Protein AF-A0A9X4KQT1-F1 (afdb_monomer)

pLDDT: mean 82.24, std 17.98, range [25.97, 98.5]

Structure (mmCIF, N/CA/C/O backbone):
data_AF-A0A9X4KQT1-F1
#
_entry.id   AF-A0A9X4KQT1-F1
#
loop_
_atom_site.group_PDB
_atom_site.id
_atom_site.type_symbol
_atom_site.label_atom_id
_atom_site.label_alt_id
_atom_site.label_comp_id
_atom_site.label_asym_id
_atom_site.label_entity_id
_atom_site.label_seq_id
_atom_site.pdbx_PDB_ins_code
_atom_site.Cartn_x
_atom_site.Cartn_y
_atom_site.Cartn_z
_atom_site.occupancy
_atom_site.B_iso_or_equiv
_atom_site.auth_seq_id
_atom_site.auth_comp_id
_atom_site.auth_asym_id
_atom_site.auth_atom_id
_atom_site.pdbx_PDB_model_num
ATOM 1 N N . MET A 1 1 ? -59.817 -55.726 12.620 1.00 28.03 1 MET A N 1
ATOM 2 C CA . MET A 1 1 ? -59.047 -56.899 13.079 1.00 28.03 1 MET A CA 1
ATOM 3 C C . MET A 1 1 ? -57.737 -56.928 12.320 1.00 28.03 1 MET A C 1
ATOM 5 O O . MET A 1 1 ? -57.792 -56.759 11.111 1.00 28.03 1 MET A O 1
ATOM 9 N N . PRO A 1 2 ? -56.623 -57.246 12.979 1.00 47.44 2 PRO A N 1
ATOM 10 C CA . PRO A 1 2 ? -56.296 -56.925 14.375 1.00 47.44 2 PRO A CA 1
ATOM 11 C C . PRO A 1 2 ? -54.823 -56.414 14.432 1.00 47.44 2 PRO A C 1
ATOM 13 O O . PRO A 1 2 ? -54.209 -56.233 13.394 1.00 47.44 2 PRO A O 1
ATOM 16 N N . ALA A 1 3 ? -54.159 -56.102 15.539 1.00 35.00 3 ALA A N 1
ATOM 17 C CA . ALA A 1 3 ? -54.386 -56.290 16.965 1.00 35.00 3 ALA A CA 1
ATOM 18 C C . ALA A 1 3 ? -53.467 -55.256 17.674 1.00 35.00 3 ALA A C 1
ATOM 20 O O . ALA A 1 3 ? -52.372 -55.009 17.187 1.00 35.00 3 ALA A O 1
ATOM 21 N N . VAL A 1 4 ? -53.911 -54.485 18.678 1.00 33.31 4 VAL A N 1
ATOM 22 C CA . VAL A 1 4 ? -54.005 -54.866 20.112 1.00 33.31 4 VAL A CA 1
ATOM 23 C C . VAL A 1 4 ? -52.601 -55.094 20.701 1.00 33.31 4 VAL A C 1
ATOM 25 O O . VAL A 1 4 ? -51.884 -55.958 20.228 1.00 33.31 4 VAL A O 1
ATOM 28 N N . SER A 1 5 ? -52.143 -54.324 21.692 1.00 33.31 5 SER A N 1
ATOM 29 C CA . SER A 1 5 ? -52.493 -54.508 23.116 1.00 33.31 5 SER A CA 1
ATOM 30 C C . SER A 1 5 ? -52.235 -53.229 23.941 1.00 33.31 5 SER A C 1
ATOM 32 O O . SER A 1 5 ? -51.182 -52.622 23.787 1.00 33.31 5 SER A O 1
ATOM 34 N N . ARG A 1 6 ? -53.186 -52.682 24.727 1.00 35.53 6 ARG A N 1
ATOM 35 C CA . ARG A 1 6 ? -53.689 -53.141 26.058 1.00 35.53 6 ARG A CA 1
ATOM 36 C C . ARG A 1 6 ? -52.549 -53.234 27.101 1.00 35.53 6 ARG A C 1
ATOM 38 O O . ARG A 1 6 ? -51.496 -53.728 26.747 1.00 35.53 6 ARG A O 1
ATOM 45 N N . VAL A 1 7 ? -52.632 -52.888 28.393 1.00 30.77 7 VAL A N 1
ATOM 46 C CA . VAL A 1 7 ? -53.678 -52.569 29.401 1.00 30.77 7 VAL A CA 1
ATOM 47 C C . VAL A 1 7 ? -52.870 -52.330 30.710 1.00 30.77 7 VAL A C 1
ATOM 49 O O . VAL A 1 7 ? -51.835 -52.958 30.888 1.00 30.77 7 VAL A O 1
ATOM 52 N N . SER A 1 8 ? -53.179 -51.435 31.651 1.00 29.19 8 SER A N 1
ATOM 53 C CA . SER A 1 8 ? -54.132 -51.676 32.747 1.00 29.19 8 SER A CA 1
ATOM 54 C C . SER A 1 8 ? -54.117 -50.511 33.739 1.00 29.19 8 SER A C 1
ATOM 56 O O . SER A 1 8 ? -53.072 -49.975 34.095 1.00 29.19 8 SER A O 1
ATOM 58 N N . ARG A 1 9 ? -55.313 -50.183 34.231 1.00 31.66 9 ARG A N 1
ATOM 59 C CA . ARG A 1 9 ? -55.542 -49.545 35.528 1.00 31.66 9 ARG A CA 1
ATOM 60 C C . ARG A 1 9 ? -55.488 -50.629 36.607 1.00 31.66 9 ARG A C 1
ATOM 62 O O . ARG A 1 9 ? -56.054 -51.696 36.391 1.00 31.66 9 ARG A O 1
ATOM 69 N N . PHE A 1 10 ? -54.946 -50.307 37.777 1.00 29.62 10 PHE A N 1
ATOM 70 C CA . PHE A 1 10 ? -55.363 -50.927 39.033 1.00 29.62 10 PHE A CA 1
ATOM 71 C C . PHE A 1 10 ? -55.769 -49.825 40.010 1.00 29.62 10 PHE A C 1
ATOM 73 O O . PHE A 1 10 ? -54.976 -48.959 40.366 1.00 29.62 10 PHE A O 1
ATOM 80 N N . ALA A 1 11 ? -57.041 -49.865 40.390 1.00 29.70 11 ALA A N 1
ATOM 81 C CA . ALA A 1 11 ? -57.561 -49.265 41.601 1.00 29.70 11 ALA A CA 1
ATOM 82 C C . ALA A 1 11 ? -57.492 -50.331 42.699 1.00 29.70 11 ALA A C 1
ATOM 84 O O . ALA A 1 11 ? -57.890 -51.467 42.444 1.00 29.70 11 ALA A O 1
ATOM 85 N N . ILE A 1 12 ? -57.046 -49.968 43.902 1.00 31.86 12 ILE A N 1
ATOM 86 C CA . ILE A 1 12 ? -57.413 -50.675 45.132 1.00 31.86 12 ILE A CA 1
ATOM 87 C C . ILE A 1 12 ? -57.765 -49.627 46.186 1.00 31.86 12 ILE A C 1
ATOM 89 O O . ILE A 1 12 ? -57.037 -48.665 46.421 1.00 31.86 12 ILE A O 1
ATOM 93 N N . SER A 1 13 ? -58.949 -49.840 46.744 1.00 25.97 13 SER A N 1
ATOM 94 C CA . SER A 1 13 ? -59.645 -49.054 47.746 1.00 25.97 13 SER A CA 1
ATOM 95 C C . SER A 1 13 ? -59.150 -49.317 49.172 1.00 25.97 13 SER A C 1
ATOM 97 O O . SER A 1 13 ? -58.676 -50.403 49.479 1.00 25.97 13 SER A O 1
ATOM 99 N N . ALA A 1 14 ? -59.467 -48.343 50.032 1.00 26.05 14 ALA A N 1
ATOM 100 C CA . ALA A 1 14 ? -59.938 -48.480 51.415 1.00 26.05 14 ALA A CA 1
ATOM 101 C C . ALA A 1 14 ? -58.983 -49.014 52.501 1.00 26.05 14 ALA A C 1
ATOM 103 O O . ALA A 1 14 ? -58.668 -50.194 52.551 1.00 26.05 14 ALA A O 1
ATOM 104 N N . ALA A 1 15 ? -58.716 -48.170 53.504 1.00 27.95 15 ALA A N 1
ATOM 105 C CA . ALA A 1 15 ? -59.281 -48.351 54.847 1.00 27.95 15 ALA A CA 1
ATOM 106 C C . ALA A 1 15 ? -59.043 -47.098 55.706 1.00 27.95 15 ALA A C 1
ATOM 108 O O . ALA A 1 15 ? -57.973 -46.497 55.688 1.00 27.95 15 ALA A O 1
ATOM 109 N N . ALA A 1 16 ? -60.084 -46.703 56.433 1.00 28.14 16 ALA A N 1
ATOM 110 C CA . ALA A 1 16 ? -60.122 -45.567 57.336 1.00 28.14 16 ALA A CA 1
ATOM 111 C C . ALA A 1 16 ? -59.535 -45.913 58.714 1.00 28.14 16 ALA A C 1
ATOM 113 O O . ALA A 1 16 ? -59.753 -47.014 59.213 1.00 28.14 16 ALA A O 1
ATOM 114 N N . ALA A 1 17 ? -58.906 -44.934 59.369 1.00 30.34 17 ALA A N 1
ATOM 115 C CA . ALA A 1 17 ? -58.840 -44.858 60.826 1.00 30.34 17 ALA A CA 1
ATOM 116 C C . ALA A 1 17 ? -58.741 -43.388 61.267 1.00 30.34 17 ALA A C 1
ATOM 118 O O . ALA A 1 17 ? -57.821 -42.660 60.901 1.00 30.34 17 ALA A O 1
ATOM 119 N N . LEU A 1 18 ? -59.756 -42.966 62.019 1.00 27.75 18 LEU A N 1
ATOM 120 C CA . LEU A 1 18 ? -59.865 -41.704 62.745 1.00 27.75 18 LEU A CA 1
ATOM 121 C C . LEU A 1 18 ? -58.803 -41.617 63.861 1.00 27.75 18 LEU A C 1
ATOM 123 O O . LEU A 1 18 ? -58.589 -42.621 64.533 1.00 27.75 18 LEU A O 1
ATOM 127 N N . LEU A 1 19 ? -58.275 -40.405 64.108 1.00 27.25 19 LEU A N 1
ATOM 128 C CA . LEU A 1 19 ? -58.245 -39.666 65.394 1.00 27.25 19 LEU A CA 1
ATOM 129 C C . LEU A 1 19 ? -56.935 -38.913 65.720 1.00 27.25 19 LEU A C 1
ATOM 131 O O . LEU A 1 19 ? -55.847 -39.473 65.755 1.00 27.25 19 LEU A O 1
ATOM 135 N N . ILE A 1 20 ? -57.167 -37.657 66.128 1.00 29.92 20 ILE A N 1
ATOM 136 C CA . ILE A 1 20 ? -56.385 -36.743 66.981 1.00 29.92 20 ILE A CA 1
ATOM 137 C C . ILE A 1 20 ? -55.636 -35.602 66.273 1.00 29.92 20 ILE A C 1
ATOM 139 O O . ILE A 1 20 ? -54.775 -35.763 65.416 1.00 29.92 20 ILE A O 1
ATOM 143 N N . ALA A 1 21 ? -56.044 -34.410 66.705 1.00 31.69 21 ALA A N 1
ATOM 144 C CA . ALA A 1 21 ? -55.639 -33.079 66.311 1.00 31.69 21 ALA A CA 1
ATOM 145 C C . ALA A 1 21 ? -54.163 -32.764 66.580 1.00 31.69 21 ALA A C 1
ATOM 147 O O . ALA A 1 21 ? -53.665 -32.995 67.679 1.00 31.69 21 ALA A O 1
ATOM 148 N N . SER A 1 22 ? -53.523 -32.072 65.636 1.00 30.94 22 SER A N 1
ATOM 149 C CA . SER A 1 22 ? -52.648 -30.922 65.917 1.00 30.94 22 SER A CA 1
ATOM 150 C C . SER A 1 22 ? -52.461 -30.131 64.619 1.00 30.94 22 SER A C 1
ATOM 152 O O . SER A 1 22 ? -51.977 -30.671 63.630 1.00 30.94 22 SER A O 1
ATOM 154 N N . PHE A 1 23 ? -52.857 -28.858 64.593 1.00 32.97 23 PHE A N 1
ATOM 155 C CA . PHE A 1 23 ? -52.495 -27.948 63.505 1.00 32.97 23 PHE A CA 1
ATOM 156 C C . PHE A 1 23 ? -51.005 -27.598 63.633 1.00 32.97 23 PHE A C 1
ATOM 158 O O . PHE A 1 23 ? -50.635 -26.986 64.638 1.00 32.97 23 PHE A O 1
ATOM 165 N N . PRO A 1 24 ? -50.132 -27.895 62.654 1.00 33.75 24 PRO A N 1
ATOM 166 C CA . PRO A 1 24 ? -48.875 -27.180 62.566 1.00 33.75 24 PRO A CA 1
ATOM 167 C C . PRO A 1 24 ? -49.171 -25.777 62.030 1.00 33.75 24 PRO A C 1
ATOM 169 O O . PRO A 1 24 ? -49.623 -25.588 60.900 1.00 33.75 24 PRO A O 1
ATOM 172 N N . ILE A 1 25 ? -48.919 -24.785 62.879 1.00 34.44 25 ILE A N 1
ATOM 173 C CA . ILE A 1 25 ? -48.776 -23.379 62.510 1.00 34.44 25 ILE A CA 1
ATOM 174 C C . ILE A 1 25 ? -47.706 -23.317 61.412 1.00 34.44 25 ILE A C 1
ATOM 176 O O . ILE A 1 25 ? -46.513 -23.445 61.685 1.00 34.44 25 ILE A O 1
ATOM 180 N N . SER A 1 26 ? -48.123 -23.164 60.154 1.00 33.72 26 SER A N 1
ATOM 181 C CA . SER A 1 26 ? -47.196 -22.872 59.065 1.00 33.72 26 SER A CA 1
ATOM 182 C C . SER A 1 26 ? -46.704 -21.442 59.259 1.00 33.72 26 SER A C 1
ATOM 184 O O . SER A 1 26 ? -47.448 -20.485 59.048 1.00 33.72 26 SER A O 1
ATOM 186 N N . ALA A 1 27 ? -45.454 -21.308 59.696 1.00 37.62 27 ALA A N 1
ATOM 187 C CA . ALA A 1 27 ? -44.761 -20.035 59.812 1.00 37.62 27 ALA A CA 1
ATOM 188 C C . ALA A 1 27 ? -44.846 -19.232 58.495 1.00 37.62 27 ALA A C 1
ATOM 190 O O . ALA A 1 27 ? -44.820 -19.824 57.407 1.00 37.62 27 ALA A O 1
ATOM 191 N N . PRO A 1 28 ? -44.931 -17.890 58.557 1.00 34.28 28 PRO A N 1
ATOM 192 C CA . PRO A 1 28 ? -44.912 -17.060 57.366 1.00 34.28 28 PRO A CA 1
ATOM 193 C C . PRO A 1 28 ? -43.595 -17.252 56.607 1.00 34.28 28 PRO A C 1
ATOM 195 O O . PRO A 1 28 ? -42.496 -17.117 57.146 1.00 34.28 28 PRO A O 1
ATOM 198 N N . ARG A 1 29 ? -43.746 -17.577 55.324 1.00 31.42 29 ARG A N 1
ATOM 199 C CA . ARG A 1 29 ? -42.695 -17.682 54.311 1.00 31.42 29 ARG A CA 1
ATOM 200 C C . ARG A 1 29 ? -41.847 -16.394 54.328 1.00 31.42 29 ARG A C 1
ATOM 202 O O . ARG A 1 29 ? -42.427 -15.316 54.191 1.00 31.42 29 ARG A O 1
ATOM 209 N N . PRO A 1 30 ? -40.511 -16.453 54.475 1.00 31.05 30 PRO A N 1
ATOM 210 C CA . PRO A 1 30 ? -39.686 -15.260 54.319 1.00 31.05 30 PRO A CA 1
ATOM 211 C C . PRO A 1 30 ? -39.820 -14.731 52.878 1.00 31.05 30 PRO A C 1
ATOM 213 O O . PRO A 1 30 ? -39.903 -15.538 51.944 1.00 31.05 30 PRO A O 1
ATOM 216 N N . PRO A 1 31 ? -39.867 -13.403 52.666 1.00 29.45 31 PRO A N 1
ATOM 217 C CA . PRO A 1 31 ? -39.944 -12.838 51.326 1.00 29.45 31 PRO A CA 1
ATOM 218 C C . PRO A 1 31 ? -38.723 -13.266 50.507 1.00 29.45 31 PRO A C 1
ATOM 220 O O . PRO A 1 31 ? -37.578 -13.182 50.955 1.00 29.45 31 PRO A O 1
ATOM 223 N N . ALA A 1 32 ? -39.001 -13.766 49.306 1.00 31.34 32 ALA A N 1
ATOM 224 C CA . ALA A 1 32 ? -38.008 -14.258 48.373 1.00 31.34 32 ALA A CA 1
ATOM 225 C C . ALA A 1 32 ? -37.039 -13.143 47.937 1.00 31.34 32 ALA A C 1
ATOM 227 O O . ALA A 1 32 ? -37.450 -12.079 47.486 1.00 31.34 32 ALA A O 1
ATOM 228 N N . ALA A 1 33 ? -35.756 -13.455 48.121 1.00 30.92 33 ALA A N 1
ATOM 229 C CA . ALA A 1 33 ? -34.561 -13.090 47.366 1.00 30.92 33 ALA A CA 1
ATOM 230 C C . ALA A 1 33 ? -34.575 -11.853 46.437 1.00 30.92 33 ALA A C 1
ATOM 232 O O . ALA A 1 33 ? -35.315 -11.754 45.463 1.00 30.92 33 ALA A O 1
ATOM 233 N N . PHE A 1 34 ? -33.599 -10.986 46.726 1.00 35.53 34 PHE A N 1
ATOM 234 C CA . PHE A 1 34 ? -32.973 -9.952 45.902 1.00 35.53 34 PHE A CA 1
ATOM 235 C C . PHE A 1 34 ? -33.106 -10.144 44.382 1.00 35.53 34 PHE A C 1
ATOM 237 O O . PHE A 1 34 ? -32.666 -11.145 43.819 1.00 35.53 34 PHE A O 1
ATOM 244 N N . ALA A 1 35 ? -33.650 -9.119 43.724 1.00 31.91 35 ALA A N 1
ATOM 245 C CA . ALA A 1 35 ? -33.687 -9.008 42.275 1.00 31.91 35 ALA A CA 1
ATOM 246 C C . ALA A 1 35 ? -32.270 -9.079 41.677 1.00 31.91 35 ALA A C 1
ATOM 248 O O . ALA A 1 35 ? -31.357 -8.373 42.109 1.00 31.91 35 ALA A O 1
ATOM 249 N N . SER A 1 36 ? -32.125 -9.944 40.674 1.00 36.75 36 SER A N 1
ATOM 250 C CA . SER A 1 36 ? -30.968 -10.060 39.788 1.00 36.75 36 SER A CA 1
ATOM 251 C C . SER A 1 36 ? -30.604 -8.690 39.201 1.00 36.75 36 SER A C 1
ATOM 253 O O . SER A 1 36 ? -31.442 -8.028 38.588 1.00 36.75 36 SER A O 1
ATOM 255 N N . ALA A 1 37 ? -29.354 -8.258 39.390 1.00 40.03 37 ALA A N 1
ATOM 256 C CA . ALA A 1 37 ? -28.798 -7.126 38.663 1.00 40.03 37 ALA A CA 1
ATOM 257 C C . ALA A 1 37 ? -28.639 -7.541 37.192 1.00 40.03 37 ALA A C 1
ATOM 259 O O . ALA A 1 37 ? -27.660 -8.186 36.823 1.00 40.03 37 ALA A O 1
ATOM 260 N N . ALA A 1 38 ? -29.616 -7.205 36.351 1.00 37.53 38 ALA A N 1
ATOM 261 C CA . ALA A 1 38 ? -29.479 -7.357 34.911 1.00 37.53 38 ALA A CA 1
ATOM 262 C C . ALA A 1 38 ? -28.456 -6.324 34.410 1.00 37.53 38 ALA A C 1
ATOM 264 O O . ALA A 1 38 ? -28.757 -5.135 34.292 1.00 37.53 38 ALA A O 1
ATOM 265 N N . VAL A 1 39 ? -27.225 -6.774 34.159 1.00 42.59 39 VAL A N 1
ATOM 266 C CA . VAL A 1 39 ? -26.214 -5.999 33.434 1.00 42.59 39 VAL A CA 1
ATOM 267 C C . VAL A 1 39 ? -26.691 -5.916 31.990 1.00 42.59 39 VAL A C 1
ATOM 269 O O . VAL A 1 39 ? -26.659 -6.912 31.273 1.00 42.59 39 VAL A O 1
ATOM 272 N N . VAL A 1 40 ? -27.180 -4.753 31.563 1.00 37.81 40 VAL A N 1
ATOM 273 C CA . VAL A 1 40 ? -27.480 -4.508 30.148 1.00 37.81 40 VAL A CA 1
ATOM 274 C C . VAL A 1 40 ? -26.243 -3.836 29.548 1.00 37.81 40 VAL A C 1
ATOM 276 O O . VAL A 1 40 ? -25.971 -2.682 29.892 1.00 37.81 40 VAL A O 1
ATOM 279 N N . PRO A 1 41 ? -25.460 -4.513 28.689 1.00 37.03 41 PRO A N 1
ATOM 280 C CA . PRO A 1 41 ? -24.359 -3.867 28.000 1.00 37.03 41 PRO A CA 1
ATOM 281 C C . PRO A 1 41 ? -24.949 -2.994 26.891 1.00 37.03 41 PRO A C 1
ATOM 283 O O . PRO A 1 41 ? -25.321 -3.489 25.831 1.00 37.03 41 PRO A O 1
ATOM 286 N N . ILE A 1 42 ? -25.063 -1.691 27.142 1.00 42.12 42 ILE A N 1
ATOM 287 C CA . ILE A 1 42 ? -25.376 -0.695 26.112 1.00 42.12 42 ILE A CA 1
ATOM 288 C C . ILE A 1 42 ? -24.098 0.109 25.892 1.00 42.12 42 ILE A C 1
ATOM 290 O O . ILE A 1 42 ? -23.745 0.910 26.746 1.00 42.12 42 ILE A O 1
ATOM 294 N N . ALA A 1 43 ? -23.435 -0.163 24.760 1.00 44.97 43 ALA A N 1
ATOM 295 C CA . ALA A 1 43 ? -22.166 0.398 24.276 1.00 44.97 43 ALA A CA 1
ATOM 296 C C . ALA A 1 43 ? -20.990 0.294 25.268 1.00 44.97 43 ALA A C 1
ATOM 298 O O . ALA A 1 43 ? -21.013 0.870 26.339 1.00 44.97 43 ALA A O 1
ATOM 299 N N . LYS A 1 44 ? -19.894 -0.378 24.896 1.00 61.06 44 LYS A N 1
ATOM 300 C CA . LYS A 1 44 ? -18.711 -0.623 25.758 1.00 61.06 44 LYS A CA 1
ATOM 301 C C . LYS A 1 44 ? -17.992 0.640 26.303 1.00 61.06 44 LYS A C 1
ATOM 303 O O . LYS A 1 44 ? -17.031 0.498 27.045 1.00 61.06 44 LYS A O 1
ATOM 308 N N . GLN A 1 45 ? -18.450 1.848 25.964 1.00 65.44 45 GLN A N 1
ATOM 309 C CA . GLN A 1 45 ? -18.046 3.121 26.585 1.00 65.44 45 GLN A CA 1
ATOM 310 C C . GLN A 1 45 ? -18.845 3.470 27.843 1.00 65.44 45 GLN A C 1
ATOM 312 O O . GLN A 1 45 ? -18.511 4.434 28.533 1.00 65.44 45 GLN A O 1
ATOM 317 N N . GLN A 1 46 ? -19.918 2.727 28.107 1.00 74.88 46 GLN A N 1
ATOM 318 C CA . GLN A 1 46 ? -20.849 2.971 29.184 1.00 74.88 46 GLN A CA 1
ATOM 319 C C . GLN A 1 46 ? -21.244 1.654 29.864 1.00 74.88 46 GLN A C 1
ATOM 321 O O . GLN A 1 46 ? -21.532 0.644 29.226 1.00 74.88 46 GLN A O 1
ATOM 326 N N . LEU A 1 47 ? -21.296 1.662 31.193 1.00 81.00 47 LEU A N 1
ATOM 327 C CA . LEU A 1 47 ? -21.825 0.553 31.985 1.00 81.00 47 LEU A CA 1
ATOM 328 C C . LEU A 1 47 ? -23.064 1.033 32.730 1.00 81.00 47 LEU A C 1
ATOM 330 O O . LEU A 1 47 ? -23.001 2.037 33.436 1.00 81.00 47 LEU A O 1
ATOM 334 N N . THR A 1 48 ? -24.176 0.308 32.604 1.00 81.44 48 THR A N 1
ATOM 335 C CA . THR A 1 48 ? -25.397 0.594 33.368 1.00 81.44 48 THR A CA 1
ATOM 336 C C . THR A 1 48 ? -25.713 -0.545 34.328 1.00 81.44 48 THR A C 1
ATOM 338 O O . THR A 1 48 ? -25.815 -1.698 33.914 1.00 81.44 48 THR A O 1
ATOM 341 N N . LEU A 1 49 ? -25.907 -0.216 35.604 1.00 81.81 49 LEU A N 1
ATOM 342 C CA . LEU A 1 49 ? -26.300 -1.152 36.656 1.00 81.81 49 LEU A CA 1
ATOM 343 C C . LEU A 1 49 ? -27.622 -0.708 37.288 1.00 81.81 49 LEU A C 1
ATOM 345 O O . LEU A 1 49 ? -27.832 0.479 37.547 1.00 81.81 49 LEU A O 1
ATOM 349 N N . GLN A 1 50 ? -28.495 -1.668 37.585 1.00 81.19 50 GLN A N 1
ATOM 350 C CA . GLN A 1 50 ? -29.694 -1.448 38.396 1.00 81.19 50 GLN A CA 1
ATOM 351 C C . GLN A 1 50 ? -29.457 -1.999 39.800 1.00 81.19 50 GLN A C 1
ATOM 353 O O . GLN A 1 50 ? -29.485 -3.209 40.012 1.00 81.19 50 GLN A O 1
ATOM 358 N N . ILE A 1 51 ? -29.172 -1.115 40.757 1.00 77.75 51 ILE A N 1
ATOM 359 C CA . ILE A 1 51 ? -28.843 -1.489 42.138 1.00 77.75 51 ILE A CA 1
ATOM 360 C C . ILE A 1 51 ? -29.569 -0.534 43.085 1.00 77.75 51 ILE A C 1
ATOM 362 O O . ILE A 1 51 ? -29.632 0.668 42.838 1.00 77.75 51 ILE A O 1
ATOM 366 N N . GLN A 1 52 ? -30.106 -1.056 44.190 1.00 77.25 52 GLN A N 1
ATOM 367 C CA . GLN A 1 52 ? -30.703 -0.222 45.233 1.00 77.25 52 GLN A CA 1
ATOM 368 C C . GLN A 1 52 ? -29.609 0.534 45.996 1.00 77.25 52 GLN A C 1
ATOM 370 O O . GLN A 1 52 ? -28.879 -0.060 46.786 1.00 77.25 52 GLN A O 1
ATOM 375 N N . THR A 1 53 ? -29.483 1.839 45.759 1.00 78.62 53 THR A N 1
ATOM 376 C CA . THR A 1 53 ? -28.539 2.710 46.476 1.00 78.62 53 THR A CA 1
ATOM 377 C C . THR A 1 53 ? -29.224 3.436 47.634 1.00 78.62 53 THR A C 1
ATOM 379 O O . THR A 1 53 ? -30.431 3.666 47.594 1.00 78.62 53 THR A O 1
ATOM 382 N N . VAL A 1 54 ? -28.452 3.895 48.618 1.00 80.81 54 VAL A N 1
ATOM 383 C CA . VAL A 1 54 ? -28.930 4.778 49.698 1.00 80.81 54 VAL A CA 1
ATOM 384 C C . VAL A 1 54 ? -28.192 6.113 49.613 1.00 80.81 54 VAL A C 1
ATOM 386 O O . VAL A 1 54 ? -27.000 6.131 49.316 1.00 80.81 54 VAL A O 1
ATOM 389 N N . ARG A 1 55 ? -28.867 7.237 49.887 1.00 81.69 55 ARG A N 1
ATOM 390 C CA . ARG A 1 55 ? -28.187 8.521 50.119 1.00 81.69 55 ARG A CA 1
ATOM 391 C C . ARG A 1 55 ? -27.939 8.724 51.604 1.00 81.69 55 ARG A C 1
ATOM 393 O O . ARG A 1 55 ? -28.883 8.743 52.387 1.00 81.69 55 ARG A O 1
ATOM 400 N N . LEU A 1 56 ? -26.680 8.938 51.969 1.00 78.50 56 LEU A N 1
ATOM 401 C CA . LEU A 1 56 ? -26.289 9.372 53.309 1.00 78.50 56 LEU A CA 1
ATOM 402 C C . LEU A 1 56 ? -25.582 10.717 53.185 1.00 78.50 56 LEU A C 1
ATOM 404 O O . LEU A 1 56 ? -24.548 10.802 52.529 1.00 78.50 56 LEU A O 1
ATOM 408 N N . SER A 1 57 ? -26.154 11.770 53.775 1.00 77.81 57 SER A N 1
ATOM 409 C CA . SER A 1 57 ? -25.583 13.128 53.751 1.00 77.81 57 SER A CA 1
ATOM 410 C C . SER A 1 57 ? -25.180 13.596 52.343 1.00 77.81 57 SER A C 1
ATOM 412 O O . SER A 1 57 ? -24.070 14.069 52.136 1.00 77.81 57 SER A O 1
ATOM 414 N N . GLN A 1 58 ? -26.076 13.423 51.363 1.00 83.62 58 GLN A N 1
ATOM 415 C CA . GLN A 1 58 ? -25.859 13.711 49.931 1.00 83.62 58 GLN A CA 1
ATOM 416 C C . GLN A 1 58 ? -24.871 12.796 49.185 1.00 83.62 58 GLN A C 1
ATOM 418 O O . GLN A 1 58 ? -24.732 12.921 47.970 1.00 83.62 58 GLN A O 1
ATOM 423 N N . VAL A 1 59 ? -24.246 11.825 49.853 1.00 90.88 59 VAL A N 1
ATOM 424 C CA . VAL A 1 59 ? -23.350 10.849 49.221 1.00 90.88 59 VAL A CA 1
ATOM 425 C C . VAL A 1 59 ? -24.144 9.630 48.761 1.00 90.88 59 VAL A C 1
ATOM 427 O O . VAL A 1 59 ? -24.882 9.026 49.542 1.00 90.88 59 VAL A O 1
ATOM 430 N N . VAL A 1 60 ? -23.975 9.250 47.491 1.00 92.06 60 VAL A N 1
ATOM 431 C CA . VAL A 1 60 ? -24.520 7.998 46.948 1.00 92.06 60 VAL A CA 1
ATOM 432 C C . VAL A 1 60 ? -23.724 6.829 47.520 1.00 92.06 60 VAL A C 1
ATOM 434 O O . VAL A 1 60 ? -22.513 6.717 47.310 1.00 92.06 60 VAL A O 1
ATOM 437 N N . MET A 1 61 ? -24.417 5.956 48.241 1.00 93.88 61 MET A N 1
ATOM 438 C CA . MET A 1 61 ? -23.865 4.761 48.861 1.00 93.88 61 MET A CA 1
ATOM 439 C C . MET A 1 61 ? -24.426 3.521 48.174 1.00 93.88 61 MET A C 1
ATOM 441 O O . MET A 1 61 ? -25.640 3.393 47.993 1.00 93.88 61 MET A O 1
ATOM 445 N N . VAL A 1 62 ? -23.549 2.584 47.824 1.00 93.75 62 VAL A N 1
ATOM 446 C CA . VAL A 1 62 ? -23.927 1.346 47.136 1.00 93.75 62 VAL A CA 1
ATOM 447 C C . VAL A 1 62 ? -23.755 0.128 48.042 1.00 93.75 62 VAL A C 1
ATOM 449 O O . VAL A 1 62 ? -22.780 0.065 48.796 1.00 93.75 62 VAL A O 1
ATOM 452 N N . PRO A 1 63 ? -24.669 -0.856 47.982 1.00 94.12 63 PRO A N 1
ATOM 453 C CA . PRO A 1 63 ? -24.510 -2.121 48.685 1.00 94.12 63 PRO A CA 1
ATOM 454 C C . PRO A 1 63 ? -23.326 -2.884 48.080 1.00 94.12 63 PRO A C 1
ATOM 456 O O . PRO A 1 63 ? -23.399 -3.370 46.951 1.00 94.12 63 PRO A O 1
ATOM 459 N N . ALA A 1 64 ? -22.233 -2.990 48.839 1.00 94.19 64 ALA A N 1
ATOM 460 C CA . ALA A 1 64 ? -20.929 -3.434 48.345 1.00 94.19 64 ALA A CA 1
ATOM 461 C C . ALA A 1 64 ? -21.004 -4.795 47.639 1.00 94.19 64 ALA A C 1
ATOM 463 O O . ALA A 1 64 ? -20.580 -4.933 46.495 1.00 94.19 64 ALA A O 1
ATOM 464 N N . ARG A 1 65 ? -21.620 -5.791 48.290 1.00 91.94 65 ARG A N 1
ATOM 465 C CA . ARG A 1 65 ? -21.743 -7.150 47.742 1.00 91.94 65 ARG A CA 1
ATOM 466 C C . ARG A 1 65 ? -22.488 -7.167 46.406 1.00 91.94 65 ARG A C 1
ATOM 468 O O . ARG A 1 65 ? -22.002 -7.784 45.467 1.00 91.94 65 ARG A O 1
ATOM 475 N N . ALA A 1 66 ? -23.634 -6.491 46.321 1.00 89.12 66 ALA A N 1
ATOM 476 C CA . ALA A 1 66 ? -24.445 -6.470 45.106 1.00 89.12 66 ALA A CA 1
ATOM 477 C C . ALA A 1 66 ? -23.744 -5.712 43.970 1.00 89.12 66 ALA A C 1
ATOM 479 O O . ALA A 1 66 ? -23.780 -6.161 42.829 1.00 89.12 66 ALA A O 1
ATOM 480 N N . PHE A 1 67 ? -23.059 -4.606 44.283 1.00 91.38 67 PHE A N 1
ATOM 481 C CA . PHE A 1 67 ? -22.261 -3.872 43.304 1.00 91.38 67 PHE A CA 1
ATOM 482 C C . PHE A 1 67 ? -21.123 -4.727 42.741 1.00 91.38 67 PHE A C 1
ATOM 484 O O . PHE A 1 67 ? -21.045 -4.909 41.529 1.00 91.38 67 PHE A O 1
ATOM 491 N N . PHE A 1 68 ? -20.282 -5.304 43.606 1.00 91.19 68 PHE A N 1
ATOM 492 C CA . PHE A 1 68 ? -19.127 -6.085 43.158 1.00 91.19 68 PHE A CA 1
ATOM 493 C C . PHE A 1 68 ? -19.526 -7.368 42.433 1.00 91.19 68 PHE A C 1
ATOM 495 O O . PHE A 1 68 ? -18.915 -7.695 41.421 1.00 91.19 68 PHE A O 1
ATOM 502 N N . GLN A 1 69 ? -20.595 -8.041 42.866 1.00 87.75 69 GLN A N 1
ATOM 503 C CA . GLN A 1 69 ? -21.165 -9.153 42.102 1.00 87.75 69 GLN A CA 1
ATOM 504 C C . GLN A 1 69 ? -21.692 -8.694 40.737 1.00 87.75 69 GLN A C 1
ATOM 506 O O . GLN A 1 69 ? -21.437 -9.362 39.740 1.00 87.75 69 GLN A O 1
ATOM 511 N N . GLY A 1 70 ? -22.369 -7.543 40.678 1.00 84.12 70 GLY A N 1
ATOM 512 C CA . GLY A 1 70 ? -22.903 -6.980 39.437 1.00 84.12 70 GLY A CA 1
ATOM 513 C C . GLY A 1 70 ? -21.831 -6.626 38.403 1.00 84.12 70 GLY A C 1
ATOM 514 O O . GLY A 1 70 ? -22.098 -6.707 37.211 1.00 84.12 70 GLY A O 1
ATOM 515 N N . VAL A 1 71 ? -20.614 -6.283 38.836 1.00 86.50 71 VAL A N 1
ATOM 516 C CA . VAL A 1 71 ? -19.477 -6.001 37.936 1.00 86.50 71 VAL A CA 1
ATOM 517 C C . VAL A 1 71 ? -18.503 -7.177 37.791 1.00 86.50 71 VAL A C 1
ATOM 519 O O . VAL A 1 71 ? -17.471 -7.036 37.142 1.00 86.50 71 VAL A O 1
ATOM 522 N N . GLY A 1 72 ? -18.804 -8.335 38.392 1.00 88.25 72 GLY A N 1
ATOM 523 C CA . GLY A 1 72 ? -17.957 -9.532 38.324 1.00 88.25 72 GLY A CA 1
ATOM 524 C C . GLY A 1 72 ? -16.646 -9.444 39.118 1.00 88.25 72 GLY A C 1
ATOM 525 O O . GLY A 1 72 ? -15.707 -10.189 38.841 1.00 88.25 72 GLY A O 1
ATOM 526 N N . ALA A 1 73 ? -16.559 -8.545 40.097 1.00 93.06 73 ALA A N 1
ATOM 527 C CA . ALA A 1 73 ? -15.383 -8.367 40.939 1.00 93.06 73 ALA A CA 1
ATOM 528 C C . ALA A 1 73 ? -15.329 -9.382 42.091 1.00 93.06 73 ALA A C 1
ATOM 530 O O . ALA A 1 73 ? -16.350 -9.759 42.676 1.00 93.06 73 ALA A O 1
ATOM 531 N N . ARG A 1 74 ? -14.112 -9.769 42.489 1.00 94.31 74 ARG A N 1
ATOM 532 C CA . ARG A 1 74 ? -13.893 -10.493 43.750 1.00 94.31 74 ARG A CA 1
ATOM 533 C C . ARG A 1 74 ? -13.984 -9.495 44.894 1.00 94.31 74 ARG A C 1
ATOM 535 O O . ARG A 1 74 ? -13.321 -8.470 44.850 1.00 94.31 74 ARG A O 1
ATOM 542 N N . PHE A 1 75 ? -14.784 -9.797 45.911 1.00 95.94 75 PHE A N 1
ATOM 543 C CA . PHE A 1 75 ? -15.012 -8.915 47.056 1.00 95.94 75 PHE A CA 1
ATOM 544 C C . PHE A 1 75 ? -14.897 -9.686 48.368 1.00 95.94 75 PHE A C 1
ATOM 546 O O . PHE A 1 75 ? -15.451 -10.781 48.499 1.00 95.94 75 PHE A O 1
ATOM 553 N N . GLN A 1 76 ? -14.213 -9.092 49.344 1.00 96.00 76 GLN A N 1
ATOM 554 C CA . GLN A 1 76 ? -14.041 -9.632 50.686 1.00 96.00 76 GLN A CA 1
ATOM 555 C C . GLN A 1 76 ? -14.224 -8.536 51.746 1.00 96.00 76 GLN A C 1
ATOM 557 O O . GLN A 1 76 ? -13.921 -7.360 51.539 1.00 96.00 76 GLN A O 1
ATOM 562 N N . LEU A 1 77 ? -14.741 -8.950 52.903 1.00 95.56 77 LEU A N 1
ATOM 563 C CA . LEU A 1 77 ? -14.823 -8.149 54.121 1.00 95.56 77 LEU A CA 1
ATOM 564 C C . LEU A 1 77 ? -14.236 -8.988 55.258 1.00 95.56 77 LEU A C 1
ATOM 566 O O . LEU A 1 77 ? -14.832 -9.996 55.636 1.00 95.56 77 LEU A O 1
ATOM 570 N N . GLN A 1 78 ? -13.086 -8.583 55.793 1.00 94.81 78 GLN A N 1
ATOM 571 C CA . GLN A 1 78 ? -12.389 -9.290 56.869 1.00 94.81 78 GLN A CA 1
ATOM 572 C C . GLN A 1 78 ? -11.948 -8.290 57.936 1.00 94.81 78 GLN A C 1
ATOM 574 O O . GLN A 1 78 ? -11.283 -7.314 57.616 1.00 94.81 78 GLN A O 1
ATOM 579 N N . SER A 1 79 ? -12.326 -8.507 59.199 1.00 92.00 79 SER A N 1
ATOM 580 C CA . SER A 1 79 ? -11.918 -7.647 60.326 1.00 92.00 79 SER A CA 1
ATOM 581 C C . SER A 1 79 ? -12.142 -6.142 60.077 1.00 92.00 79 SER A C 1
ATOM 583 O O . SER A 1 79 ? -11.268 -5.324 60.344 1.00 92.00 79 SER A O 1
ATOM 585 N N . ASN A 1 80 ? -13.313 -5.774 59.536 1.00 94.06 80 ASN A N 1
ATOM 586 C CA . ASN A 1 80 ? -13.688 -4.419 59.082 1.00 94.06 80 ASN A CA 1
ATOM 587 C C . ASN A 1 80 ? -12.914 -3.868 57.874 1.00 94.06 80 ASN A C 1
ATOM 589 O O . ASN A 1 80 ? -13.228 -2.769 57.413 1.00 94.06 80 ASN A O 1
ATOM 593 N N . THR A 1 81 ? -11.963 -4.613 57.321 1.00 95.75 81 THR A N 1
ATOM 594 C CA . THR A 1 81 ? -11.268 -4.271 56.082 1.00 95.75 81 THR A CA 1
ATOM 595 C C . THR A 1 81 ? -12.064 -4.750 54.878 1.00 95.75 81 THR A C 1
ATOM 597 O O . THR A 1 81 ? -12.428 -5.918 54.763 1.00 95.75 81 THR A O 1
ATOM 600 N N . ILE A 1 82 ? -12.325 -3.816 53.976 1.00 97.06 82 ILE A N 1
ATOM 601 C CA . ILE A 1 82 ? -12.962 -4.007 52.682 1.00 97.06 82 ILE A CA 1
ATOM 602 C C . ILE A 1 82 ? -11.856 -4.182 51.651 1.00 97.06 82 ILE A C 1
ATOM 604 O O . ILE A 1 82 ? -10.956 -3.345 51.581 1.00 97.06 82 ILE A O 1
ATOM 608 N N . SER A 1 83 ? -11.952 -5.216 50.823 1.00 96.62 83 SER A N 1
ATOM 609 C CA . SER A 1 83 ? -11.103 -5.389 49.646 1.00 96.62 83 SER A CA 1
ATOM 610 C C . SER A 1 83 ? -11.936 -5.853 48.457 1.00 96.62 83 SER A C 1
ATOM 612 O O . SER A 1 83 ? -12.843 -6.680 48.591 1.00 96.62 83 SER A O 1
ATOM 614 N N . ALA A 1 84 ? -11.655 -5.293 47.282 1.00 96.62 84 ALA A N 1
ATOM 615 C CA . ALA A 1 84 ? -12.228 -5.784 46.038 1.00 96.62 84 ALA A CA 1
ATOM 616 C C . ALA A 1 84 ? -11.239 -5.674 44.878 1.00 96.62 84 ALA A C 1
ATOM 618 O O . ALA A 1 84 ? -10.425 -4.751 44.836 1.00 96.62 84 ALA A O 1
ATOM 619 N N . GLU A 1 85 ? -11.326 -6.621 43.946 1.00 95.31 85 GLU A N 1
ATOM 620 C CA . GLU A 1 85 ? -10.411 -6.758 42.813 1.00 95.31 85 GLU A CA 1
ATOM 621 C C . GLU A 1 85 ? -11.173 -7.075 41.520 1.00 95.31 85 GLU A C 1
ATOM 623 O O . GLU A 1 85 ? -12.052 -7.946 41.495 1.00 95.31 85 GLU A O 1
ATOM 628 N N . LEU A 1 86 ? -10.806 -6.386 40.437 1.00 90.38 86 LEU A N 1
ATOM 629 C CA . LEU A 1 86 ? -11.329 -6.585 39.087 1.00 90.38 86 LEU A CA 1
ATOM 630 C C . LEU A 1 86 ? -10.188 -6.424 38.074 1.00 90.38 86 LEU A C 1
ATOM 632 O O . LEU A 1 86 ? -9.735 -5.316 37.788 1.00 90.38 86 LEU A O 1
ATOM 636 N N . GLY A 1 87 ? -9.700 -7.540 37.528 1.00 86.88 87 GLY A N 1
ATOM 637 C CA . GLY A 1 87 ? -8.523 -7.528 36.656 1.00 86.88 87 GLY A CA 1
ATOM 638 C C . GLY A 1 87 ? -7.287 -6.997 37.390 1.00 86.88 87 GLY A C 1
ATOM 639 O O . GLY A 1 87 ? -6.882 -7.558 38.405 1.00 86.88 87 GLY A O 1
ATOM 640 N N . SER A 1 88 ? -6.686 -5.921 36.875 1.00 85.25 88 SER A N 1
ATOM 641 C CA . SER A 1 88 ? -5.563 -5.226 37.520 1.00 85.25 88 SER A CA 1
ATOM 642 C C . SER A 1 88 ? -5.988 -4.194 38.564 1.00 85.25 88 SER A C 1
ATOM 644 O O . SER A 1 88 ? -5.129 -3.728 39.309 1.00 85.25 88 SER A O 1
ATOM 646 N N . HIS A 1 89 ? -7.272 -3.830 38.617 1.00 91.56 89 HIS A N 1
ATOM 647 C CA . HIS A 1 89 ? -7.760 -2.799 39.522 1.00 91.56 89 HIS A CA 1
ATOM 648 C C . HIS A 1 89 ? -8.066 -3.370 40.900 1.00 91.56 89 HIS A C 1
ATOM 650 O O . HIS A 1 89 ? -8.640 -4.459 41.026 1.00 91.56 89 HIS A O 1
ATOM 656 N N . ARG A 1 90 ? -7.694 -2.626 41.942 1.00 95.31 90 ARG A N 1
ATOM 657 C CA . ARG A 1 90 ? -7.914 -3.008 43.338 1.00 95.31 90 ARG A CA 1
ATOM 658 C C . ARG A 1 90 ? -8.369 -1.818 44.151 1.00 95.31 90 ARG A C 1
ATOM 660 O O . ARG A 1 90 ? -7.808 -0.732 44.057 1.00 95.31 90 ARG A O 1
ATOM 667 N N . ILE A 1 91 ? -9.323 -2.057 45.035 1.00 96.69 91 ILE A N 1
ATOM 668 C CA . ILE A 1 91 ? -9.716 -1.078 46.040 1.00 96.69 91 ILE A CA 1
ATOM 669 C C . ILE A 1 91 ? -9.596 -1.672 47.437 1.00 96.69 91 ILE A C 1
ATOM 671 O O . ILE A 1 91 ? -9.770 -2.878 47.642 1.00 96.69 91 ILE A O 1
ATOM 675 N N . SER A 1 92 ? -9.348 -0.812 48.416 1.00 96.75 92 SER A N 1
ATOM 676 C CA . SER A 1 92 ? -9.459 -1.187 49.819 1.00 96.75 92 SER A CA 1
ATOM 677 C C . SER A 1 92 ? -9.966 -0.041 50.686 1.00 96.75 92 SER A C 1
ATOM 679 O O . SER A 1 92 ? -9.957 1.128 50.301 1.00 96.75 92 SER A O 1
ATOM 681 N N . GLY A 1 93 ? -10.459 -0.375 51.870 1.00 96.31 93 GLY A N 1
ATOM 682 C CA . GLY A 1 93 ? -10.923 0.602 52.846 1.00 96.31 93 GLY A CA 1
ATOM 683 C C . GLY A 1 93 ? -11.291 -0.063 54.158 1.00 96.31 93 GLY A C 1
ATOM 684 O O . GLY A 1 93 ? -11.245 -1.285 54.278 1.00 96.31 93 GLY A O 1
ATOM 685 N N . THR A 1 94 ? -11.688 0.736 55.139 1.00 97.00 94 THR A N 1
ATOM 686 C CA . THR A 1 94 ? -12.091 0.223 56.453 1.00 97.00 94 THR A CA 1
ATOM 687 C C . THR A 1 94 ? -13.466 0.761 56.817 1.00 97.00 94 THR A C 1
ATOM 689 O O . THR A 1 94 ? -13.743 1.947 56.625 1.00 97.00 94 THR A O 1
ATOM 692 N N . VAL A 1 95 ? -14.333 -0.098 57.353 1.00 96.81 95 VAL A N 1
ATOM 693 C CA . VAL A 1 95 ? -15.642 0.308 57.885 1.00 96.81 95 VAL A CA 1
ATOM 694 C C . VAL A 1 95 ? -15.447 1.371 58.970 1.00 96.81 95 VAL A C 1
ATOM 696 O O . VAL A 1 95 ? -14.609 1.213 59.854 1.00 96.81 95 VAL A O 1
ATOM 699 N N . GLY A 1 96 ? -16.190 2.476 58.879 1.00 95.94 96 GLY A N 1
ATOM 700 C CA . GLY A 1 96 ? -16.077 3.619 59.791 1.00 95.94 96 GLY A CA 1
ATOM 701 C C . GLY A 1 96 ? -14.917 4.585 59.506 1.00 95.94 96 GLY A C 1
ATOM 702 O O . GLY A 1 96 ? -14.804 5.599 60.186 1.00 95.94 96 GLY A O 1
ATOM 703 N N . SER A 1 97 ? -14.080 4.330 58.494 1.00 96.50 97 SER A N 1
ATOM 704 C CA . SER A 1 97 ? -12.958 5.203 58.123 1.00 96.50 97 SER A CA 1
ATOM 705 C C . SER A 1 97 ? -13.253 6.035 56.874 1.00 96.50 97 SER A C 1
ATOM 707 O O . SER A 1 97 ? -13.810 5.541 55.897 1.00 96.50 97 SER A O 1
ATOM 709 N N . LEU A 1 98 ? -12.797 7.293 56.865 1.00 96.38 98 LEU A N 1
ATOM 710 C CA . LEU A 1 98 ? -12.782 8.153 55.671 1.00 96.38 98 LEU A CA 1
ATOM 711 C C . LEU A 1 98 ? -11.554 7.917 54.774 1.00 96.38 98 LEU A C 1
ATOM 713 O O . LEU A 1 98 ? -11.367 8.628 53.789 1.00 96.38 98 LEU A O 1
ATOM 717 N N . LYS A 1 99 ? -10.688 6.958 55.115 1.00 96.19 99 LYS A N 1
ATOM 718 C CA . LYS A 1 99 ? -9.522 6.580 54.308 1.00 96.19 99 LYS A CA 1
ATOM 719 C C . LYS A 1 99 ? -9.828 5.312 53.514 1.00 96.19 99 LYS A C 1
ATOM 721 O O . LYS A 1 99 ? -10.232 4.305 54.096 1.00 96.19 99 LYS A O 1
ATOM 726 N N . GLY A 1 100 ? -9.591 5.364 52.209 1.00 95.81 100 GLY A N 1
ATOM 727 C CA . GLY A 1 100 ? -9.588 4.208 51.315 1.00 95.81 100 GLY A CA 1
ATOM 728 C C . GLY A 1 100 ? -8.386 4.241 50.378 1.00 95.81 100 GLY A C 1
ATOM 729 O O . GLY A 1 100 ? -7.607 5.194 50.396 1.00 95.81 100 GLY A O 1
ATOM 730 N N . PHE A 1 101 ? -8.244 3.208 49.556 1.00 95.88 101 PHE A N 1
ATOM 731 C CA . PHE A 1 101 ? -7.213 3.112 48.531 1.00 95.88 101 PHE A CA 1
ATOM 732 C C . PHE A 1 101 ? -7.823 2.648 47.212 1.00 95.88 101 PHE A C 1
ATOM 734 O O . PHE A 1 101 ? -8.690 1.774 47.205 1.00 95.88 101 PHE A O 1
ATOM 741 N N . ILE A 1 102 ? -7.354 3.231 46.111 1.00 94.19 102 ILE A N 1
ATOM 742 C CA . ILE A 1 102 ? -7.695 2.853 44.736 1.00 94.19 102 ILE A CA 1
ATOM 743 C C . ILE A 1 102 ? -6.371 2.641 44.002 1.00 94.19 102 ILE A C 1
ATOM 745 O O . ILE A 1 102 ? -5.550 3.554 43.934 1.00 94.19 102 ILE A O 1
ATOM 749 N N . ASP A 1 103 ? -6.133 1.423 43.523 1.00 91.62 103 ASP A N 1
ATOM 750 C CA . ASP A 1 103 ? -4.893 0.992 42.867 1.00 91.62 103 ASP A CA 1
ATOM 751 C C . ASP A 1 103 ? -3.626 1.343 43.668 1.00 91.62 103 ASP A C 1
ATOM 753 O O . ASP A 1 103 ? -2.613 1.785 43.134 1.00 91.62 103 ASP A O 1
ATOM 757 N N . GLY A 1 104 ? -3.701 1.177 44.994 1.00 90.62 104 GLY A N 1
ATOM 758 C CA . GLY A 1 104 ? -2.613 1.482 45.930 1.00 90.62 104 GLY A CA 1
ATOM 759 C C . GLY A 1 104 ? -2.490 2.959 46.325 1.00 90.62 104 GLY A C 1
ATOM 760 O O . GLY A 1 104 ? -1.805 3.265 47.298 1.00 90.62 104 GLY A O 1
ATOM 761 N N . ASN A 1 105 ? -3.197 3.871 45.653 1.00 94.06 105 ASN A N 1
ATOM 762 C CA . ASN A 1 105 ? -3.185 5.296 45.979 1.00 94.06 105 ASN A CA 1
ATOM 763 C C . ASN A 1 105 ? -4.214 5.624 47.061 1.00 94.06 105 ASN A C 1
ATOM 765 O O . ASN A 1 105 ? -5.373 5.219 46.968 1.00 94.06 105 ASN A O 1
ATOM 769 N N . ALA A 1 106 ? -3.808 6.389 48.076 1.00 95.06 106 ALA A N 1
ATOM 770 C CA . ALA A 1 106 ? -4.707 6.826 49.139 1.00 95.06 106 ALA A CA 1
ATOM 771 C C . ALA A 1 106 ? -5.787 7.779 48.596 1.00 95.06 106 ALA A C 1
ATOM 773 O O . ALA A 1 106 ? -5.488 8.776 47.941 1.00 95.06 106 ALA A O 1
ATOM 774 N N . ALA A 1 107 ? -7.046 7.498 48.924 1.00 92.50 107 ALA A N 1
ATOM 775 C CA . ALA A 1 107 ? -8.212 8.284 48.547 1.00 92.50 107 ALA A CA 1
ATOM 776 C C . ALA A 1 107 ? -8.979 8.726 49.802 1.00 92.50 107 ALA A C 1
ATOM 778 O O . ALA A 1 107 ? -9.352 7.909 50.651 1.00 92.50 107 ALA A O 1
ATOM 779 N N . LYS A 1 108 ? -9.239 10.033 49.918 1.00 95.56 108 LYS A N 1
ATOM 780 C CA . LYS A 1 108 ? -10.123 10.581 50.953 1.00 95.56 108 LYS A CA 1
ATOM 781 C C . LYS A 1 108 ? -11.572 10.364 50.528 1.00 95.56 108 LYS A C 1
ATOM 783 O O . LYS A 1 108 ? -11.996 10.869 49.492 1.00 95.56 108 LYS A O 1
ATOM 788 N N . LEU A 1 109 ? -12.317 9.617 51.332 1.00 94.00 109 LEU A N 1
ATOM 789 C CA . LEU A 1 109 ? -13.705 9.282 51.056 1.00 94.00 109 LEU A CA 1
ATOM 790 C C . LEU A 1 109 ? -14.644 10.409 51.516 1.00 94.00 109 LEU A C 1
ATOM 792 O O . LEU A 1 109 ? -14.411 11.007 52.569 1.00 94.00 109 LEU A O 1
ATOM 796 N N . PRO A 1 110 ? -15.729 10.678 50.770 1.00 93.25 110 PRO A N 1
ATOM 797 C CA . PRO A 1 110 ? -16.713 11.701 51.123 1.00 93.25 110 PRO A CA 1
ATOM 798 C C . PRO A 1 110 ? -17.621 11.256 52.279 1.00 93.25 110 PRO A C 1
ATOM 800 O O . PRO A 1 110 ? -18.234 12.083 52.944 1.00 93.25 110 PRO A O 1
ATOM 803 N N . SER A 1 111 ? -17.704 9.948 52.523 1.00 95.00 111 SER A N 1
ATOM 804 C CA . SER A 1 111 ? -18.374 9.334 53.667 1.00 95.00 111 SER A CA 1
ATOM 805 C C . SER A 1 111 ? -17.669 8.022 54.015 1.00 95.00 111 SER A C 1
ATOM 807 O O . SER A 1 111 ? -16.987 7.444 53.169 1.00 95.00 111 SER A O 1
ATOM 809 N N . ALA A 1 112 ? -17.793 7.554 55.254 1.00 95.88 112 ALA A N 1
ATOM 810 C CA . ALA A 1 112 ? -17.188 6.293 55.666 1.00 95.88 112 ALA A CA 1
ATOM 811 C C . ALA A 1 112 ? -18.061 5.110 55.212 1.00 95.88 112 ALA A C 1
ATOM 813 O O . ALA A 1 112 ? -19.292 5.207 55.262 1.00 95.88 112 ALA A O 1
ATOM 814 N N . PRO A 1 113 ? -17.472 3.968 54.812 1.00 96.62 113 PRO A N 1
ATOM 815 C CA . PRO A 1 113 ? -18.232 2.737 54.653 1.00 96.62 113 PRO A CA 1
ATOM 816 C C . PRO A 1 113 ? -18.964 2.375 55.948 1.00 96.62 113 PRO A C 1
ATOM 818 O O . PRO A 1 113 ? -18.382 2.450 57.032 1.00 96.62 113 PRO A O 1
ATOM 821 N N . ILE A 1 114 ? -20.227 1.968 55.843 1.00 95.62 114 ILE A N 1
ATOM 822 C CA . ILE A 1 114 ? -21.112 1.752 56.993 1.00 95.62 114 ILE A CA 1
ATOM 823 C C . ILE A 1 114 ? -21.973 0.509 56.802 1.00 95.62 114 ILE A C 1
ATOM 825 O O . ILE A 1 114 ? -22.394 0.185 55.694 1.00 95.62 114 ILE A O 1
ATOM 829 N N . ILE A 1 115 ? -22.260 -0.187 57.897 1.00 94.12 115 ILE A N 1
ATOM 830 C CA . ILE A 1 115 ? -23.184 -1.318 57.905 1.00 94.12 115 ILE A CA 1
ATOM 831 C C . ILE A 1 115 ? -24.554 -0.819 58.364 1.00 94.12 115 ILE A C 1
ATOM 833 O O . ILE A 1 115 ? -24.707 -0.354 59.490 1.00 94.12 115 ILE A O 1
ATOM 837 N N . VAL A 1 116 ? -25.561 -0.940 57.500 1.00 90.75 116 VAL A N 1
ATOM 838 C CA . VAL A 1 116 ? -26.955 -0.593 57.805 1.00 90.75 116 VAL A CA 1
ATOM 839 C C . VAL A 1 116 ? -27.791 -1.859 57.698 1.00 90.75 116 VAL A C 1
ATOM 841 O O . VAL A 1 116 ? -27.875 -2.458 56.626 1.00 90.75 116 VAL A O 1
ATOM 844 N N . LYS A 1 117 ? -28.400 -2.282 58.815 1.00 89.50 117 LYS A N 1
ATOM 845 C CA . LYS A 1 117 ? -29.239 -3.495 58.896 1.00 89.50 117 LYS A CA 1
ATOM 846 C C . LYS A 1 117 ? -28.558 -4.731 58.272 1.00 89.50 117 LYS A C 1
ATOM 848 O O . LYS A 1 117 ? -29.145 -5.432 57.454 1.00 89.50 117 LYS A O 1
ATOM 853 N N . GLY A 1 118 ? -27.283 -4.953 58.604 1.00 90.19 118 GLY A N 1
ATOM 854 C CA . GLY A 1 118 ? -26.488 -6.087 58.108 1.00 90.19 118 GLY A CA 1
ATOM 855 C C . GLY A 1 118 ? -25.955 -5.952 56.674 1.00 90.19 118 GLY A C 1
ATOM 856 O O . GLY A 1 118 ? -25.186 -6.802 56.234 1.00 90.19 118 GLY A O 1
ATOM 857 N N . THR A 1 119 ? -26.301 -4.886 55.946 1.00 92.88 119 THR A N 1
ATOM 858 C CA . THR A 1 119 ? -25.774 -4.623 54.599 1.00 92.88 119 THR A CA 1
ATOM 859 C C . THR A 1 119 ? -24.641 -3.607 54.667 1.00 92.88 119 THR A C 1
ATOM 861 O O . THR A 1 119 ? -24.825 -2.509 55.189 1.00 92.88 119 THR A O 1
ATOM 864 N N . LEU A 1 120 ? -23.472 -3.960 54.125 1.00 95.50 120 LEU A N 1
ATOM 865 C CA . LEU A 1 120 ? -22.367 -3.020 53.961 1.00 95.50 120 LEU A CA 1
ATOM 866 C C . LEU A 1 120 ? -22.654 -2.073 52.792 1.00 95.50 120 LEU A C 1
ATOM 868 O O . LEU A 1 120 ? -22.758 -2.509 51.643 1.00 95.50 120 LEU A O 1
ATOM 872 N N . TYR A 1 121 ? -22.692 -0.783 53.093 1.00 95.38 121 TYR A N 1
ATOM 873 C CA . TYR A 1 121 ? -22.770 0.304 52.136 1.00 95.38 121 TYR A CA 1
ATOM 874 C C . TYR A 1 121 ? -21.422 1.010 52.035 1.00 95.38 121 TYR A C 1
ATOM 876 O O . TYR A 1 121 ? -20.832 1.394 53.046 1.00 95.38 121 TYR A O 1
ATOM 884 N N . ILE A 1 122 ? -20.944 1.200 50.809 1.00 95.88 122 ILE A N 1
ATOM 885 C CA . ILE A 1 122 ? -19.694 1.908 50.518 1.00 95.88 122 ILE A CA 1
ATOM 886 C C . ILE A 1 122 ? -19.976 3.141 49.652 1.00 95.88 122 ILE A C 1
ATOM 888 O O . ILE A 1 122 ? -20.919 3.115 48.854 1.00 95.88 122 ILE A O 1
ATOM 892 N N . PRO A 1 123 ? -19.182 4.218 49.775 1.00 95.50 123 PRO A N 1
ATOM 893 C CA . PRO A 1 123 ? -19.317 5.382 48.906 1.00 95.50 123 PRO A CA 1
ATOM 894 C C . PRO A 1 123 ? -19.119 5.000 47.443 1.00 95.50 123 PRO A C 1
ATOM 896 O O . PRO A 1 123 ? -18.180 4.269 47.116 1.00 95.50 123 PRO A O 1
ATOM 899 N N . MET A 1 124 ? -19.949 5.551 46.554 1.00 93.06 124 MET A N 1
ATOM 900 C CA . MET A 1 124 ? -19.841 5.284 45.119 1.00 93.06 124 MET A CA 1
ATOM 901 C C . MET A 1 124 ? -18.452 5.635 44.573 1.00 93.06 124 MET A C 1
ATOM 903 O O . MET A 1 124 ? -17.938 4.908 43.741 1.00 93.06 124 MET A O 1
ATOM 907 N N . GLN A 1 125 ? -17.784 6.671 45.091 1.00 92.00 125 GLN A N 1
ATOM 908 C CA . GLN A 1 125 ? -16.410 7.006 44.695 1.00 92.00 125 GLN A CA 1
ATOM 909 C C . GLN A 1 125 ? -15.418 5.851 44.926 1.00 92.00 125 GLN A C 1
ATOM 911 O O . GLN A 1 125 ? -14.561 5.608 44.083 1.00 92.00 125 GLN A O 1
ATOM 916 N N . LEU A 1 126 ? -15.543 5.122 46.042 1.00 94.69 126 LEU A N 1
ATOM 917 C CA . LEU A 1 126 ? -14.679 3.976 46.331 1.00 94.69 126 LEU A CA 1
ATOM 918 C C . LEU A 1 126 ? -15.025 2.786 45.428 1.00 94.69 126 LEU A C 1
ATOM 920 O O . LEU A 1 126 ? -14.131 2.164 44.870 1.00 94.69 126 LEU A O 1
ATOM 924 N N . ALA A 1 127 ? -16.316 2.490 45.255 1.00 93.25 127 ALA A N 1
ATOM 925 C CA . ALA A 1 127 ? -16.776 1.409 44.381 1.00 93.25 127 ALA A CA 1
ATOM 926 C C . ALA A 1 127 ? -16.431 1.653 42.900 1.00 93.25 127 ALA A C 1
ATOM 928 O O . ALA A 1 127 ? -15.956 0.743 42.224 1.00 93.25 127 ALA A O 1
ATOM 929 N N . ALA A 1 128 ? -16.635 2.877 42.408 1.00 91.56 128 ALA A N 1
ATOM 930 C CA . ALA A 1 128 ? -16.318 3.289 41.043 1.00 91.56 128 ALA A CA 1
ATOM 931 C C . ALA A 1 128 ? -14.815 3.233 40.762 1.00 91.56 128 ALA A C 1
ATOM 933 O O . ALA A 1 128 ? -14.441 2.954 39.634 1.00 91.56 128 ALA A O 1
ATOM 934 N N . GLY A 1 129 ? -13.968 3.432 41.781 1.00 90.50 129 GLY A N 1
ATOM 935 C CA . GLY A 1 129 ? -12.514 3.314 41.652 1.00 90.50 129 GLY A CA 1
ATOM 936 C C . GLY A 1 129 ? -12.031 1.923 41.234 1.00 90.50 129 GLY A C 1
ATOM 937 O O . GLY A 1 129 ? -10.912 1.789 40.761 1.00 90.50 129 GLY A O 1
ATOM 938 N N . LEU A 1 130 ? -12.868 0.891 41.371 1.00 90.69 130 LEU A N 1
ATOM 939 C CA . LEU A 1 130 ? -12.564 -0.442 40.853 1.00 90.69 130 LEU A CA 1
ATOM 940 C C . LEU A 1 130 ? -12.787 -0.559 39.335 1.00 90.69 130 LEU A C 1
ATOM 942 O O . LEU A 1 130 ? -12.345 -1.520 38.708 1.00 90.69 130 LEU A O 1
ATOM 946 N N . LEU A 1 131 ? -13.517 0.389 38.749 1.00 89.25 131 LEU A N 1
ATOM 947 C CA . LEU A 1 131 ? -13.819 0.436 37.329 1.00 89.25 131 LEU A CA 1
ATOM 948 C C . LEU A 1 131 ? -12.849 1.383 36.625 1.00 89.25 131 LEU A C 1
ATOM 950 O O . LEU A 1 131 ? -12.451 2.412 37.158 1.00 89.25 131 LEU A O 1
ATOM 954 N N . ASP A 1 132 ? -12.551 1.092 35.364 1.00 84.00 132 ASP A N 1
ATOM 955 C CA . ASP A 1 132 ? -11.742 1.967 34.514 1.00 84.00 132 ASP A CA 1
ATOM 956 C C . ASP A 1 132 ? -12.518 3.222 34.039 1.00 84.00 132 ASP A C 1
ATOM 958 O O . ASP A 1 132 ? -12.017 3.997 33.238 1.00 84.00 132 ASP A O 1
ATOM 962 N N . TYR A 1 133 ? -13.731 3.499 34.517 1.00 86.88 133 TYR A N 1
ATOM 963 C CA . TYR A 1 133 ? -14.467 4.720 34.158 1.00 86.88 133 TYR A CA 1
ATOM 964 C C . TYR A 1 133 ? -14.091 5.894 35.070 1.00 86.88 133 TYR A C 1
ATOM 966 O O . TYR A 1 133 ? -13.907 5.721 36.270 1.00 86.88 133 TYR A O 1
ATOM 974 N N . ASP A 1 134 ? -14.007 7.101 34.514 1.00 87.19 134 ASP A N 1
ATOM 975 C CA . ASP A 1 134 ? -13.692 8.335 35.249 1.00 87.19 134 ASP A CA 1
ATOM 976 C C . ASP A 1 134 ? -14.909 9.256 35.450 1.00 87.19 134 ASP A C 1
ATOM 978 O O . ASP A 1 134 ? -14.807 10.267 36.143 1.00 87.19 134 ASP A O 1
ATOM 982 N N . ALA A 1 135 ? -16.074 8.889 34.909 1.00 88.44 135 ALA A N 1
ATOM 983 C CA . ALA A 1 135 ? -17.346 9.553 35.166 1.00 88.44 135 ALA A CA 1
ATOM 984 C C . ALA A 1 135 ? -18.437 8.544 35.553 1.00 88.44 135 ALA A C 1
ATOM 986 O O . ALA A 1 135 ? -18.479 7.413 35.061 1.00 88.44 135 ALA A O 1
ATOM 987 N N . TRP A 1 136 ? -19.349 8.963 36.433 1.00 90.44 136 TRP A N 1
ATOM 988 C CA . TRP A 1 136 ? -20.536 8.189 36.788 1.00 90.44 136 TRP A CA 1
ATOM 989 C C . TRP A 1 136 ? -21.719 9.088 37.162 1.00 90.44 136 TRP A C 1
ATOM 991 O O . TRP A 1 136 ? -21.545 10.216 37.620 1.00 90.44 136 TRP A O 1
ATOM 1001 N N . ARG A 1 137 ? -22.940 8.577 36.975 1.00 89.25 137 ARG A N 1
ATOM 1002 C CA . ARG A 1 137 ? -24.204 9.249 37.300 1.00 89.25 137 ARG A CA 1
ATOM 1003 C C . ARG A 1 137 ? -25.186 8.257 37.907 1.00 89.25 137 ARG A C 1
ATOM 1005 O O . ARG A 1 137 ? -25.328 7.145 37.406 1.00 89.25 137 ARG A O 1
ATOM 1012 N N . TYR A 1 138 ? -25.892 8.677 38.953 1.00 87.81 138 TYR A N 1
ATOM 1013 C CA . TYR A 1 138 ? -27.038 7.947 39.488 1.00 87.81 138 TYR A CA 1
ATOM 1014 C C . TYR A 1 138 ? -28.331 8.686 39.151 1.00 87.81 138 TYR A C 1
ATOM 1016 O O . TYR A 1 138 ? -28.459 9.875 39.436 1.00 87.81 138 TYR A O 1
ATOM 1024 N N . ASP A 1 139 ? -29.274 7.980 38.541 1.00 85.94 139 ASP A N 1
ATOM 1025 C CA . ASP A 1 139 ? -30.612 8.478 38.248 1.00 85.94 139 ASP A CA 1
ATOM 1026 C C . ASP A 1 139 ? -31.595 7.932 39.290 1.00 85.94 139 ASP A C 1
ATOM 1028 O O . ASP A 1 139 ? -31.819 6.723 39.369 1.00 85.94 139 ASP A O 1
ATOM 1032 N N . GLU A 1 140 ? -32.161 8.812 40.117 1.00 81.06 140 GLU A N 1
ATOM 1033 C CA . GLU A 1 140 ? -33.029 8.411 41.233 1.00 81.06 140 GLU A CA 1
ATOM 1034 C C . GLU A 1 140 ? -34.386 7.878 40.787 1.00 81.06 140 GLU A C 1
ATOM 1036 O O . GLU A 1 140 ? -34.891 6.924 41.383 1.00 81.06 140 GLU A O 1
ATOM 1041 N N . GLY A 1 141 ? -34.961 8.467 39.735 1.00 83.12 141 GLY A N 1
ATOM 1042 C CA . GLY A 1 141 ? -36.269 8.072 39.219 1.00 83.12 141 GLY A CA 1
ATOM 1043 C C . GLY A 1 141 ? -36.241 6.661 38.639 1.00 83.12 141 GLY A C 1
ATOM 1044 O O . GLY A 1 141 ? -37.167 5.879 38.842 1.00 83.12 141 GLY A O 1
ATOM 1045 N N . THR A 1 142 ? -35.143 6.307 37.970 1.00 83.38 142 THR A N 1
ATOM 1046 C CA . THR A 1 142 ? -34.972 4.997 37.324 1.00 83.38 142 THR A CA 1
ATOM 1047 C C . THR A 1 142 ? -34.113 4.016 38.121 1.00 83.38 142 THR A C 1
ATOM 1049 O O . THR A 1 142 ? -34.028 2.845 37.748 1.00 83.38 142 THR A O 1
ATOM 1052 N N . ARG A 1 143 ? -33.481 4.467 39.213 1.00 82.75 143 ARG A N 1
ATOM 1053 C CA . ARG A 1 143 ? -32.520 3.706 40.035 1.00 82.75 143 ARG A CA 1
ATOM 1054 C C . ARG A 1 143 ? -31.370 3.110 39.216 1.00 82.75 143 ARG A C 1
ATOM 1056 O O . ARG A 1 143 ? -30.913 1.995 39.476 1.00 82.75 143 ARG A O 1
ATOM 1063 N N . LYS A 1 144 ? -30.911 3.849 38.202 1.00 85.75 144 LYS A N 1
ATOM 1064 C CA . LYS A 1 144 ? -29.838 3.425 37.294 1.00 85.75 144 LYS A CA 1
ATOM 1065 C C . LYS A 1 144 ? -28.529 4.116 37.646 1.00 85.75 144 LYS A C 1
ATOM 1067 O O . LYS A 1 144 ? -28.450 5.342 37.660 1.00 85.75 144 LYS A O 1
ATOM 1072 N N . LEU A 1 145 ? -27.489 3.320 37.874 1.00 87.19 145 LEU A N 1
ATOM 1073 C CA . LEU A 1 145 ? -26.103 3.776 37.899 1.00 87.19 145 LEU A CA 1
ATOM 1074 C C . LEU A 1 145 ? -25.527 3.661 36.497 1.00 87.19 145 LEU A C 1
ATOM 1076 O O . LEU A 1 145 ? -25.589 2.596 35.897 1.00 87.19 145 LEU A O 1
ATOM 1080 N N . THR A 1 146 ? -24.971 4.751 35.994 1.00 88.19 146 THR A N 1
ATOM 1081 C CA . THR A 1 146 ? -24.290 4.831 34.706 1.00 88.19 146 THR A CA 1
ATOM 1082 C C . THR A 1 146 ? -22.834 5.191 34.940 1.00 88.19 146 THR A C 1
ATOM 1084 O O . THR A 1 146 ? -22.569 6.153 35.649 1.00 88.19 146 THR A O 1
ATOM 1087 N N . PHE A 1 147 ? -21.909 4.472 34.319 1.00 88.62 147 PHE A N 1
ATOM 1088 C CA . PHE A 1 147 ? -20.484 4.799 34.264 1.00 88.62 147 PHE A CA 1
ATOM 1089 C C . PHE A 1 147 ? -20.108 5.095 32.825 1.00 88.62 147 PHE A C 1
ATOM 1091 O O . PHE A 1 147 ? -20.607 4.401 31.948 1.00 88.62 147 PHE A O 1
ATOM 1098 N N . SER A 1 148 ? -19.256 6.083 32.579 1.00 88.38 148 SER A N 1
ATOM 1099 C CA . SER A 1 148 ? -18.817 6.453 31.233 1.00 88.38 148 SER A CA 1
ATOM 1100 C C . SER A 1 148 ? -17.404 7.026 31.242 1.00 88.38 148 SER A C 1
ATOM 1102 O O . SER A 1 148 ? -16.890 7.430 32.286 1.00 88.38 148 SER A O 1
ATOM 1104 N N . TYR A 1 149 ? -16.770 7.083 30.072 1.00 88.06 149 TYR A N 1
ATOM 1105 C CA . TYR A 1 149 ? -15.543 7.859 29.900 1.00 88.06 149 TYR A CA 1
ATOM 1106 C C . TYR A 1 149 ? -15.863 9.352 29.767 1.00 88.06 149 TYR A C 1
ATOM 1108 O O . TYR A 1 149 ? -16.765 9.716 29.013 1.00 88.06 149 TYR A O 1
ATOM 1116 N N . SER A 1 150 ? -15.127 10.213 30.472 1.00 88.62 150 SER A N 1
ATOM 1117 C CA . SER A 1 150 ? -15.165 11.664 30.259 1.00 88.62 150 SER A CA 1
ATOM 1118 C C . SER A 1 150 ? -14.668 12.022 28.855 1.00 88.62 150 SER A C 1
ATOM 1120 O O . SER A 1 150 ? -13.883 11.277 28.267 1.00 88.62 150 SER A O 1
ATOM 1122 N N . GLU A 1 151 ? -15.055 13.186 28.328 1.00 86.81 151 GLU A N 1
ATOM 1123 C CA . GLU A 1 151 ? -14.549 13.674 27.033 1.00 86.81 151 GLU A CA 1
ATOM 1124 C C . GLU A 1 151 ? -13.007 13.708 27.006 1.00 86.81 151 GLU A C 1
ATOM 1126 O O . GLU A 1 151 ? -12.380 13.293 26.033 1.00 86.81 151 GLU A O 1
ATOM 1131 N N . GLN A 1 152 ? -12.370 14.110 28.111 1.00 88.25 152 GLN A N 1
ATOM 1132 C CA . GLN A 1 152 ? -10.912 14.136 28.229 1.00 88.25 152 GLN A CA 1
ATOM 1133 C C . GLN A 1 152 ? -10.297 12.735 28.095 1.00 88.25 152 GLN A C 1
ATOM 1135 O O . GLN A 1 152 ? -9.307 12.554 27.377 1.00 88.25 152 GLN A O 1
ATOM 1140 N N . LYS A 1 153 ? -10.872 11.729 28.765 1.00 88.69 153 LYS A N 1
ATOM 1141 C CA . LYS A 1 153 ? -10.397 10.344 28.672 1.00 88.69 153 LYS A CA 1
ATOM 1142 C C . LYS A 1 153 ? -10.693 9.732 27.307 1.00 88.69 153 LYS A C 1
ATOM 1144 O O . LYS A 1 153 ? -9.821 9.048 26.776 1.00 88.69 153 LYS A O 1
ATOM 1149 N N . GLN A 1 154 ? -11.850 10.022 26.712 1.00 87.62 154 GLN A N 1
ATOM 1150 C CA . GLN A 1 154 ? -12.181 9.615 25.343 1.00 87.62 154 GLN A CA 1
ATOM 1151 C C . GLN A 1 154 ? -11.162 10.168 24.342 1.00 87.62 154 GLN A C 1
ATOM 1153 O O . GLN A 1 154 ? -10.565 9.390 23.603 1.00 87.62 154 GLN A O 1
ATOM 1158 N N . ASN A 1 155 ? -10.869 11.471 24.390 1.00 87.88 155 ASN A N 1
ATOM 1159 C CA . ASN A 1 155 ? -9.881 12.110 23.516 1.00 87.88 155 ASN A CA 1
ATOM 1160 C C . ASN A 1 155 ? -8.480 11.507 23.693 1.00 87.88 155 ASN A C 1
ATOM 1162 O O . ASN A 1 155 ? -7.782 11.242 22.713 1.00 87.88 155 ASN A O 1
ATOM 1166 N N . LYS A 1 156 ? -8.072 11.226 24.938 1.00 90.62 156 LYS A N 1
ATOM 1167 C CA . LYS A 1 156 ? -6.790 10.566 25.220 1.00 90.62 156 LYS A CA 1
ATOM 1168 C C . LYS A 1 156 ? -6.742 9.145 24.653 1.00 90.62 156 LYS A C 1
ATOM 1170 O O . LYS A 1 156 ? -5.751 8.773 24.034 1.00 90.62 156 LYS A O 1
ATOM 1175 N N . LEU A 1 157 ? -7.790 8.347 24.858 1.00 91.75 157 LEU A N 1
ATOM 1176 C CA . LEU A 1 157 ? -7.870 6.981 24.332 1.00 91.75 157 LEU A CA 1
ATOM 1177 C C . LEU A 1 157 ? -7.914 6.967 22.800 1.00 91.75 157 LEU A C 1
ATOM 1179 O O . LEU A 1 157 ? -7.238 6.137 22.194 1.00 91.75 157 LEU A O 1
ATOM 1183 N N . ALA A 1 158 ? -8.628 7.912 22.185 1.00 91.38 158 ALA A N 1
ATOM 1184 C CA . ALA A 1 158 ? -8.633 8.108 20.743 1.00 91.38 158 ALA A CA 1
ATOM 1185 C C . ALA A 1 158 ? -7.218 8.409 20.231 1.00 91.38 158 ALA A C 1
ATOM 1187 O O . ALA A 1 158 ? -6.740 7.705 19.350 1.00 91.38 158 ALA A O 1
ATOM 1188 N N . ALA A 1 159 ? -6.486 9.355 20.826 1.00 92.38 159 ALA A N 1
ATOM 1189 C CA . ALA A 1 159 ? -5.108 9.652 20.419 1.00 92.38 159 ALA A CA 1
ATOM 1190 C C . ALA A 1 159 ? -4.183 8.419 20.474 1.00 92.38 159 ALA A C 1
ATOM 1192 O O . ALA A 1 159 ? -3.381 8.198 19.564 1.00 92.38 159 ALA A O 1
ATOM 1193 N N . ILE A 1 160 ? -4.337 7.571 21.496 1.00 95.00 160 ILE A N 1
ATOM 1194 C CA . ILE A 1 160 ? -3.586 6.312 21.602 1.00 95.00 160 ILE A CA 1
ATOM 1195 C C . ILE A 1 160 ? -4.009 5.327 20.498 1.00 95.00 160 ILE A C 1
ATOM 1197 O O . ILE A 1 160 ? -3.146 4.677 19.912 1.00 95.00 160 ILE A O 1
ATOM 1201 N N . LEU A 1 161 ? -5.305 5.239 20.172 1.00 95.75 161 LEU A N 1
ATOM 1202 C CA . LEU A 1 161 ? -5.811 4.407 19.073 1.00 95.75 161 LEU A CA 1
ATOM 1203 C C . LEU A 1 161 ? -5.195 4.814 17.723 1.00 95.75 161 LEU A C 1
ATOM 1205 O O . LEU A 1 161 ? -4.745 3.949 16.976 1.00 95.75 161 LEU A O 1
ATOM 1209 N N . HIS A 1 162 ? -5.106 6.117 17.436 1.00 94.81 162 HIS A N 1
ATOM 1210 C CA . HIS A 1 162 ? -4.520 6.630 16.188 1.00 94.81 162 HIS A CA 1
ATOM 1211 C C . HIS A 1 162 ? -3.020 6.334 16.116 1.00 94.81 162 HIS A C 1
ATOM 1213 O O . HIS A 1 162 ? -2.525 5.851 15.100 1.00 94.81 162 HIS A O 1
ATOM 1219 N N . SER A 1 163 ? -2.295 6.566 17.215 1.00 95.38 163 SER A N 1
ATOM 1220 C CA . SER A 1 163 ? -0.866 6.254 17.302 1.00 95.38 163 SER A CA 1
ATOM 1221 C C . SER A 1 163 ? -0.595 4.759 17.094 1.00 95.38 163 SER A C 1
ATOM 1223 O O . SER A 1 163 ? 0.305 4.396 16.336 1.00 95.38 163 SER A O 1
ATOM 1225 N N . ALA A 1 164 ? -1.417 3.891 17.693 1.00 97.69 164 ALA A N 1
ATOM 1226 C CA . ALA A 1 164 ? -1.323 2.447 17.508 1.00 97.69 164 ALA A CA 1
ATOM 1227 C C . ALA A 1 164 ? -1.591 2.031 16.052 1.00 97.69 164 ALA A C 1
ATOM 1229 O O . ALA A 1 164 ? -0.878 1.174 15.535 1.00 97.69 164 ALA A O 1
ATOM 1230 N N . ALA A 1 165 ? -2.561 2.655 15.376 1.00 97.62 165 ALA A N 1
ATOM 1231 C CA . ALA A 1 165 ? -2.835 2.400 13.964 1.00 97.62 165 ALA A CA 1
ATOM 1232 C C . ALA A 1 165 ? -1.666 2.800 13.063 1.00 97.62 165 ALA A C 1
ATOM 1234 O O . ALA A 1 165 ? -1.182 1.969 12.302 1.00 97.62 165 ALA A O 1
ATOM 1235 N N . ARG A 1 166 ? -1.141 4.017 13.237 1.00 95.62 166 ARG A N 1
ATOM 1236 C CA . ARG A 1 166 ? 0.033 4.537 12.520 1.00 95.62 166 ARG A CA 1
ATOM 1237 C C . ARG A 1 166 ? 1.272 3.646 12.657 1.00 95.62 166 ARG A C 1
ATOM 1239 O O . ARG A 1 166 ? 2.035 3.464 11.711 1.00 95.62 166 ARG A O 1
ATOM 1246 N N . GLN A 1 167 ? 1.479 3.076 13.841 1.00 96.62 167 GLN A N 1
ATOM 1247 C CA . GLN A 1 167 ? 2.606 2.181 14.127 1.00 96.62 167 GLN A CA 1
ATOM 1248 C C . GLN A 1 167 ? 2.356 0.726 13.705 1.00 96.62 167 GLN A C 1
ATOM 1250 O O . GLN A 1 167 ? 3.270 -0.089 13.786 1.00 96.62 167 GLN A O 1
ATOM 1255 N N . GLY A 1 168 ? 1.132 0.364 13.307 1.00 97.38 168 GLY A N 1
ATOM 1256 C CA . GLY A 1 168 ? 0.763 -1.031 13.070 1.00 97.38 168 GLY A CA 1
ATOM 1257 C C . GLY A 1 168 ? 0.700 -1.882 14.348 1.00 97.38 168 GLY A C 1
ATOM 1258 O O . GLY A 1 168 ? 0.806 -3.105 14.282 1.00 97.38 168 GLY A O 1
ATOM 1259 N N . ASN A 1 169 ? 0.531 -1.273 15.528 1.00 98.19 169 ASN A N 1
ATOM 1260 C CA . ASN A 1 169 ? 0.467 -1.977 16.811 1.00 98.19 169 ASN A CA 1
ATOM 1261 C C . ASN A 1 169 ? -0.913 -2.623 17.031 1.00 98.19 169 ASN A C 1
ATOM 1263 O O . ASN A 1 169 ? -1.758 -2.132 17.789 1.00 98.19 169 ASN A O 1
ATOM 1267 N N . VAL A 1 170 ? -1.129 -3.762 16.371 1.00 98.19 170 VAL A N 1
ATOM 1268 C CA . VAL A 1 170 ? -2.389 -4.524 16.398 1.00 98.19 170 VAL A CA 1
ATOM 1269 C C . VAL A 1 170 ? -2.788 -4.928 17.822 1.00 98.19 170 VAL A C 1
ATOM 1271 O O . VAL A 1 170 ? -3.963 -4.857 18.175 1.00 98.19 170 VAL A O 1
ATOM 1274 N N . ALA A 1 171 ? -1.830 -5.291 18.681 1.00 97.75 171 ALA A N 1
ATOM 1275 C CA . ALA A 1 171 ? -2.118 -5.694 20.058 1.00 97.75 171 ALA A CA 1
ATOM 1276 C C . ALA A 1 171 ? -2.703 -4.541 20.892 1.00 97.75 171 ALA A C 1
ATOM 1278 O O . ALA A 1 171 ? -3.614 -4.747 21.700 1.00 97.75 171 ALA A O 1
ATOM 1279 N N . GLN A 1 172 ? -2.197 -3.321 20.704 1.00 97.31 172 GLN A N 1
ATOM 1280 C CA . GLN A 1 172 ? -2.726 -2.140 21.378 1.00 97.31 172 GLN A CA 1
ATOM 1281 C C . GLN A 1 172 ? -4.078 -1.712 20.799 1.00 97.31 172 GLN A C 1
ATOM 1283 O O . GLN A 1 172 ? -4.985 -1.416 21.578 1.00 97.31 172 GLN A O 1
ATOM 1288 N N . LEU A 1 173 ? -4.242 -1.752 19.470 1.00 97.19 173 LEU A N 1
ATOM 1289 C CA . LEU A 1 173 ? -5.536 -1.528 18.816 1.00 97.19 173 LEU A CA 1
ATOM 1290 C C . LEU A 1 173 ? -6.604 -2.473 19.366 1.00 97.19 173 LEU A C 1
ATOM 1292 O O . LEU A 1 173 ? -7.647 -2.021 19.831 1.00 97.19 173 LEU A O 1
ATOM 1296 N N . GLN A 1 174 ? -6.312 -3.773 19.390 1.00 96.12 174 GLN A N 1
ATOM 1297 C CA . GLN A 1 174 ? -7.207 -4.806 19.898 1.00 96.12 174 GLN A CA 1
ATOM 1298 C C . GLN A 1 174 ? -7.652 -4.490 21.332 1.00 96.12 174 GLN A C 1
ATOM 1300 O O . GLN A 1 174 ? -8.849 -4.427 21.600 1.00 96.12 174 GLN A O 1
ATOM 1305 N N . LYS A 1 175 ? -6.710 -4.192 22.238 1.00 92.69 175 LYS A N 1
ATOM 1306 C CA . LYS A 1 175 ? -7.023 -3.837 23.635 1.00 92.69 175 LYS A CA 1
ATOM 1307 C C . LYS A 1 175 ? -7.922 -2.603 23.752 1.00 92.69 175 LYS A C 1
ATOM 1309 O O . LYS A 1 175 ? -8.821 -2.584 24.590 1.00 92.69 175 LYS A O 1
ATOM 1314 N N . LEU A 1 176 ? -7.679 -1.561 22.957 1.00 92.56 176 LEU A N 1
ATOM 1315 C CA . LEU A 1 176 ? -8.470 -0.324 22.991 1.00 92.56 176 LEU A CA 1
ATOM 1316 C C . LEU A 1 176 ? -9.881 -0.540 22.434 1.00 92.56 176 LEU A C 1
ATOM 1318 O O . LEU A 1 176 ? -10.860 -0.123 23.050 1.00 92.56 176 LEU A O 1
ATOM 1322 N N . LEU A 1 177 ? -9.997 -1.247 21.313 1.00 92.75 177 LEU A N 1
ATOM 1323 C CA . LEU A 1 177 ? -11.283 -1.562 20.691 1.00 92.75 177 LEU A CA 1
ATOM 1324 C C . LEU A 1 177 ? -12.097 -2.531 21.567 1.00 92.75 177 LEU A C 1
ATOM 1326 O O . LEU A 1 177 ? -13.321 -2.429 21.648 1.00 92.75 177 LEU A O 1
ATOM 1330 N N . ASP A 1 178 ? -11.439 -3.439 22.292 1.00 88.50 178 ASP A N 1
ATOM 1331 C CA . ASP A 1 178 ? -12.091 -4.324 23.266 1.00 88.50 178 ASP A CA 1
ATOM 1332 C C . ASP A 1 178 ? -12.633 -3.564 24.482 1.00 88.50 178 ASP A C 1
ATOM 1334 O O . ASP A 1 178 ? -13.684 -3.945 25.005 1.00 88.50 178 ASP A O 1
ATOM 1338 N N . ARG A 1 179 ? -11.981 -2.454 24.862 1.00 84.62 179 ARG A N 1
ATOM 1339 C CA . ARG A 1 179 ? -12.461 -1.473 25.856 1.00 84.62 179 ARG A CA 1
ATOM 1340 C C . ARG A 1 179 ? -13.568 -0.555 25.331 1.00 84.62 179 ARG A C 1
ATOM 1342 O O . ARG A 1 179 ? -14.027 0.309 26.065 1.00 84.62 179 ARG A O 1
ATOM 1349 N N . GLY A 1 180 ? -14.002 -0.712 24.081 1.00 83.81 180 GLY A N 1
ATOM 1350 C CA . GLY A 1 180 ? -15.098 0.080 23.525 1.00 83.81 180 GLY A CA 1
ATOM 1351 C C . GLY A 1 180 ? -14.720 1.475 23.053 1.00 83.81 180 GLY A C 1
ATOM 1352 O O . GLY A 1 180 ? -15.619 2.275 22.805 1.00 83.81 180 GLY A O 1
ATOM 1353 N N . VAL A 1 181 ? -13.428 1.789 22.923 1.00 89.56 181 VAL A N 1
ATOM 1354 C CA . VAL A 1 181 ? -13.007 3.035 22.271 1.00 89.56 181 VAL A CA 1
ATOM 1355 C C . VAL A 1 181 ? -13.643 3.090 20.880 1.00 89.56 181 VAL A C 1
ATOM 1357 O O . VAL A 1 181 ? -13.623 2.092 20.160 1.00 89.56 181 VAL A O 1
ATOM 1360 N N . ASP A 1 182 ? -14.248 4.229 20.533 1.00 90.38 182 ASP A N 1
ATOM 1361 C CA . ASP A 1 182 ? -14.880 4.404 19.224 1.00 90.38 182 ASP A CA 1
ATOM 1362 C C . ASP A 1 182 ? -13.821 4.266 18.122 1.00 90.38 182 ASP A C 1
ATOM 1364 O O . ASP A 1 182 ? -12.834 5.002 18.090 1.00 90.38 182 ASP A O 1
ATOM 1368 N N . VAL A 1 183 ? -14.030 3.293 17.235 1.00 94.88 183 VAL A N 1
ATOM 1369 C CA . VAL A 1 183 ? -13.140 2.985 16.109 1.00 94.88 183 VAL A CA 1
ATOM 1370 C C . VAL A 1 183 ? -13.060 4.144 15.109 1.00 94.88 183 VAL A C 1
ATOM 1372 O O . VAL A 1 183 ? -12.037 4.310 14.448 1.00 94.88 183 VAL A O 1
ATOM 1375 N N . ASN A 1 184 ? -14.116 4.960 15.034 1.00 94.56 184 ASN A N 1
ATOM 1376 C CA . ASN A 1 184 ? -14.231 6.122 14.155 1.00 94.56 184 ASN A CA 1
ATOM 1377 C C . ASN A 1 184 ? -14.009 7.443 14.902 1.00 94.56 184 ASN A C 1
ATOM 1379 O O . ASN A 1 184 ? -14.292 8.511 14.351 1.00 94.56 184 ASN A O 1
ATOM 1383 N N . ALA A 1 185 ? -13.499 7.386 16.139 1.00 90.88 185 ALA A N 1
ATOM 1384 C CA . ALA A 1 185 ? -13.142 8.583 16.881 1.00 90.88 185 ALA A CA 1
ATOM 1385 C C . ALA A 1 185 ? -12.172 9.426 16.052 1.00 90.88 185 ALA A C 1
ATOM 1387 O O . ALA A 1 185 ? -11.242 8.899 15.442 1.00 90.88 185 ALA A O 1
ATOM 1388 N N . LYS A 1 186 ? -12.376 10.739 16.074 1.00 87.69 186 LYS A N 1
ATOM 1389 C CA . LYS A 1 186 ? -11.500 11.709 15.424 1.00 87.69 186 LYS A CA 1
ATOM 1390 C C . LYS A 1 186 ? -10.740 12.472 16.489 1.00 87.69 186 LYS A C 1
ATOM 1392 O O . LYS A 1 186 ? -11.332 12.935 17.466 1.00 87.69 186 LYS A O 1
ATOM 1397 N N . VAL A 1 187 ? -9.435 12.621 16.306 1.00 77.81 187 VAL A N 1
ATOM 1398 C CA . VAL A 1 187 ? -8.635 13.523 17.141 1.00 77.81 187 VAL A CA 1
ATOM 1399 C C . VAL A 1 187 ? -8.635 14.898 16.482 1.00 77.81 187 VAL A C 1
ATOM 1401 O O . VAL A 1 187 ? -8.331 15.011 15.298 1.00 77.81 187 VAL A O 1
ATOM 1404 N N . LYS A 1 188 ? -8.970 15.946 17.245 1.00 72.31 188 LYS A N 1
ATOM 1405 C CA . LYS A 1 188 ? -8.927 17.334 16.757 1.00 72.31 188 LYS A CA 1
ATOM 1406 C C . LYS A 1 188 ? -7.508 17.667 16.275 1.00 72.31 188 LYS A C 1
ATOM 1408 O O . LYS A 1 188 ? -6.565 17.610 17.063 1.00 72.31 188 LYS A O 1
ATOM 1413 N N . GLY A 1 189 ? -7.367 18.014 14.997 1.00 68.88 189 GLY A N 1
ATOM 1414 C CA . GLY A 1 189 ? -6.087 18.283 14.339 1.00 68.88 189 GLY A CA 1
ATOM 1415 C C . GLY A 1 189 ? -6.269 18.619 12.856 1.00 68.88 189 GLY A C 1
ATOM 1416 O O . GLY A 1 189 ? -7.376 18.914 12.413 1.00 68.88 189 GLY A O 1
ATOM 1417 N N . TYR A 1 190 ? -5.190 18.572 12.072 1.00 58.41 190 TYR A N 1
ATOM 1418 C CA . TYR A 1 190 ? -5.280 18.747 10.620 1.00 58.41 190 TYR A CA 1
ATOM 1419 C C . TYR A 1 190 ? -5.985 17.534 9.980 1.00 58.41 190 TYR A C 1
ATOM 1421 O O . TYR A 1 190 ? -5.596 16.393 10.211 1.00 58.41 190 TYR A O 1
ATOM 1429 N N . ALA A 1 191 ? -7.016 17.803 9.171 1.00 72.12 191 ALA A N 1
ATOM 1430 C CA . ALA A 1 191 ? -7.762 16.859 8.325 1.00 72.12 191 ALA A CA 1
ATOM 1431 C C . ALA A 1 191 ? -8.712 15.837 8.997 1.00 72.12 191 ALA A C 1
ATOM 1433 O O . ALA A 1 191 ? -9.311 15.029 8.272 1.00 72.12 191 ALA A O 1
ATOM 1434 N N . ASP A 1 192 ? -8.929 15.914 10.318 1.00 83.06 192 ASP A N 1
ATOM 1435 C CA . ASP A 1 192 ? -9.913 15.102 11.062 1.00 83.06 192 ASP A CA 1
ATOM 1436 C C . ASP A 1 192 ? -9.844 13.596 10.727 1.00 83.06 192 ASP A C 1
ATOM 1438 O O . ASP A 1 192 ? -10.865 12.943 10.470 1.00 83.06 192 ASP A O 1
ATOM 1442 N N . TRP A 1 193 ? -8.621 13.065 10.657 1.00 89.69 193 TRP A N 1
ATOM 1443 C CA . TRP A 1 193 ? -8.357 11.666 10.329 1.00 89.69 193 TRP A CA 1
ATOM 1444 C C . TRP A 1 193 ? -8.772 10.724 11.456 1.00 89.69 193 TRP A C 1
ATOM 1446 O O . TRP A 1 193 ? -8.654 11.048 12.637 1.00 89.69 193 TRP A O 1
ATOM 1456 N N . THR A 1 194 ? -9.245 9.548 11.058 1.00 93.75 194 THR A N 1
ATOM 1457 C CA . THR A 1 194 ? -9.530 8.408 11.932 1.00 93.75 194 THR A CA 1
ATOM 1458 C C . THR A 1 194 ? -8.285 7.538 12.108 1.00 93.75 194 THR A C 1
ATOM 1460 O O . THR A 1 194 ? -7.300 7.658 11.377 1.00 93.75 194 THR A O 1
ATOM 1463 N N . ALA A 1 195 ? -8.336 6.581 13.038 1.00 95.88 195 ALA A N 1
ATOM 1464 C CA . ALA A 1 195 ? -7.295 5.563 13.155 1.00 95.88 195 ALA A CA 1
ATOM 1465 C C . ALA A 1 195 ? -7.106 4.762 11.846 1.00 95.88 195 ALA A C 1
ATOM 1467 O O . ALA A 1 195 ? -5.980 4.416 11.499 1.00 95.88 195 ALA A O 1
ATOM 1468 N N . MET A 1 196 ? -8.185 4.503 11.099 1.00 97.00 196 MET A N 1
ATOM 1469 C CA . MET A 1 196 ? -8.123 3.779 9.825 1.00 97.00 196 MET A CA 1
ATOM 1470 C C . MET A 1 196 ? -7.416 4.590 8.733 1.00 97.00 196 MET A C 1
ATOM 1472 O O . MET A 1 196 ? -6.621 4.027 7.985 1.00 97.00 196 MET A O 1
ATOM 1476 N N . ASP A 1 197 ? -7.640 5.906 8.680 1.00 95.38 197 ASP A N 1
ATOM 1477 C CA . ASP A 1 197 ? -6.959 6.790 7.726 1.00 95.38 197 ASP A CA 1
ATOM 1478 C C . ASP A 1 197 ? -5.429 6.746 7.920 1.00 95.38 197 ASP A C 1
ATOM 1480 O O . ASP A 1 197 ? -4.688 6.627 6.946 1.00 95.38 197 ASP A O 1
ATOM 1484 N N . TYR A 1 198 ? -4.949 6.748 9.171 1.00 94.88 198 TYR A N 1
ATOM 1485 C CA . TYR A 1 198 ? -3.521 6.569 9.476 1.00 94.88 198 TYR A CA 1
ATOM 1486 C C . TYR A 1 198 ? -3.006 5.170 9.121 1.00 94.88 198 TYR A C 1
ATOM 1488 O O . TYR A 1 198 ? -1.900 5.038 8.609 1.00 94.88 198 TYR A O 1
ATOM 1496 N N . ALA A 1 199 ? -3.787 4.112 9.363 1.00 97.38 199 ALA A N 1
ATOM 1497 C CA . ALA A 1 199 ? -3.385 2.765 8.955 1.00 97.38 199 ALA A CA 1
ATOM 1498 C C . ALA A 1 199 ? -3.195 2.662 7.432 1.00 97.38 199 ALA A C 1
ATOM 1500 O O . ALA A 1 199 ? -2.293 1.960 6.984 1.00 97.38 199 ALA A O 1
ATOM 1501 N N . ILE A 1 200 ? -4.012 3.373 6.648 1.00 96.94 200 ILE A N 1
ATOM 1502 C CA . ILE A 1 200 ? -3.870 3.450 5.190 1.00 96.94 200 ILE A CA 1
ATOM 1503 C C . ILE A 1 200 ? -2.642 4.275 4.811 1.00 96.94 200 ILE A C 1
ATOM 1505 O O . ILE A 1 200 ? -1.789 3.763 4.100 1.00 96.94 200 ILE A O 1
ATOM 1509 N N . LEU A 1 201 ? -2.524 5.508 5.310 1.00 94.25 201 LEU A N 1
ATOM 1510 C CA . LEU A 1 201 ? -1.439 6.432 4.956 1.00 94.25 201 LEU A CA 1
ATOM 1511 C C . LEU A 1 201 ? -0.045 5.941 5.365 1.00 94.25 201 LEU A C 1
ATOM 1513 O O . LEU A 1 201 ? 0.930 6.257 4.695 1.00 94.25 201 LEU A O 1
ATOM 1517 N N . ASP A 1 202 ? 0.057 5.180 6.456 1.00 94.81 202 ASP A N 1
ATOM 1518 C CA . ASP A 1 202 ? 1.315 4.602 6.938 1.00 94.81 202 ASP A CA 1
ATOM 1519 C C . ASP A 1 202 ? 1.473 3.111 6.539 1.00 94.81 202 ASP A C 1
ATOM 1521 O O . ASP A 1 202 ? 2.336 2.416 7.081 1.00 94.81 202 ASP A O 1
ATOM 1525 N N . HIS A 1 203 ? 0.639 2.615 5.612 1.00 96.50 203 HIS A N 1
ATOM 1526 C CA . HIS A 1 203 ? 0.750 1.311 4.942 1.00 96.50 203 HIS A CA 1
ATOM 1527 C C . HIS A 1 203 ? 0.749 0.124 5.930 1.00 96.50 203 HIS A C 1
ATOM 1529 O O . HIS A 1 203 ? 1.684 -0.672 6.004 1.00 96.50 203 HIS A O 1
ATOM 1535 N N . ARG A 1 204 ? -0.284 0.025 6.775 1.00 98.00 204 ARG A N 1
ATOM 1536 C CA . ARG A 1 204 ? -0.379 -0.948 7.878 1.00 98.00 204 ARG A CA 1
ATOM 1537 C C . ARG A 1 204 ? -1.491 -1.978 7.627 1.00 98.00 204 ARG A C 1
ATOM 1539 O O . ARG A 1 204 ? -2.578 -1.833 8.198 1.00 98.00 204 ARG A O 1
ATOM 1546 N N . PRO A 1 205 ? -1.243 -3.070 6.877 1.00 97.88 205 PRO A N 1
ATOM 1547 C CA . PRO A 1 205 ? -2.300 -3.983 6.431 1.00 97.88 205 PRO A CA 1
ATOM 1548 C C . PRO A 1 205 ? -3.041 -4.661 7.589 1.00 97.88 205 PRO A C 1
ATOM 1550 O O . PRO A 1 205 ? -4.268 -4.643 7.639 1.00 97.88 205 PRO A O 1
ATOM 1553 N N . SER A 1 206 ? -2.325 -5.193 8.585 1.00 98.31 206 SER A N 1
ATOM 1554 C CA . SER A 1 206 ? -2.957 -5.876 9.726 1.00 98.31 206 SER A CA 1
ATOM 1555 C C . SER A 1 206 ? -3.732 -4.928 10.649 1.00 98.31 206 SER A C 1
ATOM 1557 O O . SER A 1 206 ? -4.736 -5.316 11.246 1.00 98.31 206 SER A O 1
ATOM 1559 N N . ALA A 1 207 ? -3.286 -3.674 10.775 1.00 98.50 207 ALA A N 1
ATOM 1560 C CA . ALA A 1 207 ? -4.027 -2.656 11.516 1.00 98.50 207 ALA A CA 1
ATOM 1561 C C . ALA A 1 207 ? -5.299 -2.251 10.761 1.00 98.50 207 ALA A C 1
ATOM 1563 O O . ALA A 1 207 ? -6.369 -2.204 11.367 1.00 98.50 207 ALA A O 1
ATOM 1564 N N . ALA A 1 208 ? -5.188 -2.031 9.448 1.00 98.25 208 ALA A N 1
ATOM 1565 C CA . ALA A 1 208 ? -6.312 -1.749 8.563 1.00 98.25 208 ALA A CA 1
ATOM 1566 C C . ALA A 1 208 ? -7.364 -2.871 8.615 1.00 98.25 208 ALA A C 1
ATOM 1568 O O . ALA A 1 208 ? -8.554 -2.608 8.788 1.00 98.25 208 ALA A O 1
ATOM 1569 N N . GLU A 1 209 ? -6.930 -4.132 8.563 1.00 98.31 209 GLU A N 1
ATOM 1570 C CA . GLU A 1 209 ? -7.821 -5.289 8.636 1.00 98.31 209 GLU A CA 1
ATOM 1571 C C . GLU A 1 209 ? -8.583 -5.357 9.965 1.00 98.31 209 GLU A C 1
ATOM 1573 O O . GLU A 1 209 ? -9.807 -5.536 9.969 1.00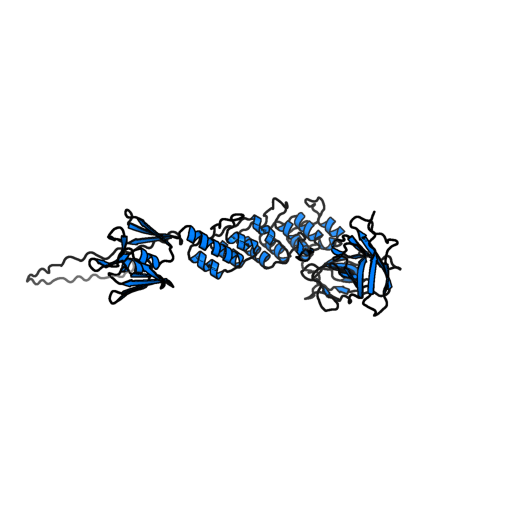 98.31 209 GLU A O 1
ATOM 1578 N N . LEU A 1 210 ? -7.888 -5.173 11.094 1.00 98.31 210 LEU A N 1
ATOM 1579 C CA . LEU A 1 210 ? -8.527 -5.154 12.409 1.00 98.31 210 LEU A CA 1
ATOM 1580 C C . LEU A 1 210 ? -9.529 -3.999 12.525 1.00 98.31 210 LEU A C 1
ATOM 1582 O O . LEU A 1 210 ? -10.642 -4.202 13.006 1.00 98.31 210 LEU A O 1
ATOM 1586 N N . LEU A 1 211 ? -9.159 -2.795 12.088 1.00 98.31 211 LEU A N 1
ATOM 1587 C CA . LEU A 1 211 ? -10.028 -1.622 12.163 1.00 98.31 211 LEU A CA 1
ATOM 1588 C C . LEU A 1 211 ? -11.292 -1.809 11.312 1.00 98.31 211 LEU A C 1
ATOM 1590 O O . LEU A 1 211 ? -12.392 -1.602 11.825 1.00 98.31 211 LEU A O 1
ATOM 1594 N N . LEU A 1 212 ? -11.174 -2.311 10.078 1.00 97.69 212 LEU A N 1
ATOM 1595 C CA . LEU A 1 212 ? -12.329 -2.655 9.236 1.00 97.69 212 LEU A CA 1
ATOM 1596 C C . LEU A 1 212 ? -13.199 -3.746 9.867 1.00 97.69 212 LEU A C 1
ATOM 1598 O O . LEU A 1 212 ? -14.424 -3.640 9.866 1.00 97.69 212 LEU A O 1
ATOM 1602 N N . ALA A 1 213 ? -12.594 -4.773 10.476 1.00 96.69 213 ALA A N 1
ATOM 1603 C CA . ALA A 1 213 ? -13.331 -5.807 11.206 1.00 96.69 213 ALA A CA 1
ATOM 1604 C C . ALA A 1 213 ? -14.115 -5.259 12.413 1.00 96.69 213 ALA A C 1
ATOM 1606 O O . ALA A 1 213 ? -15.068 -5.895 12.863 1.00 96.69 213 ALA A O 1
ATOM 1607 N N . ARG A 1 214 ? -13.742 -4.083 12.932 1.00 95.75 214 ARG A N 1
ATOM 1608 C CA . ARG A 1 214 ? -14.448 -3.381 14.013 1.00 95.75 214 ARG A CA 1
ATOM 1609 C C . ARG A 1 214 ? -15.380 -2.268 13.528 1.00 95.75 214 ARG A C 1
ATOM 1611 O O . ARG A 1 214 ? -15.927 -1.565 14.371 1.00 95.75 214 ARG A O 1
ATOM 1618 N N . GLY A 1 215 ? -15.593 -2.121 12.218 1.00 95.50 215 GLY A N 1
ATOM 1619 C CA . GLY A 1 215 ? -16.461 -1.082 11.649 1.00 95.50 215 GLY A CA 1
ATOM 1620 C C . GLY A 1 215 ? -15.781 0.280 11.473 1.00 95.50 215 GLY A C 1
ATOM 1621 O O . GLY A 1 215 ? -16.459 1.309 11.454 1.00 95.50 215 GLY A O 1
ATOM 1622 N N . GLY A 1 216 ? -14.449 0.297 11.379 1.00 95.69 216 GLY A N 1
ATOM 1623 C CA . GLY A 1 216 ? -13.679 1.477 11.002 1.00 95.69 216 GLY A CA 1
ATOM 1624 C C . GLY A 1 216 ? -14.015 1.936 9.584 1.00 95.69 216 GLY A C 1
ATOM 1625 O O . GLY A 1 216 ? -14.227 1.125 8.687 1.00 95.69 216 GLY A O 1
ATOM 1626 N N . THR A 1 217 ? -14.064 3.247 9.392 1.00 94.25 217 THR A N 1
ATOM 1627 C CA . THR A 1 217 ? -14.335 3.909 8.111 1.00 94.25 217 THR A CA 1
ATOM 1628 C C . THR A 1 217 ? -13.123 4.724 7.685 1.00 94.25 217 THR A C 1
ATOM 1630 O O . THR A 1 217 ? -12.318 5.118 8.524 1.00 94.25 217 THR A O 1
ATOM 1633 N N . TYR A 1 218 ? -12.980 4.966 6.385 1.00 94.56 218 TYR A N 1
ATOM 1634 C CA . TYR A 1 218 ? -11.868 5.735 5.832 1.00 94.56 218 TYR A CA 1
ATOM 1635 C C . TYR A 1 218 ? -12.310 6.574 4.640 1.00 94.56 218 TYR A C 1
ATOM 1637 O O . TYR A 1 218 ? -13.362 6.333 4.042 1.00 94.56 218 TYR A O 1
ATOM 1645 N N . LYS A 1 219 ? -11.486 7.558 4.278 1.00 90.81 219 LYS A N 1
ATOM 1646 C CA . LYS A 1 219 ? -11.687 8.358 3.064 1.00 90.81 219 LYS A CA 1
ATOM 1647 C C . LYS A 1 219 ? -11.134 7.610 1.838 1.00 90.81 219 LYS A C 1
ATOM 1649 O O . LYS A 1 219 ? -9.931 7.354 1.806 1.00 90.81 219 LYS A O 1
ATOM 1654 N N . PRO A 1 220 ? -11.940 7.326 0.794 1.00 87.69 220 PRO A N 1
ATOM 1655 C CA . PRO A 1 220 ? -11.462 6.608 -0.393 1.00 87.69 220 PRO A CA 1
ATOM 1656 C C . PRO A 1 220 ? -10.275 7.267 -1.107 1.00 87.69 220 PRO A C 1
ATOM 1658 O O . PRO A 1 220 ? -9.425 6.562 -1.626 1.00 87.69 220 PRO A O 1
ATOM 1661 N N . ALA A 1 221 ? -10.155 8.599 -1.076 1.00 87.81 221 ALA A N 1
ATOM 1662 C CA . ALA A 1 221 ? -9.035 9.318 -1.696 1.00 87.81 221 ALA A CA 1
ATOM 1663 C C . ALA A 1 221 ? -7.650 8.953 -1.116 1.00 87.81 221 ALA A C 1
ATOM 1665 O O . ALA A 1 221 ? -6.628 9.224 -1.738 1.00 87.81 221 ALA A O 1
ATOM 1666 N N . LEU A 1 222 ? -7.592 8.327 0.066 1.00 91.00 222 LEU A N 1
ATOM 1667 C CA . LEU A 1 222 ? -6.334 7.905 0.690 1.00 91.00 222 LEU A CA 1
ATOM 1668 C C . LEU A 1 222 ? -5.728 6.648 0.057 1.00 91.00 222 LEU A C 1
ATOM 1670 O O . LEU A 1 222 ? -4.652 6.235 0.471 1.00 91.00 222 LEU A O 1
ATOM 1674 N N . VAL A 1 223 ? -6.399 6.019 -0.911 1.00 93.56 223 VAL A N 1
ATOM 1675 C CA . VAL A 1 223 ? -5.894 4.790 -1.538 1.00 93.56 223 VAL A CA 1
ATOM 1676 C C . VAL A 1 223 ? -4.887 5.055 -2.661 1.00 93.56 223 VAL A C 1
ATOM 1678 O O . VAL A 1 223 ? -4.159 4.143 -3.031 1.00 93.56 223 VAL A O 1
ATOM 1681 N N . TRP A 1 224 ? -4.779 6.285 -3.180 1.00 92.38 224 TRP A N 1
ATOM 1682 C CA . TRP A 1 224 ? -3.836 6.616 -4.266 1.00 92.38 224 TRP A CA 1
ATOM 1683 C C . TRP A 1 224 ? -2.361 6.491 -3.888 1.00 92.38 224 TRP A C 1
ATOM 1685 O O . TRP A 1 224 ? -1.606 5.936 -4.685 1.00 92.38 224 TRP A O 1
ATOM 1695 N N . PRO A 1 225 ? -1.926 6.913 -2.685 1.00 89.81 225 PRO A N 1
ATOM 1696 C CA . PRO A 1 225 ? -0.569 6.641 -2.218 1.00 89.81 225 PRO A CA 1
ATOM 1697 C C . PRO A 1 225 ? -0.226 5.146 -2.150 1.00 89.81 225 PRO A C 1
ATOM 1699 O O . PRO A 1 225 ? 0.947 4.797 -2.243 1.00 89.81 225 PRO A O 1
ATOM 1702 N N . LEU A 1 226 ? -1.225 4.253 -2.059 1.00 93.75 226 LEU A N 1
ATOM 1703 C CA . LEU A 1 226 ? -0.989 2.805 -2.037 1.00 93.75 226 LEU A CA 1
ATOM 1704 C C . LEU A 1 226 ? -0.592 2.223 -3.404 1.00 93.75 226 LEU A C 1
ATOM 1706 O O . LEU A 1 226 ? -0.220 1.054 -3.480 1.00 93.75 226 LEU A O 1
ATOM 1710 N N . LEU A 1 227 ? -0.687 3.010 -4.482 1.00 91.62 227 LEU A N 1
ATOM 1711 C CA . LEU A 1 227 ? -0.288 2.596 -5.832 1.00 91.62 227 LEU A CA 1
ATOM 1712 C C . LEU A 1 227 ? 1.209 2.779 -6.090 1.00 91.62 227 LEU A C 1
ATOM 1714 O O . LEU A 1 227 ? 1.673 2.473 -7.188 1.00 91.62 227 LEU A O 1
ATOM 1718 N N . HIS A 1 228 ? 1.958 3.297 -5.110 1.00 80.25 228 HIS A N 1
ATOM 1719 C CA . HIS A 1 228 ? 3.393 3.498 -5.254 1.00 80.25 228 HIS A CA 1
ATOM 1720 C C . HIS A 1 228 ? 4.102 2.154 -5.510 1.00 80.25 228 HIS A C 1
ATOM 1722 O O . HIS A 1 228 ? 3.937 1.200 -4.741 1.00 80.25 228 HIS A O 1
ATOM 1728 N N . PRO A 1 229 ? 4.867 2.041 -6.605 1.00 71.25 229 PRO A N 1
ATOM 1729 C CA . PRO A 1 229 ? 5.567 0.813 -6.941 1.00 71.25 229 PRO A CA 1
ATOM 1730 C C . PRO A 1 229 ? 6.744 0.570 -5.991 1.00 71.25 229 PRO A C 1
ATOM 1732 O O . PRO A 1 229 ? 7.545 1.461 -5.724 1.00 71.25 229 PRO A O 1
ATOM 1735 N N . SER A 1 230 ? 6.931 -0.687 -5.586 1.00 73.75 230 SER A N 1
ATOM 1736 C CA . SER A 1 230 ? 8.002 -1.156 -4.682 1.00 73.75 230 SER A CA 1
ATOM 1737 C C . SER A 1 230 ? 7.719 -1.031 -3.178 1.00 73.75 230 SER A C 1
ATOM 1739 O O . SER A 1 230 ? 8.617 -1.282 -2.376 1.00 73.75 230 SER A O 1
ATOM 1741 N N . ASP A 1 231 ? 6.477 -0.749 -2.772 1.00 84.12 231 ASP A N 1
ATOM 1742 C CA . ASP A 1 231 ? 6.044 -0.902 -1.380 1.00 84.12 231 ASP A CA 1
ATOM 1743 C C . ASP A 1 231 ? 5.101 -2.111 -1.213 1.00 84.12 231 ASP A C 1
ATOM 1745 O O . ASP A 1 231 ? 3.907 -2.094 -1.538 1.00 84.12 231 ASP A O 1
ATOM 1749 N N . ALA A 1 232 ? 5.654 -3.200 -0.674 1.00 86.44 232 ALA A N 1
ATOM 1750 C CA . ALA A 1 232 ? 4.902 -4.423 -0.405 1.00 86.44 232 ALA A CA 1
ATOM 1751 C C . ALA A 1 232 ? 3.819 -4.229 0.673 1.00 86.44 232 ALA A C 1
ATOM 1753 O O . ALA A 1 232 ? 2.775 -4.878 0.618 1.00 86.44 232 ALA A O 1
ATOM 1754 N N . GLN A 1 233 ? 4.036 -3.337 1.645 1.00 93.38 233 GLN A N 1
ATOM 1755 C CA . GLN A 1 233 ? 3.048 -3.039 2.681 1.00 93.38 233 GLN A CA 1
ATOM 1756 C C . GLN A 1 233 ? 1.904 -2.184 2.129 1.00 93.38 233 GLN A C 1
ATOM 1758 O O . GLN A 1 233 ? 0.750 -2.405 2.502 1.00 93.38 233 GLN A O 1
ATOM 1763 N N . ALA A 1 234 ? 2.195 -1.265 1.204 1.00 94.44 234 ALA A N 1
ATOM 1764 C CA . ALA A 1 234 ? 1.180 -0.520 0.461 1.00 94.44 234 ALA A CA 1
ATOM 1765 C C . ALA A 1 234 ? 0.273 -1.470 -0.331 1.00 94.44 234 ALA A C 1
ATOM 1767 O O . ALA A 1 234 ? -0.950 -1.438 -0.186 1.00 94.44 234 ALA A O 1
ATOM 1768 N N . THR A 1 235 ? 0.890 -2.388 -1.082 1.00 93.69 235 THR A N 1
ATOM 1769 C CA . THR A 1 235 ? 0.192 -3.398 -1.890 1.00 93.69 235 THR A CA 1
ATOM 1770 C C . THR A 1 235 ? -0.672 -4.315 -1.017 1.00 93.69 235 THR A C 1
ATOM 1772 O O . THR A 1 235 ? -1.851 -4.520 -1.304 1.00 93.69 235 THR A O 1
ATOM 1775 N N . ALA A 1 236 ? -0.134 -4.800 0.108 1.00 96.12 236 ALA A N 1
ATOM 1776 C CA . ALA A 1 236 ? -0.888 -5.607 1.068 1.00 96.12 236 ALA A CA 1
ATOM 1777 C C . ALA A 1 236 ? -2.038 -4.821 1.724 1.00 96.12 236 ALA A C 1
ATOM 1779 O O . ALA A 1 236 ? -3.109 -5.368 1.985 1.00 96.12 236 ALA A O 1
ATOM 1780 N N . THR A 1 237 ? -1.846 -3.525 1.988 1.00 98.06 237 THR A N 1
ATOM 1781 C CA . THR A 1 237 ? -2.909 -2.665 2.527 1.00 98.06 237 THR A CA 1
ATOM 1782 C C . THR A 1 237 ? -4.022 -2.490 1.496 1.00 98.06 237 THR A C 1
ATOM 1784 O O . THR A 1 237 ? -5.191 -2.649 1.842 1.00 98.06 237 THR A O 1
ATOM 1787 N N . LEU A 1 238 ? -3.683 -2.255 0.224 1.00 97.88 238 LEU A N 1
ATOM 1788 C CA . LEU A 1 238 ? -4.652 -2.188 -0.871 1.00 97.88 238 LEU A CA 1
ATOM 1789 C C . LEU A 1 238 ? -5.443 -3.497 -1.011 1.00 97.88 238 LEU A C 1
ATOM 1791 O O . LEU A 1 238 ? -6.662 -3.456 -1.168 1.00 97.88 238 LEU A O 1
ATOM 1795 N N . GLU A 1 239 ? -4.783 -4.652 -0.882 1.00 97.50 239 GLU A N 1
ATOM 1796 C CA . GLU A 1 239 ? -5.441 -5.965 -0.918 1.00 97.50 239 GLU A CA 1
ATOM 1797 C C . GLU A 1 239 ? -6.496 -6.100 0.184 1.00 97.50 239 GLU A C 1
ATOM 1799 O O . GLU A 1 239 ? -7.616 -6.549 -0.075 1.00 97.50 239 GLU A O 1
ATOM 1804 N N . VAL A 1 240 ? -6.176 -5.666 1.408 1.00 98.00 240 VAL A N 1
ATOM 1805 C CA . VAL A 1 240 ? -7.142 -5.638 2.515 1.00 98.00 240 VAL A CA 1
ATOM 1806 C C . VAL A 1 240 ? -8.357 -4.780 2.154 1.00 98.00 240 VAL A C 1
ATOM 1808 O O . VAL A 1 240 ? -9.489 -5.209 2.385 1.00 98.00 240 VAL A O 1
ATOM 1811 N N . LEU A 1 241 ? -8.153 -3.597 1.567 1.00 98.00 241 LEU A N 1
ATOM 1812 C CA . LEU A 1 241 ? -9.254 -2.707 1.186 1.00 98.00 241 LEU A CA 1
ATOM 1813 C C . LEU A 1 241 ? -10.132 -3.318 0.083 1.00 98.00 241 LEU A C 1
ATOM 1815 O O . LEU A 1 241 ? -11.358 -3.310 0.201 1.00 98.00 241 LEU A O 1
ATOM 1819 N N . LEU A 1 242 ? -9.528 -3.902 -0.954 1.00 97.56 242 LEU A N 1
ATOM 1820 C CA . LEU A 1 242 ? -10.241 -4.567 -2.052 1.00 97.56 242 LEU A CA 1
ATOM 1821 C C . LEU A 1 242 ? -11.060 -5.767 -1.561 1.00 97.56 242 LEU A C 1
ATOM 1823 O O . LEU A 1 242 ? -12.242 -5.886 -1.888 1.00 97.56 242 LEU A O 1
ATOM 1827 N N . LYS A 1 243 ? -10.495 -6.605 -0.679 1.00 97.00 243 LYS A N 1
ATOM 1828 C CA . LYS A 1 243 ? -11.228 -7.704 -0.017 1.00 97.00 243 LYS A CA 1
ATOM 1829 C C . LYS A 1 243 ? -12.409 -7.221 0.824 1.00 97.00 243 LYS A C 1
ATOM 1831 O O . LYS A 1 243 ? -13.337 -7.988 1.076 1.00 97.00 243 LYS A O 1
ATOM 1836 N N . ARG A 1 244 ? -12.383 -5.967 1.277 1.00 95.44 244 ARG A N 1
ATOM 1837 C CA . ARG A 1 244 ? -13.435 -5.338 2.089 1.00 95.44 244 ARG A CA 1
ATOM 1838 C C . ARG A 1 244 ? -14.355 -4.416 1.284 1.00 95.44 244 ARG A C 1
ATOM 1840 O O . ARG A 1 244 ? -15.151 -3.701 1.884 1.00 95.44 244 ARG A O 1
ATOM 1847 N N . GLY A 1 245 ? -14.308 -4.491 -0.048 1.00 93.56 245 GLY A N 1
ATOM 1848 C CA . GLY A 1 245 ? -15.273 -3.835 -0.930 1.00 93.56 245 GLY A CA 1
ATOM 1849 C C . GLY A 1 245 ? -14.861 -2.45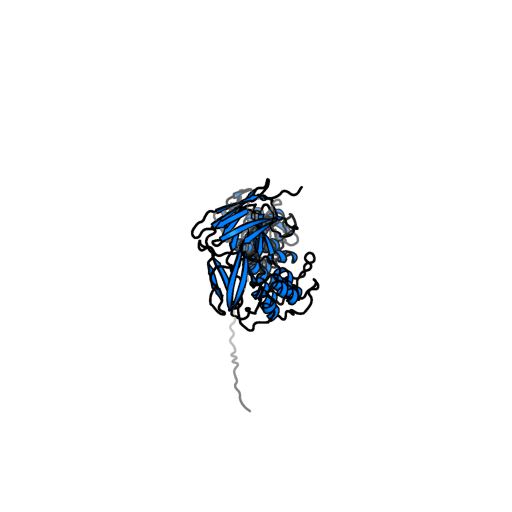3 -1.432 1.00 93.56 245 GLY A C 1
ATOM 1850 O O . GLY A 1 245 ? -15.727 -1.703 -1.882 1.00 93.56 245 GLY A O 1
ATOM 1851 N N . LEU A 1 246 ? -13.571 -2.096 -1.378 1.00 96.38 246 LEU A N 1
ATOM 1852 C CA . LEU A 1 246 ? -13.062 -0.964 -2.155 1.00 96.38 246 LEU A CA 1
ATOM 1853 C C . LEU A 1 246 ? -13.423 -1.173 -3.632 1.00 96.38 246 LEU A C 1
ATOM 1855 O O . LEU A 1 246 ? -13.120 -2.221 -4.198 1.00 96.38 246 LEU A O 1
ATOM 1859 N N . ASN A 1 247 ? -14.056 -0.175 -4.250 1.00 96.12 247 ASN A N 1
ATOM 1860 C CA . ASN A 1 247 ? -14.333 -0.208 -5.681 1.00 96.12 247 ASN A CA 1
ATOM 1861 C C . ASN A 1 247 ? -12.998 -0.172 -6.461 1.00 96.12 247 ASN A C 1
ATOM 1863 O O . ASN A 1 247 ? -12.273 0.816 -6.336 1.00 96.12 247 ASN A O 1
ATOM 1867 N N . PRO A 1 248 ? -12.658 -1.197 -7.261 1.00 96.50 248 PRO A N 1
ATOM 1868 C CA . PRO A 1 248 ? -11.417 -1.213 -8.037 1.00 96.50 248 PRO A CA 1
ATOM 1869 C C . PRO A 1 248 ? -11.431 -0.224 -9.218 1.00 96.50 248 PRO A C 1
ATOM 1871 O O . PRO A 1 248 ? -10.373 0.100 -9.742 1.00 96.50 248 PRO A O 1
ATOM 1874 N N . ASP A 1 249 ? -12.603 0.293 -9.603 1.00 96.19 249 ASP A N 1
ATOM 1875 C CA . ASP A 1 249 ? -12.781 1.302 -10.656 1.00 96.19 249 ASP A CA 1
ATOM 1876 C C . ASP A 1 249 ? -12.895 2.728 -10.074 1.00 96.19 249 ASP A C 1
ATOM 1878 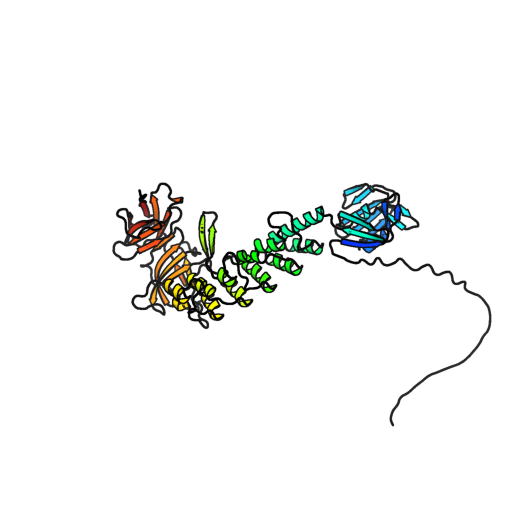O O . ASP A 1 249 ? -13.547 3.596 -10.661 1.00 96.19 249 ASP A O 1
ATOM 1882 N N . LEU A 1 250 ? -12.347 2.995 -8.879 1.00 95.19 250 LEU A N 1
ATOM 1883 C CA . LEU A 1 250 ? -12.309 4.370 -8.371 1.00 95.19 250 LEU A CA 1
ATOM 1884 C C . LEU A 1 250 ? -11.576 5.271 -9.374 1.00 95.19 250 LEU A C 1
ATOM 1886 O O . LEU A 1 250 ? -10.523 4.901 -9.892 1.00 95.19 250 LEU A O 1
ATOM 1890 N N . TRP A 1 251 ? -12.144 6.452 -9.606 1.00 92.50 251 TRP A N 1
ATOM 1891 C CA . TRP A 1 251 ? -11.624 7.469 -10.512 1.00 92.50 251 TRP A CA 1
ATOM 1892 C C . TRP A 1 251 ? -11.225 8.707 -9.720 1.00 92.50 251 TRP A C 1
ATOM 1894 O O . TRP A 1 251 ? -12.008 9.196 -8.897 1.00 92.50 251 TRP A O 1
ATOM 1904 N N . ASP A 1 252 ? -10.010 9.194 -9.947 1.00 89.56 252 ASP A N 1
ATOM 1905 C CA . ASP A 1 252 ? -9.513 10.390 -9.291 1.00 89.56 252 ASP A CA 1
ATOM 1906 C C . ASP A 1 252 ? -9.880 11.655 -10.061 1.00 89.56 252 ASP A C 1
ATOM 1908 O O . ASP A 1 252 ? -9.654 11.778 -11.264 1.00 89.56 252 ASP A O 1
ATOM 1912 N N . VAL A 1 253 ? -10.394 12.640 -9.332 1.00 84.75 253 VAL A N 1
ATOM 1913 C CA . VAL A 1 253 ? -10.809 13.918 -9.914 1.00 84.75 253 VAL A CA 1
ATOM 1914 C C . VAL A 1 253 ? -9.632 14.836 -10.253 1.00 84.75 253 VAL A C 1
ATOM 1916 O O . VAL A 1 253 ? -9.825 15.769 -11.026 1.00 84.75 253 VAL A O 1
ATOM 1919 N N . TYR A 1 254 ? -8.448 14.613 -9.668 1.00 82.44 254 TYR A N 1
ATOM 1920 C CA . TYR A 1 254 ? -7.275 15.473 -9.845 1.00 82.44 254 TYR A CA 1
ATOM 1921 C C . TYR A 1 254 ? -6.329 14.946 -10.925 1.00 82.44 254 TYR A C 1
ATOM 1923 O O . TYR A 1 254 ? -5.845 15.726 -11.741 1.00 82.44 254 TYR A O 1
ATOM 1931 N N . THR A 1 255 ? -6.068 13.639 -10.947 1.00 83.06 255 THR A N 1
ATOM 1932 C CA . THR A 1 255 ? -5.231 12.985 -11.962 1.00 83.06 255 THR A CA 1
ATOM 1933 C C . THR A 1 255 ? -6.029 12.564 -13.193 1.00 83.06 255 THR A C 1
ATOM 1935 O O . THR A 1 255 ? -5.430 12.236 -14.213 1.00 83.06 255 THR A O 1
ATOM 1938 N N . HIS A 1 256 ? -7.366 12.600 -13.121 1.00 88.25 256 HIS A N 1
ATOM 1939 C CA . HIS A 1 256 ? -8.277 12.133 -14.168 1.00 88.25 256 HIS A CA 1
ATOM 1940 C C . HIS A 1 256 ? -8.075 10.662 -14.563 1.00 88.25 256 HIS A C 1
ATOM 1942 O O . HIS A 1 256 ? -8.453 10.265 -15.664 1.00 88.25 256 HIS A O 1
ATOM 1948 N N . ALA A 1 257 ? -7.540 9.849 -13.651 1.00 92.31 257 ALA A N 1
ATOM 1949 C CA . ALA A 1 257 ? -7.210 8.451 -13.884 1.00 92.31 257 ALA A CA 1
ATOM 1950 C C . ALA A 1 257 ? -7.946 7.520 -12.913 1.00 92.31 257 ALA A C 1
ATOM 1952 O O . ALA A 1 257 ? -8.250 7.867 -11.769 1.00 92.31 257 ALA A O 1
ATOM 1953 N N . THR A 1 258 ? -8.223 6.304 -13.368 1.00 95.56 258 THR A N 1
ATOM 1954 C CA . THR A 1 258 ? -8.636 5.192 -12.510 1.00 95.56 258 THR A CA 1
ATOM 1955 C C . THR A 1 258 ? -7.457 4.628 -11.714 1.00 95.56 258 THR A C 1
ATOM 1957 O O . THR A 1 258 ? -6.291 4.851 -12.047 1.00 95.56 258 THR A O 1
ATOM 1960 N N . LEU A 1 259 ? -7.762 3.812 -10.700 1.00 95.94 259 LEU A N 1
ATOM 1961 C CA . LEU A 1 259 ? -6.786 2.973 -9.991 1.00 95.94 259 LEU A CA 1
ATOM 1962 C C . LEU A 1 259 ? -5.828 2.241 -10.936 1.00 95.94 259 LEU A C 1
ATOM 1964 O O . LEU A 1 259 ? -4.612 2.286 -10.755 1.00 95.94 259 LEU A O 1
ATOM 1968 N N . LEU A 1 260 ? -6.392 1.551 -11.929 1.00 97.00 260 LEU A N 1
ATOM 1969 C CA . LEU A 1 260 ? -5.635 0.713 -12.850 1.00 97.00 260 LEU A CA 1
ATOM 1970 C C . LEU A 1 260 ? -4.766 1.549 -13.790 1.00 97.00 260 LEU A C 1
ATOM 1972 O O . LEU A 1 260 ? -3.622 1.183 -14.046 1.00 97.00 260 LEU A O 1
ATOM 1976 N N . GLU A 1 261 ? -5.286 2.675 -14.275 1.00 96.00 261 GLU A N 1
ATOM 1977 C CA . GLU A 1 261 ? -4.532 3.612 -15.110 1.00 96.00 261 GLU A CA 1
ATOM 1978 C C . GLU A 1 261 ? -3.341 4.181 -14.348 1.00 96.00 261 GLU A C 1
ATOM 1980 O O . GLU A 1 261 ? -2.214 4.044 -14.817 1.00 96.00 261 GLU A O 1
ATOM 1985 N N . GLN A 1 262 ? -3.561 4.720 -13.146 1.00 94.06 262 GLN A N 1
ATOM 1986 C CA . GLN A 1 262 ? -2.490 5.306 -12.342 1.00 94.06 262 GLN A CA 1
ATOM 1987 C C . GLN A 1 262 ? -1.453 4.260 -11.905 1.00 94.06 262 GLN A C 1
ATOM 1989 O O . GLN A 1 262 ? -0.255 4.530 -11.961 1.00 94.06 262 GLN A O 1
ATOM 1994 N N . ALA A 1 263 ? -1.879 3.045 -11.543 1.00 94.19 263 ALA A N 1
ATOM 1995 C CA . ALA A 1 263 ? -0.967 1.941 -11.228 1.00 94.19 263 ALA A CA 1
ATOM 1996 C C . ALA A 1 263 ? -0.153 1.462 -12.446 1.00 94.19 263 ALA A C 1
ATOM 1998 O O . ALA A 1 263 ? 0.902 0.853 -12.273 1.00 94.19 263 ALA A O 1
ATOM 1999 N N . SER A 1 264 ? -0.633 1.734 -13.666 1.00 94.62 264 SER A N 1
ATOM 2000 C CA . SER A 1 264 ? 0.045 1.409 -14.929 1.00 94.62 264 SER A CA 1
ATOM 2001 C C . SER A 1 264 ? 1.031 2.494 -15.376 1.00 94.62 264 SER A C 1
ATOM 2003 O O . SER A 1 264 ? 1.725 2.317 -16.379 1.00 94.62 264 SER A O 1
ATOM 2005 N N . MET A 1 265 ? 1.124 3.614 -14.652 1.00 90.94 265 MET A N 1
ATOM 2006 C CA . MET A 1 265 ? 2.082 4.684 -14.924 1.00 90.94 265 MET A CA 1
ATOM 2007 C C . MET A 1 265 ? 3.433 4.416 -14.256 1.00 90.94 265 MET A C 1
ATOM 2009 O O . MET A 1 265 ? 3.538 3.764 -13.219 1.00 90.94 265 MET A O 1
ATOM 2013 N N . LYS A 1 266 ? 4.487 4.998 -14.832 1.00 85.25 266 LYS A N 1
ATOM 2014 C CA . LYS A 1 266 ? 5.764 5.166 -14.133 1.00 85.25 266 LYS A CA 1
ATOM 2015 C C . LYS A 1 266 ? 5.574 6.107 -12.945 1.00 85.25 266 LYS A C 1
ATOM 2017 O O . LYS A 1 266 ? 4.916 7.135 -13.082 1.00 85.25 266 LYS A O 1
ATOM 2022 N N . SER A 1 267 ? 6.181 5.781 -11.808 1.00 81.69 267 SER A N 1
ATOM 2023 C CA . SER A 1 267 ? 6.176 6.649 -10.629 1.00 81.69 267 SER A CA 1
ATOM 2024 C C . SER A 1 267 ? 7.572 7.202 -10.390 1.00 81.69 267 SER A C 1
ATOM 2026 O O . SER A 1 267 ? 8.506 6.428 -10.198 1.00 81.69 267 SER A O 1
ATOM 2028 N N . THR A 1 268 ? 7.721 8.525 -10.394 1.00 76.88 268 THR A N 1
ATOM 2029 C CA . THR A 1 268 ? 8.994 9.189 -10.095 1.00 76.88 268 THR A CA 1
ATOM 2030 C C . THR A 1 268 ? 8.974 9.713 -8.664 1.00 76.88 268 THR A C 1
ATOM 2032 O O . THR A 1 268 ? 8.058 10.428 -8.266 1.00 76.88 268 THR A O 1
ATOM 2035 N N . THR A 1 269 ? 9.969 9.329 -7.867 1.00 73.25 269 THR A N 1
ATOM 2036 C CA . THR A 1 269 ? 10.163 9.784 -6.484 1.00 73.25 269 THR A CA 1
ATOM 2037 C C . THR A 1 269 ? 11.514 10.469 -6.362 1.00 73.25 269 THR A C 1
ATOM 2039 O O . THR A 1 269 ? 12.501 9.965 -6.885 1.00 73.25 269 THR A O 1
ATOM 2042 N N . ILE A 1 270 ? 11.577 11.588 -5.647 1.00 74.50 270 ILE A N 1
ATOM 2043 C CA . ILE A 1 270 ? 12.836 12.280 -5.351 1.00 74.50 270 ILE A CA 1
ATOM 2044 C C . ILE A 1 270 ? 13.383 11.729 -4.028 1.00 74.50 270 ILE A C 1
ATOM 2046 O O . ILE A 1 270 ? 12.709 11.795 -2.996 1.00 74.50 270 ILE A O 1
ATOM 2050 N N . ARG A 1 271 ? 14.587 11.148 -4.049 1.00 72.50 271 ARG A N 1
ATOM 2051 C CA . ARG A 1 271 ? 15.311 10.702 -2.848 1.00 72.50 271 ARG A CA 1
ATOM 2052 C C . ARG A 1 271 ? 15.764 11.917 -2.016 1.00 72.50 271 ARG A C 1
ATOM 2054 O O . ARG A 1 271 ? 15.886 13.019 -2.546 1.00 72.50 271 ARG A O 1
ATOM 2061 N N . PRO A 1 272 ? 16.077 11.741 -0.715 1.00 70.62 272 PRO A N 1
ATOM 2062 C CA . PRO A 1 272 ? 16.579 12.832 0.129 1.00 70.62 272 PRO A CA 1
ATOM 2063 C C . PRO A 1 272 ? 17.864 13.503 -0.376 1.00 70.62 272 PRO A C 1
ATOM 2065 O O . PRO A 1 272 ? 18.136 14.641 -0.009 1.00 70.62 272 PRO A O 1
ATOM 2068 N N . ASP A 1 273 ? 18.652 12.806 -1.196 1.00 70.44 273 ASP A N 1
ATOM 2069 C CA . ASP A 1 273 ? 19.855 13.334 -1.848 1.00 70.44 273 ASP A CA 1
ATOM 2070 C C . ASP A 1 273 ? 19.556 14.147 -3.124 1.00 70.44 273 ASP A C 1
ATOM 2072 O O . ASP A 1 273 ? 20.482 14.580 -3.805 1.00 70.44 273 ASP A O 1
ATOM 2076 N N . GLY A 1 274 ? 18.276 14.360 -3.447 1.00 66.69 274 GLY A N 1
ATOM 2077 C CA . GLY A 1 274 ? 17.818 15.093 -4.625 1.00 66.69 274 GLY A CA 1
ATOM 2078 C C . GLY A 1 274 ? 17.770 14.262 -5.905 1.00 66.69 274 GLY A C 1
ATOM 2079 O O . GLY A 1 274 ? 17.303 14.770 -6.920 1.00 66.69 274 GLY A O 1
ATOM 2080 N N . SER A 1 275 ? 18.210 12.998 -5.885 1.00 64.94 275 SER A N 1
ATOM 2081 C CA . SER A 1 275 ? 18.138 12.150 -7.076 1.00 64.94 275 SER A CA 1
ATOM 2082 C C . SER A 1 275 ? 16.702 11.717 -7.367 1.00 64.94 275 SER A C 1
ATOM 2084 O O . SER A 1 275 ? 15.965 11.274 -6.482 1.00 64.94 275 SER A O 1
ATOM 2086 N N . GLU A 1 276 ? 16.294 11.845 -8.626 1.00 67.75 276 GLU A N 1
ATOM 2087 C CA . GLU A 1 276 ? 15.032 11.297 -9.105 1.00 67.75 276 GLU A CA 1
ATOM 2088 C C . GLU A 1 276 ? 15.155 9.798 -9.322 1.00 67.75 276 GLU A C 1
ATOM 2090 O O . GLU A 1 276 ? 16.160 9.287 -9.819 1.00 67.75 276 GLU A O 1
ATOM 2095 N N . VAL A 1 277 ? 14.092 9.085 -8.976 1.00 68.19 277 VAL A N 1
ATOM 2096 C CA . VAL A 1 277 ? 14.020 7.654 -9.185 1.00 68.19 277 VAL A CA 1
ATOM 2097 C C . VAL A 1 277 ? 12.687 7.279 -9.772 1.00 68.19 277 VAL A C 1
ATOM 2099 O O . VAL A 1 277 ? 11.646 7.471 -9.149 1.00 68.19 277 VAL A O 1
ATOM 2102 N N . THR A 1 278 ? 12.730 6.730 -10.979 1.00 73.25 278 THR A N 1
ATOM 2103 C CA . THR A 1 278 ? 11.539 6.336 -11.723 1.00 73.25 278 THR A CA 1
ATOM 2104 C C . THR A 1 278 ? 11.339 4.834 -11.639 1.00 73.25 278 THR A C 1
ATOM 2106 O O . THR A 1 278 ? 12.160 4.052 -12.114 1.00 73.25 278 THR A O 1
ATOM 2109 N N . ALA A 1 279 ? 10.230 4.427 -11.038 1.00 74.69 279 ALA A N 1
ATOM 2110 C CA . ALA A 1 279 ? 9.838 3.044 -10.864 1.00 74.69 279 ALA A CA 1
ATOM 2111 C C . ALA A 1 279 ? 8.810 2.625 -11.913 1.00 74.69 279 ALA A C 1
ATOM 2113 O O . ALA A 1 279 ? 7.902 3.387 -12.259 1.00 74.69 279 ALA A O 1
ATOM 2114 N N . ALA A 1 280 ? 8.955 1.397 -12.408 1.00 77.19 280 ALA A N 1
ATOM 2115 C CA . ALA A 1 280 ? 7.946 0.776 -13.250 1.00 77.19 280 ALA A CA 1
ATOM 2116 C C . ALA A 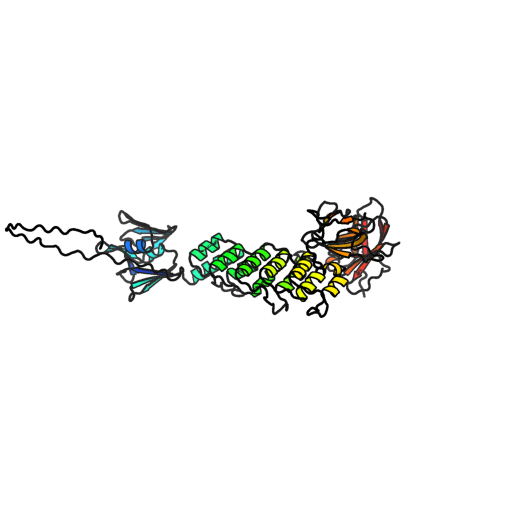1 280 ? 6.672 0.447 -12.455 1.00 77.19 280 ALA A C 1
ATOM 2118 O O . ALA A 1 280 ? 6.750 0.210 -11.247 1.00 77.19 280 ALA A O 1
ATOM 2119 N N . PRO A 1 281 ? 5.524 0.365 -13.145 1.00 87.50 281 PRO A N 1
ATOM 2120 C CA . PRO A 1 281 ? 4.303 -0.252 -12.644 1.00 87.50 281 PRO A CA 1
ATOM 2121 C C . PRO A 1 281 ? 4.539 -1.561 -11.883 1.00 87.50 281 PRO A C 1
ATOM 2123 O O . PRO A 1 281 ? 5.273 -2.443 -12.333 1.00 87.50 281 PRO A O 1
ATOM 2126 N N . SER A 1 282 ? 3.865 -1.715 -10.744 1.00 86.19 282 SER A N 1
ATOM 2127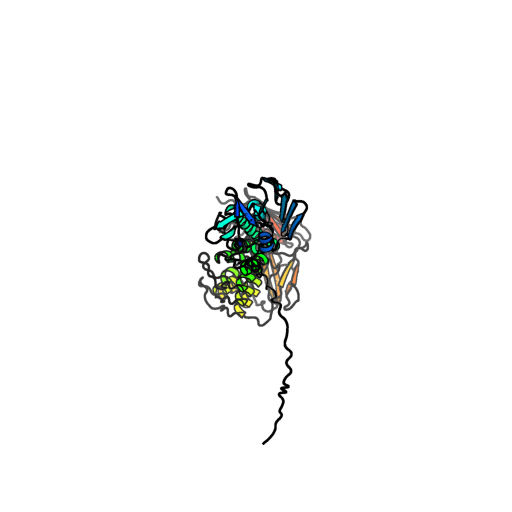 C CA . SER A 1 282 ? 3.900 -2.945 -9.948 1.00 86.19 282 SER A CA 1
ATOM 2128 C C . SER A 1 282 ? 2.988 -4.008 -10.564 1.00 86.19 282 SER A C 1
ATOM 2130 O O . SER A 1 282 ? 1.764 -3.872 -10.529 1.00 86.19 282 SER A O 1
ATOM 2132 N N . TYR A 1 283 ? 3.568 -5.102 -11.072 1.00 85.44 283 TYR A N 1
ATOM 2133 C CA . TYR A 1 283 ? 2.798 -6.248 -11.575 1.00 85.44 283 TYR A CA 1
ATOM 2134 C C . TYR A 1 283 ? 1.825 -6.801 -10.523 1.00 85.44 283 TYR A C 1
ATOM 2136 O O . TYR A 1 283 ? 0.675 -7.096 -10.840 1.00 85.44 283 TYR A O 1
ATOM 2144 N N . GLU A 1 284 ? 2.253 -6.883 -9.260 1.00 86.94 284 GLU A N 1
ATOM 2145 C CA . GLU A 1 284 ? 1.418 -7.372 -8.157 1.00 86.94 284 GLU A CA 1
ATOM 2146 C C . GLU A 1 284 ? 0.189 -6.480 -7.939 1.00 86.94 284 GLU A C 1
ATOM 2148 O O . GLU A 1 284 ? -0.927 -6.984 -7.814 1.00 86.94 284 GLU A O 1
ATOM 2153 N N . THR A 1 285 ? 0.374 -5.157 -7.958 1.00 93.75 285 THR A N 1
ATOM 2154 C CA . THR A 1 285 ? -0.713 -4.178 -7.804 1.00 93.75 285 THR A CA 1
ATOM 2155 C C . THR A 1 285 ? -1.705 -4.272 -8.962 1.00 93.75 285 THR A C 1
ATOM 2157 O O . THR A 1 285 ? -2.914 -4.282 -8.735 1.00 93.75 285 THR A O 1
ATOM 2160 N N . ILE A 1 286 ? -1.210 -4.403 -10.198 1.00 95.12 286 ILE A N 1
ATOM 2161 C CA . ILE A 1 286 ? -2.046 -4.588 -11.391 1.00 95.12 286 ILE A CA 1
ATOM 2162 C C . ILE A 1 286 ? -2.850 -5.885 -11.292 1.00 95.12 286 ILE A C 1
ATOM 2164 O O . ILE A 1 286 ? -4.074 -5.861 -11.433 1.00 95.12 286 ILE A O 1
ATOM 2168 N N . ARG A 1 287 ? -2.188 -7.008 -10.985 1.00 93.75 287 ARG A N 1
ATOM 2169 C CA . ARG A 1 287 ? -2.846 -8.311 -10.828 1.00 93.75 287 ARG A CA 1
ATOM 2170 C C . ARG A 1 287 ? -3.930 -8.252 -9.760 1.00 93.75 287 ARG A C 1
ATOM 2172 O O . ARG A 1 287 ? -5.016 -8.786 -9.958 1.00 93.75 287 ARG A O 1
ATOM 2179 N N . LEU A 1 288 ? -3.642 -7.605 -8.635 1.00 95.44 288 LEU A N 1
ATOM 2180 C CA . LEU A 1 288 ? -4.573 -7.455 -7.527 1.00 95.44 288 LEU A CA 1
ATOM 2181 C C . LEU A 1 288 ? -5.820 -6.650 -7.931 1.00 95.44 288 LEU A C 1
ATOM 2183 O O . LEU A 1 288 ? -6.938 -7.090 -7.666 1.00 95.44 288 LEU A O 1
ATOM 2187 N N . LEU A 1 289 ? -5.647 -5.507 -8.600 1.00 97.88 289 LEU A N 1
ATOM 2188 C CA . LEU A 1 289 ? -6.762 -4.691 -9.091 1.00 97.88 289 LEU A CA 1
ATOM 2189 C C . LEU A 1 289 ? -7.640 -5.472 -10.078 1.00 97.88 289 LEU A C 1
ATOM 2191 O O . LEU A 1 289 ? -8.860 -5.521 -9.917 1.00 97.88 289 LEU A O 1
ATOM 2195 N N . LEU A 1 290 ? -7.023 -6.137 -11.059 1.00 97.31 290 LEU A N 1
ATOM 2196 C CA . LEU A 1 290 ? -7.724 -6.942 -12.063 1.00 97.31 290 LEU A CA 1
ATOM 2197 C C . LEU A 1 290 ? -8.454 -8.140 -11.441 1.00 97.31 290 LEU A C 1
ATOM 2199 O O . LEU A 1 290 ? -9.620 -8.378 -11.753 1.00 97.31 290 LEU A O 1
ATOM 2203 N N . ALA A 1 291 ? -7.818 -8.849 -10.502 1.00 96.06 291 ALA A N 1
ATOM 2204 C CA . ALA A 1 291 ? -8.423 -9.974 -9.785 1.00 96.06 291 ALA A CA 1
ATOM 2205 C C . ALA A 1 291 ? -9.651 -9.562 -8.956 1.00 96.06 291 ALA A C 1
ATOM 2207 O O . ALA A 1 291 ? -10.551 -10.372 -8.737 1.00 96.06 291 ALA A O 1
ATOM 2208 N N . HIS A 1 292 ? -9.705 -8.302 -8.518 1.00 97.44 292 HIS A N 1
ATOM 2209 C CA . HIS A 1 292 ? -10.854 -7.723 -7.826 1.00 97.44 292 HIS A CA 1
ATOM 2210 C C . HIS A 1 292 ? -11.856 -7.026 -8.760 1.00 97.44 292 HIS A C 1
ATOM 2212 O O . HIS A 1 292 ? -12.834 -6.462 -8.273 1.00 97.44 292 HIS A O 1
ATOM 2218 N N . GLY A 1 293 ? -11.674 -7.122 -10.080 1.00 96.56 293 GLY A N 1
ATOM 2219 C CA . GLY A 1 293 ? -12.649 -6.686 -11.079 1.00 96.56 293 GLY A CA 1
ATOM 2220 C C . GLY A 1 293 ? -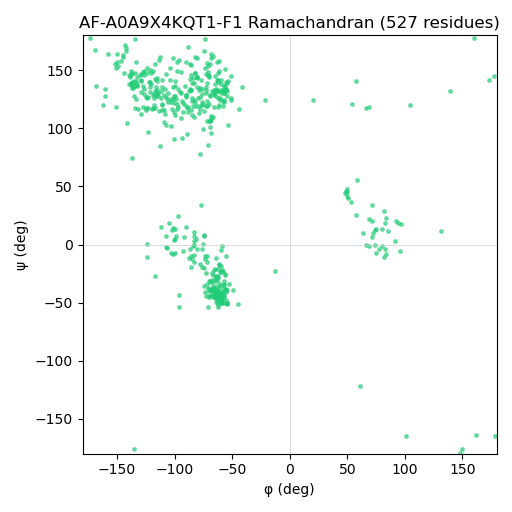12.423 -5.289 -11.654 1.00 96.56 293 GLY A C 1
ATOM 2221 O O . GLY A 1 293 ? -13.363 -4.742 -12.227 1.00 96.56 293 GLY A O 1
ATOM 2222 N N . ALA A 1 294 ? -11.221 -4.713 -11.519 1.00 97.88 294 ALA A N 1
ATOM 2223 C CA . ALA A 1 294 ? -10.868 -3.487 -12.238 1.00 97.88 294 ALA A CA 1
ATOM 2224 C C . ALA A 1 294 ? -11.073 -3.674 -13.746 1.00 97.88 294 ALA A C 1
ATOM 2226 O O . ALA A 1 294 ? -10.640 -4.676 -14.327 1.00 97.88 294 ALA A O 1
ATOM 2227 N N . LYS A 1 295 ? -11.705 -2.702 -14.399 1.00 97.38 295 LYS A N 1
ATOM 2228 C CA . LYS A 1 295 ? -11.892 -2.722 -15.850 1.00 97.38 295 LYS A CA 1
ATOM 2229 C C . LYS A 1 295 ? -10.607 -2.311 -16.544 1.00 97.38 295 LYS A C 1
ATOM 2231 O O . LYS A 1 295 ? -10.077 -1.233 -16.294 1.00 97.38 295 LYS A O 1
ATOM 2236 N N . VAL A 1 296 ? -10.153 -3.141 -17.479 1.00 97.25 296 VAL A N 1
ATOM 2237 C CA . VAL A 1 296 ? -9.057 -2.764 -18.373 1.00 97.25 296 VAL A CA 1
ATOM 2238 C C . VAL A 1 296 ? -9.495 -1.597 -19.249 1.00 97.25 296 VAL A C 1
ATOM 2240 O O . VAL A 1 296 ? -10.533 -1.657 -19.912 1.00 97.25 296 VAL A O 1
ATOM 2243 N N . THR A 1 297 ? -8.682 -0.545 -19.267 1.00 96.44 297 THR A N 1
ATOM 2244 C CA . THR A 1 297 ? -8.867 0.618 -20.134 1.00 96.44 297 THR A CA 1
ATOM 2245 C C . THR A 1 297 ? -7.739 0.708 -21.157 1.00 96.44 297 THR A C 1
ATOM 2247 O O . THR A 1 297 ? -6.658 0.136 -20.986 1.00 96.44 297 THR A O 1
ATOM 2250 N N . THR A 1 298 ? -7.991 1.428 -22.251 1.00 97.06 298 THR A N 1
ATOM 2251 C CA . THR A 1 298 ? -6.963 1.700 -23.263 1.00 97.06 298 THR A CA 1
ATOM 2252 C C . THR A 1 298 ? -5.810 2.512 -22.675 1.00 97.06 298 THR A C 1
ATOM 2254 O O . THR A 1 298 ? -4.657 2.248 -23.002 1.00 97.06 298 THR A O 1
ATOM 2257 N N . ASP A 1 299 ? -6.102 3.453 -21.777 1.00 96.38 299 ASP A N 1
ATOM 2258 C CA . ASP A 1 299 ? -5.112 4.288 -21.102 1.00 96.38 299 ASP A CA 1
ATOM 2259 C C . ASP A 1 299 ? -4.190 3.468 -20.186 1.00 96.38 299 ASP A C 1
ATOM 2261 O O . ASP A 1 299 ? -2.978 3.664 -20.225 1.00 96.38 299 ASP A O 1
ATOM 2265 N N . ALA A 1 300 ? -4.707 2.466 -19.464 1.00 97.19 300 ALA A N 1
ATOM 2266 C CA . ALA A 1 300 ? -3.868 1.550 -18.687 1.00 97.19 300 ALA A CA 1
ATOM 2267 C C . ALA A 1 300 ? -2.855 0.804 -19.578 1.00 97.19 300 ALA A C 1
ATOM 2269 O O . ALA A 1 300 ? -1.657 0.793 -19.290 1.00 97.19 300 ALA A O 1
ATOM 2270 N N . LEU A 1 301 ? -3.311 0.240 -20.706 1.00 97.19 301 LEU A N 1
ATOM 2271 C CA . LEU A 1 301 ? -2.428 -0.456 -21.652 1.00 97.19 301 LEU A CA 1
ATOM 2272 C C . LEU A 1 301 ? -1.438 0.505 -22.330 1.00 97.19 301 LEU A C 1
ATOM 2274 O O . LEU A 1 301 ? -0.271 0.160 -22.512 1.00 97.19 301 LEU A O 1
ATOM 2278 N N . TYR A 1 302 ? -1.880 1.721 -22.658 1.00 96.38 302 TYR A N 1
ATOM 2279 C CA . TYR A 1 302 ? -1.033 2.781 -23.201 1.00 96.38 302 TYR A CA 1
ATOM 2280 C C . TYR A 1 302 ? 0.098 3.149 -22.229 1.00 96.38 302 TYR A C 1
ATOM 2282 O O . TYR A 1 302 ? 1.267 3.188 -22.620 1.00 96.38 302 TYR A O 1
ATOM 2290 N N . HIS A 1 303 ? -0.226 3.370 -20.952 1.00 94.38 303 HIS A N 1
ATOM 2291 C CA . HIS A 1 303 ? 0.762 3.691 -19.926 1.00 94.38 303 HIS A CA 1
ATOM 2292 C C . HIS A 1 303 ? 1.725 2.531 -19.673 1.00 94.38 303 HIS A C 1
ATOM 2294 O O . HIS A 1 303 ? 2.931 2.766 -19.639 1.00 94.38 303 HIS A O 1
ATOM 2300 N N . ALA A 1 304 ? 1.238 1.289 -19.603 1.00 92.69 304 ALA A N 1
ATOM 2301 C CA . ALA A 1 304 ? 2.080 0.107 -19.426 1.00 92.69 304 ALA A CA 1
ATOM 2302 C C . ALA A 1 304 ? 3.068 -0.102 -20.590 1.00 92.69 304 ALA A C 1
ATOM 2304 O O . ALA A 1 304 ? 4.252 -0.376 -20.370 1.00 92.69 304 ALA A O 1
ATOM 2305 N N . ALA A 1 305 ? 2.608 0.088 -21.832 1.00 90.81 305 ALA A N 1
ATOM 2306 C CA . ALA A 1 305 ? 3.455 0.024 -23.020 1.00 90.81 305 ALA A CA 1
ATOM 2307 C C . ALA A 1 305 ? 4.514 1.141 -23.024 1.00 90.81 305 ALA A C 1
ATOM 2309 O O . ALA A 1 305 ? 5.697 0.880 -23.243 1.00 90.81 305 ALA A O 1
ATOM 2310 N N . GLY A 1 306 ? 4.123 2.378 -22.698 1.00 86.62 306 GLY A N 1
ATOM 2311 C CA . GLY A 1 306 ? 5.060 3.497 -22.538 1.00 86.62 306 GLY A CA 1
ATOM 2312 C C . GLY A 1 306 ? 6.012 3.342 -21.345 1.00 86.62 306 GLY A C 1
ATOM 2313 O O . GLY A 1 306 ? 7.131 3.878 -21.354 1.00 86.62 306 GLY A O 1
ATOM 2314 N N . ALA A 1 307 ? 5.595 2.591 -20.326 1.00 83.81 307 ALA A N 1
ATOM 2315 C CA . ALA A 1 307 ? 6.424 2.232 -19.192 1.00 83.81 307 ALA A CA 1
ATOM 2316 C C . ALA A 1 307 ? 7.481 1.181 -19.558 1.00 83.81 307 ALA A C 1
ATOM 2318 O O . ALA A 1 307 ? 8.539 1.165 -18.936 1.00 83.81 307 ALA A O 1
ATOM 2319 N N . GLY A 1 308 ? 7.244 0.377 -20.599 1.00 79.81 308 GLY A N 1
ATOM 2320 C CA . GLY A 1 308 ? 8.108 -0.747 -20.946 1.00 79.81 308 GLY A CA 1
ATOM 2321 C C . GLY A 1 308 ? 7.977 -1.900 -19.948 1.00 79.81 308 GLY A C 1
ATOM 2322 O O . GLY A 1 308 ? 8.961 -2.583 -19.679 1.00 79.81 308 GLY A O 1
ATOM 2323 N N . SER A 1 309 ? 6.780 -2.116 -19.395 1.00 82.31 309 SER A N 1
ATOM 2324 C CA . SER A 1 309 ? 6.505 -3.176 -18.417 1.00 82.31 309 SER A CA 1
ATOM 2325 C C . SER A 1 309 ? 5.832 -4.372 -19.083 1.00 82.31 309 SER A C 1
ATOM 2327 O O . SER A 1 309 ? 4.605 -4.412 -19.178 1.00 82.31 309 SER A O 1
ATOM 2329 N N . TYR A 1 310 ? 6.624 -5.341 -19.549 1.00 81.31 310 TYR A N 1
ATOM 2330 C CA . TYR A 1 310 ? 6.119 -6.503 -20.289 1.00 81.31 310 TYR A CA 1
ATOM 2331 C C . TYR A 1 310 ? 5.041 -7.269 -19.517 1.00 81.31 310 TYR A C 1
ATOM 2333 O O . TYR A 1 310 ? 3.981 -7.550 -20.067 1.00 81.31 310 TYR A O 1
ATOM 2341 N N . GLU A 1 311 ? 5.263 -7.573 -18.239 1.00 81.44 311 GLU A N 1
ATOM 2342 C CA . GLU A 1 311 ? 4.332 -8.391 -17.457 1.00 81.44 311 GLU A CA 1
ATOM 2343 C C . GLU A 1 311 ? 3.000 -7.677 -17.248 1.00 81.44 311 GLU A C 1
ATOM 2345 O O . GLU A 1 311 ? 1.948 -8.306 -17.323 1.00 81.44 311 GLU A O 1
ATOM 2350 N N . VAL A 1 312 ? 3.031 -6.356 -17.052 1.00 89.44 312 VAL A N 1
ATOM 2351 C CA . VAL A 1 312 ? 1.818 -5.534 -16.959 1.00 89.44 312 VAL A CA 1
ATOM 2352 C C . VAL A 1 312 ? 1.106 -5.465 -18.306 1.00 89.44 312 VAL A C 1
ATOM 2354 O O . VAL A 1 312 ? -0.107 -5.642 -18.351 1.00 89.44 312 VAL A O 1
ATOM 2357 N N . VAL A 1 313 ? 1.837 -5.276 -19.410 1.00 91.81 313 VAL A N 1
ATOM 2358 C CA . VAL A 1 313 ? 1.264 -5.314 -20.765 1.00 91.81 313 VAL A CA 1
ATOM 2359 C C . VAL A 1 313 ? 0.569 -6.654 -21.012 1.00 91.81 313 VAL A C 1
ATOM 2361 O O . VAL A 1 313 ? -0.600 -6.675 -21.388 1.00 91.81 313 VAL A O 1
ATOM 2364 N N . GLN A 1 314 ? 1.243 -7.773 -20.741 1.00 89.00 314 GLN A N 1
ATOM 2365 C CA . GLN A 1 314 ? 0.675 -9.107 -20.922 1.00 89.00 314 GLN A CA 1
ATOM 2366 C C . GLN A 1 314 ? -0.549 -9.342 -20.041 1.00 89.00 314 GLN A C 1
ATOM 2368 O O . GLN A 1 314 ? -1.537 -9.911 -20.507 1.00 89.00 314 GLN A O 1
ATOM 2373 N N . GLU A 1 315 ? -0.519 -8.890 -18.788 1.00 90.75 315 GLU A N 1
ATOM 2374 C CA . GLU A 1 315 ? -1.661 -9.032 -17.890 1.00 90.75 315 GLU A CA 1
ATOM 2375 C C . GLU A 1 315 ? -2.865 -8.224 -18.386 1.00 90.75 315 GLU A C 1
ATOM 2377 O O . GLU A 1 315 ? -3.963 -8.763 -18.502 1.00 90.75 315 GLU A O 1
ATOM 2382 N N . LEU A 1 316 ? -2.666 -6.973 -18.803 1.00 95.69 316 LEU A N 1
ATOM 2383 C CA . LEU A 1 316 ? -3.738 -6.151 -19.369 1.00 95.69 316 LEU A CA 1
ATOM 2384 C C . LEU A 1 316 ? -4.311 -6.760 -20.663 1.00 95.69 316 LEU A C 1
ATOM 2386 O O . LEU A 1 316 ? -5.529 -6.780 -20.839 1.00 95.69 316 LEU A O 1
ATOM 2390 N N . LEU A 1 317 ? -3.474 -7.330 -21.539 1.00 94.06 317 LEU A N 1
ATOM 2391 C CA . LEU A 1 317 ? -3.929 -8.050 -22.739 1.00 94.06 317 LEU A CA 1
ATOM 2392 C C . LEU A 1 317 ? -4.732 -9.313 -22.390 1.00 94.06 317 LEU A C 1
ATOM 2394 O O . LEU A 1 317 ? -5.739 -9.606 -23.039 1.00 94.06 317 LEU A O 1
ATOM 2398 N N . ARG A 1 318 ? -4.334 -10.067 -21.353 1.00 91.38 318 ARG A N 1
ATOM 2399 C CA . ARG A 1 318 ? -5.086 -11.246 -20.873 1.00 91.38 318 ARG A CA 1
ATOM 2400 C C . ARG A 1 318 ? -6.490 -10.881 -20.405 1.00 91.38 318 ARG A C 1
ATOM 2402 O O . ARG A 1 318 ? -7.406 -11.674 -20.615 1.00 91.38 318 ARG A O 1
ATOM 2409 N N . TYR A 1 319 ? -6.651 -9.693 -19.829 1.00 93.75 319 TYR A N 1
ATOM 2410 C CA . TYR A 1 319 ? -7.936 -9.145 -19.396 1.00 93.75 319 TYR A CA 1
ATOM 2411 C C . TYR A 1 319 ? -8.650 -8.318 -20.487 1.00 93.75 319 TYR A C 1
ATOM 2413 O O . TYR A 1 319 ? -9.631 -7.635 -20.200 1.00 93.75 319 TYR A O 1
ATOM 2421 N N . GLY A 1 320 ? -8.221 -8.422 -21.752 1.00 92.81 320 GLY A N 1
ATOM 2422 C CA . GLY A 1 320 ? -8.945 -7.876 -22.905 1.00 92.81 320 GLY A CA 1
ATOM 2423 C C . GLY A 1 320 ? -8.553 -6.456 -23.316 1.00 92.81 320 GLY A C 1
ATOM 2424 O O . GLY A 1 320 ? -9.334 -5.794 -23.997 1.00 92.81 320 GLY A O 1
ATOM 2425 N N . GLY A 1 321 ? -7.372 -5.979 -22.920 1.00 95.50 321 GLY A N 1
ATOM 2426 C CA . GLY A 1 321 ? -6.822 -4.718 -23.412 1.00 95.50 321 GLY A CA 1
ATOM 2427 C C . GLY A 1 321 ? -6.677 -4.712 -24.936 1.00 95.50 321 GLY A C 1
ATOM 2428 O O . GLY A 1 321 ? -6.143 -5.654 -25.518 1.00 95.50 321 GLY A O 1
ATOM 2429 N N . ASP A 1 322 ? -7.152 -3.643 -25.573 1.00 95.50 322 ASP A N 1
ATOM 2430 C CA . ASP A 1 322 ? -7.102 -3.459 -27.026 1.00 95.50 322 ASP A CA 1
ATOM 2431 C C . ASP A 1 322 ? -5.929 -2.530 -27.401 1.00 95.50 322 ASP A C 1
ATOM 2433 O O . ASP A 1 322 ? -5.980 -1.335 -27.077 1.00 95.50 322 ASP A O 1
ATOM 2437 N N . PRO A 1 323 ? -4.869 -3.043 -28.060 1.00 95.81 323 PRO A N 1
ATOM 2438 C CA . PRO A 1 323 ? -3.703 -2.249 -28.435 1.00 95.81 323 PRO A CA 1
ATOM 2439 C C . PRO A 1 323 ? -3.947 -1.285 -29.602 1.00 95.81 323 PRO A C 1
ATOM 2441 O O . PRO A 1 323 ? -3.105 -0.418 -29.842 1.00 95.81 323 PRO A O 1
ATOM 2444 N N . ASP A 1 324 ? -5.066 -1.425 -30.317 1.00 96.50 324 ASP A N 1
ATOM 2445 C CA . ASP A 1 324 ? -5.385 -0.679 -31.540 1.00 96.50 324 ASP A CA 1
ATOM 2446 C C . ASP A 1 324 ? -6.405 0.444 -31.305 1.00 96.50 324 ASP A C 1
ATOM 2448 O O . ASP A 1 324 ? -6.656 1.283 -32.176 1.00 96.50 324 ASP A O 1
ATOM 2452 N N . ARG A 1 325 ? -6.969 0.514 -30.097 1.00 97.12 325 ARG A N 1
ATOM 2453 C CA . ARG A 1 325 ? -7.848 1.604 -29.680 1.00 97.12 325 ARG A CA 1
ATOM 2454 C C . ARG A 1 325 ? -7.037 2.831 -29.256 1.00 97.12 325 ARG A C 1
ATOM 2456 O O . ARG A 1 325 ? -5.976 2.718 -28.652 1.00 97.12 325 ARG A O 1
ATOM 2463 N N . ARG A 1 326 ? -7.550 4.031 -29.551 1.00 97.00 326 ARG A N 1
ATOM 2464 C CA . ARG A 1 326 ? -6.940 5.298 -29.108 1.00 97.00 326 ARG A CA 1
ATOM 2465 C C . ARG A 1 326 ? -7.221 5.554 -27.627 1.00 97.00 326 ARG A C 1
ATOM 2467 O O . ARG A 1 326 ? -8.365 5.407 -27.194 1.00 97.00 326 ARG A O 1
ATOM 2474 N N . SER A 1 327 ? -6.184 5.945 -26.889 1.00 95.88 327 SER A N 1
ATOM 2475 C CA . SER A 1 327 ? -6.274 6.417 -25.504 1.00 95.88 327 SER A CA 1
ATOM 2476 C C . SER A 1 327 ? -6.872 7.824 -25.431 1.00 95.88 327 SER A C 1
ATOM 2478 O O . SER A 1 327 ? -7.106 8.469 -26.461 1.00 95.88 327 SER A O 1
ATOM 2480 N N . SER A 1 328 ? -7.070 8.336 -24.215 1.00 92.94 328 SER A N 1
ATOM 2481 C CA . SER A 1 328 ? -7.473 9.732 -23.991 1.00 92.94 328 SER A CA 1
ATOM 2482 C C . SER A 1 328 ? -6.472 10.756 -24.554 1.00 92.94 328 SER A C 1
ATOM 2484 O O . SER A 1 328 ? -6.861 11.868 -24.908 1.00 92.94 328 SER A O 1
ATOM 2486 N N . LEU A 1 329 ? -5.204 10.363 -24.726 1.00 89.94 329 LEU A N 1
ATOM 2487 C CA . LEU A 1 329 ? -4.138 11.176 -25.327 1.00 89.94 329 LEU A CA 1
ATOM 2488 C C . LEU A 1 329 ? -4.138 11.136 -26.866 1.00 89.94 329 LEU A C 1
ATOM 2490 O O . LEU A 1 329 ? -3.300 11.763 -27.512 1.00 89.94 329 LEU A O 1
ATOM 2494 N N . GLY A 1 330 ? -5.058 10.384 -27.472 1.00 93.81 330 GLY A N 1
ATOM 2495 C CA . GLY A 1 330 ? -5.246 10.315 -28.919 1.00 93.81 330 GLY A CA 1
ATOM 2496 C C . GLY A 1 330 ? -4.321 9.344 -29.656 1.00 93.81 330 GLY A C 1
ATOM 2497 O O . GLY A 1 330 ? -4.561 9.102 -30.838 1.00 93.81 330 GLY A O 1
ATOM 2498 N N . ALA A 1 331 ? -3.320 8.751 -29.002 1.00 95.62 331 ALA A N 1
ATOM 2499 C CA . ALA A 1 331 ? -2.453 7.711 -29.566 1.00 95.62 331 ALA A CA 1
ATOM 2500 C C . ALA A 1 331 ? -2.914 6.304 -29.149 1.00 95.62 331 ALA A C 1
ATOM 2502 O O . ALA A 1 331 ? -3.609 6.141 -28.147 1.00 95.62 331 ALA A O 1
ATOM 2503 N N . THR A 1 332 ? -2.556 5.275 -29.916 1.00 97.00 332 THR A N 1
ATOM 2504 C CA . THR A 1 332 ? -2.834 3.880 -29.533 1.00 97.00 332 THR A CA 1
ATOM 2505 C C . THR A 1 332 ? -1.710 3.318 -28.652 1.00 97.00 332 THR A C 1
ATOM 2507 O O . THR A 1 332 ? -0.568 3.785 -28.741 1.00 97.00 332 THR A O 1
ATOM 2510 N N . PRO A 1 333 ? -1.973 2.299 -27.811 1.00 96.62 333 PRO A N 1
ATOM 2511 C CA . PRO A 1 333 ? -0.908 1.553 -27.145 1.00 96.62 333 PRO A CA 1
ATOM 2512 C C . PRO A 1 333 ? 0.145 1.012 -28.124 1.00 96.62 333 PRO A C 1
ATOM 2514 O O . PRO A 1 333 ? 1.334 1.007 -27.805 1.00 96.62 333 PRO A O 1
ATOM 2517 N N . ARG A 1 334 ? -0.260 0.629 -29.343 1.00 94.88 334 ARG A N 1
ATOM 2518 C CA . ARG A 1 334 ? 0.663 0.228 -30.414 1.00 94.88 334 ARG A CA 1
ATOM 2519 C C . ARG A 1 334 ? 1.601 1.342 -30.856 1.00 94.88 334 ARG A C 1
ATOM 2521 O O . ARG A 1 334 ? 2.794 1.088 -31.015 1.00 94.88 334 ARG A O 1
ATOM 2528 N N . ASP A 1 335 ? 1.103 2.566 -30.994 1.00 93.00 335 ASP A N 1
ATOM 2529 C CA . ASP A 1 335 ? 1.928 3.712 -31.391 1.00 93.00 335 ASP A CA 1
ATOM 2530 C C . ASP A 1 335 ? 3.037 3.992 -30.366 1.00 93.00 335 ASP A C 1
ATOM 2532 O O . ASP A 1 335 ? 4.200 4.166 -30.739 1.00 93.00 335 ASP A O 1
ATOM 2536 N N . VAL A 1 336 ? 2.706 3.981 -29.068 1.00 89.75 336 VAL A N 1
ATOM 2537 C CA . VAL A 1 336 ? 3.703 4.194 -28.004 1.00 89.75 336 VAL A CA 1
ATOM 2538 C C . VAL A 1 336 ? 4.639 2.994 -27.834 1.00 89.75 336 VAL A C 1
ATOM 2540 O O . VAL A 1 336 ? 5.826 3.175 -27.573 1.00 89.75 336 VAL A O 1
ATOM 2543 N N . ALA A 1 337 ? 4.163 1.765 -28.038 1.00 86.75 337 ALA A N 1
ATOM 2544 C CA . ALA A 1 337 ? 5.028 0.589 -28.013 1.00 86.75 337 ALA A CA 1
ATOM 2545 C C . ALA A 1 337 ? 6.043 0.605 -29.168 1.00 86.75 337 ALA A C 1
ATOM 2547 O O . ALA A 1 337 ? 7.210 0.266 -28.968 1.00 86.75 337 ALA A O 1
ATOM 2548 N N . ARG A 1 338 ? 5.635 1.053 -30.363 1.00 84.62 338 ARG A N 1
ATOM 2549 C CA . ARG A 1 338 ? 6.525 1.194 -31.525 1.00 84.62 338 ARG A CA 1
ATOM 2550 C C . ARG A 1 338 ? 7.631 2.212 -31.277 1.00 84.62 338 ARG A C 1
ATOM 2552 O O . ARG A 1 338 ? 8.789 1.902 -31.536 1.00 84.62 338 ARG A O 1
ATOM 2559 N N . SER A 1 339 ? 7.310 3.380 -30.716 1.00 77.94 339 SER A N 1
ATOM 2560 C CA . SER A 1 339 ? 8.327 4.398 -30.392 1.00 77.94 339 SER A CA 1
ATOM 2561 C C . SER A 1 339 ? 9.316 3.945 -29.311 1.00 77.94 339 SER A C 1
ATOM 2563 O O . SER A 1 339 ? 10.426 4.462 -29.228 1.00 77.94 339 SER A O 1
ATOM 2565 N N . ARG A 1 340 ? 8.931 2.954 -28.500 1.00 73.38 340 ARG A N 1
ATOM 2566 C CA . ARG A 1 340 ? 9.775 2.308 -27.486 1.00 73.38 340 ARG A CA 1
ATOM 2567 C C . ARG A 1 340 ? 10.507 1.058 -27.996 1.00 73.38 340 ARG A C 1
ATOM 2569 O O . ARG A 1 340 ? 11.296 0.493 -27.247 1.00 73.38 340 ARG A O 1
ATOM 2576 N N . GLY A 1 341 ? 10.250 0.605 -29.226 1.00 72.62 341 GLY A N 1
ATOM 2577 C CA . GLY A 1 341 ? 10.815 -0.636 -29.776 1.00 72.62 341 GLY A CA 1
ATOM 2578 C C . GLY A 1 341 ? 10.199 -1.928 -29.216 1.00 72.62 341 GLY A C 1
ATOM 2579 O O . GLY A 1 341 ? 10.722 -3.016 -29.455 1.00 72.62 341 GLY A O 1
ATOM 2580 N N . VAL A 1 342 ? 9.076 -1.830 -28.497 1.00 76.19 342 VAL A N 1
ATOM 2581 C CA . VAL A 1 342 ? 8.413 -2.942 -27.789 1.00 76.19 342 VAL A CA 1
ATOM 2582 C C . VAL A 1 342 ? 7.059 -3.331 -28.400 1.00 76.19 342 VAL A C 1
ATOM 2584 O O . VAL A 1 342 ? 6.284 -4.044 -27.775 1.00 76.19 342 VAL A O 1
ATOM 2587 N N . GLU A 1 343 ? 6.755 -2.896 -29.631 1.00 83.06 343 GLU A N 1
ATOM 2588 C CA . GLU A 1 343 ? 5.483 -3.183 -30.336 1.00 83.06 343 GLU A CA 1
ATOM 2589 C C . GLU A 1 343 ? 5.104 -4.671 -30.326 1.00 83.06 343 GLU A C 1
ATOM 2591 O O . GLU A 1 343 ? 3.946 -5.029 -30.123 1.00 83.06 343 GLU A O 1
ATOM 2596 N N . ARG A 1 344 ? 6.103 -5.541 -30.478 1.00 80.50 344 ARG A N 1
ATOM 2597 C CA . ARG A 1 344 ? 5.977 -7.002 -30.433 1.00 80.50 344 ARG A CA 1
ATOM 2598 C C . ARG A 1 344 ? 5.344 -7.547 -29.143 1.00 80.50 344 ARG A C 1
ATOM 2600 O O . ARG A 1 344 ? 4.694 -8.584 -29.182 1.00 80.50 344 ARG A O 1
ATOM 2607 N N . TRP A 1 345 ? 5.453 -6.826 -28.023 1.00 83.56 345 TRP A N 1
ATOM 2608 C CA . TRP A 1 345 ? 4.853 -7.219 -26.744 1.00 83.56 345 TRP A CA 1
ATOM 2609 C C . TRP A 1 345 ? 3.330 -7.079 -26.721 1.00 83.56 345 TRP A C 1
ATOM 2611 O O . TRP A 1 345 ? 2.697 -7.544 -25.781 1.00 83.56 345 TRP A O 1
ATOM 2621 N N . LEU A 1 346 ? 2.726 -6.442 -27.729 1.00 87.12 346 LEU A N 1
ATOM 2622 C CA . LEU A 1 346 ? 1.274 -6.260 -27.817 1.00 87.12 346 LEU A CA 1
ATOM 2623 C C . LEU A 1 346 ? 0.538 -7.473 -28.396 1.00 87.12 346 LEU A C 1
ATOM 2625 O O . LEU A 1 346 ? -0.653 -7.404 -28.695 1.00 87.12 346 LEU A O 1
ATOM 2629 N N . VAL A 1 347 ? 1.240 -8.595 -28.537 1.00 84.25 347 VAL A N 1
ATOM 2630 C CA . VAL A 1 347 ? 0.649 -9.900 -28.808 1.00 84.25 347 VAL A CA 1
ATOM 2631 C C . VAL A 1 347 ? 0.474 -10.627 -27.479 1.00 84.25 347 VAL A C 1
ATOM 2633 O O . VAL A 1 347 ? 1.387 -10.678 -26.657 1.00 84.25 347 VAL A O 1
ATOM 2636 N N . ARG A 1 348 ? -0.719 -11.183 -27.253 1.00 77.69 348 ARG A N 1
ATOM 2637 C CA . ARG A 1 348 ? -1.001 -11.985 -26.060 1.00 77.69 348 ARG A CA 1
ATOM 2638 C C . ARG A 1 348 ? -0.206 -13.288 -26.127 1.00 77.69 348 ARG A C 1
ATOM 2640 O O . ARG A 1 348 ? -0.559 -14.173 -26.906 1.00 77.69 348 ARG A O 1
ATOM 2647 N N . ASP A 1 349 ? 0.786 -13.441 -25.259 1.00 70.00 349 ASP A N 1
ATOM 2648 C CA . ASP A 1 349 ? 1.517 -14.694 -25.119 1.00 70.00 349 ASP A CA 1
ATOM 2649 C C . ASP A 1 349 ? 0.743 -15.674 -24.233 1.00 70.00 349 ASP A C 1
ATOM 2651 O O . ASP A 1 349 ? 0.489 -15.448 -23.043 1.00 70.00 349 ASP A O 1
ATOM 2655 N N . ALA A 1 350 ? 0.385 -16.821 -24.812 1.00 52.47 350 ALA A N 1
ATOM 2656 C CA . ALA A 1 350 ? -0.285 -17.927 -24.128 1.00 52.47 350 ALA A CA 1
ATOM 2657 C C . ALA A 1 350 ? 0.677 -18.772 -23.260 1.00 52.47 350 ALA A C 1
ATOM 2659 O O . ALA A 1 350 ? 0.494 -19.983 -23.152 1.00 52.47 350 ALA A O 1
ATOM 2660 N N . GLY A 1 351 ? 1.698 -18.157 -22.646 1.00 52.53 351 GLY A N 1
ATOM 2661 C CA . GLY A 1 351 ? 2.585 -18.837 -21.691 1.00 52.53 351 GLY A CA 1
ATOM 2662 C C . GLY A 1 351 ? 4.094 -18.673 -21.891 1.00 52.53 351 GLY A C 1
ATOM 2663 O O . GLY A 1 351 ? 4.843 -19.397 -21.241 1.00 52.53 351 GLY A O 1
ATOM 2664 N N . GLN A 1 352 ? 4.568 -17.756 -22.741 1.00 54.06 352 GLN A N 1
ATOM 2665 C CA . GLN A 1 352 ? 5.982 -17.367 -22.723 1.00 54.06 352 GLN A CA 1
ATOM 2666 C C . GLN A 1 352 ? 6.179 -16.214 -21.736 1.00 54.06 352 GLN A C 1
ATOM 2668 O O . GLN A 1 352 ? 5.648 -15.128 -21.920 1.00 54.06 352 GLN A O 1
ATOM 2673 N N . THR A 1 353 ? 6.917 -16.461 -20.657 1.00 59.69 353 THR A N 1
ATOM 2674 C CA . THR A 1 353 ? 7.480 -15.389 -19.831 1.00 59.69 353 THR A CA 1
ATOM 2675 C C . THR A 1 353 ? 8.776 -14.952 -20.503 1.00 59.69 353 THR A C 1
ATOM 2677 O O . THR A 1 353 ? 9.638 -15.803 -20.751 1.00 59.69 353 THR A O 1
ATOM 2680 N N . LEU A 1 354 ? 8.923 -13.660 -20.819 1.00 66.94 354 LEU A N 1
ATOM 2681 C CA . LEU A 1 354 ? 10.208 -13.133 -21.279 1.00 66.94 354 LEU A CA 1
ATOM 2682 C C . LEU A 1 354 ? 11.290 -13.461 -20.253 1.00 66.94 354 LEU A C 1
ATOM 2684 O O . LEU A 1 354 ? 11.063 -13.401 -19.043 1.00 66.94 354 LEU A O 1
ATOM 2688 N N . ALA A 1 355 ? 12.466 -13.824 -20.746 1.00 68.69 355 ALA A N 1
ATOM 2689 C CA . ALA A 1 355 ? 13.585 -14.114 -19.877 1.00 68.69 355 ALA A CA 1
ATOM 2690 C C . ALA A 1 355 ? 14.049 -12.808 -19.223 1.00 68.69 355 ALA A C 1
ATOM 2692 O O . ALA A 1 355 ? 14.275 -11.820 -19.935 1.00 68.69 355 ALA A O 1
ATOM 2693 N N . PRO A 1 356 ? 14.185 -12.770 -17.889 1.00 75.19 356 PRO A N 1
ATOM 2694 C CA . PRO A 1 356 ? 14.693 -11.581 -17.251 1.00 75.19 356 PRO A CA 1
ATOM 2695 C C . PRO A 1 356 ? 16.185 -11.416 -17.570 1.00 75.19 356 PRO A C 1
ATOM 2697 O O . PRO A 1 356 ? 16.940 -12.383 -17.680 1.00 75.19 356 PRO A O 1
ATOM 2700 N N . LEU A 1 357 ? 16.613 -10.172 -17.717 1.00 83.25 357 LEU A N 1
ATOM 2701 C CA . LEU A 1 357 ? 17.989 -9.750 -17.927 1.00 83.25 357 LEU A CA 1
ATOM 2702 C C . LEU A 1 357 ? 18.386 -8.860 -16.754 1.00 83.25 357 LEU A C 1
ATOM 2704 O O . LEU A 1 357 ? 17.804 -7.797 -16.548 1.00 83.25 357 LEU A O 1
ATOM 2708 N N . ALA A 1 358 ? 19.377 -9.294 -15.991 1.00 87.38 358 ALA A N 1
ATOM 2709 C CA . ALA A 1 358 ? 19.962 -8.520 -14.910 1.00 87.38 358 ALA A CA 1
ATOM 2710 C C . ALA A 1 358 ? 21.320 -7.965 -15.343 1.00 87.38 358 ALA A C 1
ATOM 2712 O O . ALA A 1 358 ? 22.032 -8.558 -16.154 1.00 87.38 358 ALA A O 1
ATOM 2713 N N . PHE A 1 359 ? 21.702 -6.837 -14.760 1.00 89.75 359 PHE A N 1
ATOM 2714 C CA . PHE A 1 359 ? 22.980 -6.186 -15.018 1.00 89.75 359 PHE A CA 1
ATOM 2715 C C . PHE A 1 359 ? 23.761 -6.158 -13.715 1.00 89.75 359 PHE A C 1
ATOM 2717 O O . PHE A 1 359 ? 23.225 -5.745 -12.688 1.00 89.75 359 PHE A O 1
ATOM 2724 N N . ARG A 1 360 ? 25.015 -6.606 -13.730 1.00 92.12 360 ARG A N 1
ATOM 2725 C CA . ARG A 1 360 ? 25.833 -6.707 -12.516 1.00 92.12 360 ARG A CA 1
ATOM 2726 C C . ARG A 1 360 ? 27.129 -5.937 -12.689 1.00 92.12 360 ARG A C 1
ATOM 2728 O O . ARG A 1 360 ? 27.844 -6.172 -13.653 1.00 92.12 360 ARG A O 1
ATOM 2735 N N . THR A 1 361 ? 27.445 -5.027 -11.770 1.00 92.50 361 THR A N 1
ATOM 2736 C CA . THR A 1 361 ? 28.717 -4.292 -11.790 1.00 92.50 361 THR A CA 1
ATOM 2737 C C . THR A 1 361 ? 29.894 -5.230 -11.534 1.00 92.50 361 THR A C 1
ATOM 2739 O O . THR A 1 361 ? 29.716 -6.332 -11.008 1.00 92.50 361 THR A O 1
ATOM 2742 N N . ALA A 1 362 ? 31.109 -4.797 -11.877 1.00 91.19 362 ALA A N 1
ATOM 2743 C CA . ALA A 1 362 ? 32.336 -5.565 -11.651 1.00 91.19 362 ALA A CA 1
ATOM 2744 C C . ALA A 1 362 ? 32.544 -5.972 -10.177 1.00 91.19 362 ALA A C 1
ATOM 2746 O O . ALA A 1 362 ? 33.180 -6.985 -9.900 1.00 91.19 362 ALA A O 1
ATOM 2747 N N . GLU A 1 363 ? 31.977 -5.216 -9.236 1.00 90.50 363 GLU A N 1
ATOM 2748 C CA . GLU A 1 363 ? 32.017 -5.482 -7.793 1.00 90.50 363 GLU A CA 1
ATOM 2749 C C . GLU A 1 363 ? 30.982 -6.527 -7.338 1.00 90.50 363 GLU A C 1
ATOM 2751 O O . GLU A 1 363 ? 30.951 -6.896 -6.167 1.00 90.50 363 GLU A O 1
ATOM 2756 N N . GLY A 1 364 ? 30.129 -7.008 -8.246 1.00 88.62 364 GLY A N 1
ATOM 2757 C CA . GLY A 1 364 ? 29.089 -7.995 -7.961 1.00 88.62 364 GLY A CA 1
ATOM 2758 C C . GLY A 1 364 ? 27.731 -7.399 -7.578 1.00 88.62 364 GLY A C 1
ATOM 2759 O O . GLY A 1 364 ? 26.798 -8.153 -7.305 1.00 88.62 364 GLY A O 1
ATOM 2760 N N . THR A 1 365 ? 27.588 -6.072 -7.589 1.00 88.88 365 THR A N 1
ATOM 2761 C CA . THR A 1 365 ? 26.331 -5.388 -7.258 1.00 88.88 365 THR A CA 1
ATOM 2762 C C . THR A 1 365 ? 25.381 -5.418 -8.450 1.00 88.88 365 THR A C 1
ATOM 2764 O O . THR A 1 365 ? 25.745 -4.996 -9.545 1.00 88.88 365 THR A O 1
ATOM 2767 N N . GLU A 1 366 ? 24.153 -5.895 -8.264 1.00 87.00 366 GLU A N 1
ATOM 2768 C CA . GLU A 1 366 ? 23.126 -5.808 -9.308 1.00 87.00 366 GLU A CA 1
ATOM 2769 C C . GLU A 1 366 ? 22.626 -4.371 -9.456 1.00 87.00 366 GLU A C 1
ATOM 2771 O O . GLU A 1 366 ? 22.365 -3.684 -8.466 1.00 87.00 366 GLU A O 1
ATOM 2776 N N . LEU A 1 367 ? 22.497 -3.907 -10.698 1.00 85.62 367 LEU A N 1
ATOM 2777 C CA . LEU A 1 367 ? 21.855 -2.635 -10.977 1.00 85.62 367 LEU A CA 1
ATOM 2778 C C . LEU A 1 367 ? 20.362 -2.767 -10.694 1.00 85.62 367 LEU A C 1
ATOM 2780 O O . LEU A 1 367 ? 19.664 -3.585 -11.285 1.00 85.62 367 LEU A O 1
ATOM 2784 N N . GLU A 1 368 ? 19.878 -1.934 -9.782 1.00 77.44 368 GLU A N 1
ATOM 2785 C CA . GLU A 1 368 ? 18.456 -1.867 -9.440 1.00 77.44 368 GLU A CA 1
ATOM 2786 C C . GLU A 1 368 ? 17.690 -0.926 -10.376 1.00 77.44 368 GLU A C 1
ATOM 2788 O O . GLU A 1 368 ? 16.475 -1.025 -10.489 1.00 77.44 368 GLU A O 1
ATOM 2793 N N . GLU A 1 369 ? 18.397 -0.031 -11.068 1.00 76.44 369 GLU A N 1
ATOM 2794 C CA . GLU A 1 369 ? 17.821 0.974 -11.959 1.00 76.44 369 GLU A CA 1
ATOM 2795 C C . GLU A 1 369 ? 18.791 1.327 -13.092 1.00 76.44 369 GLU A C 1
ATOM 2797 O O . GLU A 1 369 ? 20.013 1.256 -12.913 1.00 76.44 369 GLU A O 1
ATOM 2802 N N . GLY A 1 370 ? 18.241 1.735 -14.233 1.00 79.31 370 GLY A N 1
ATOM 2803 C CA . GLY A 1 370 ? 19.001 2.235 -15.373 1.00 79.31 370 GLY A CA 1
ATOM 2804 C C . GLY A 1 370 ? 18.321 1.948 -16.706 1.00 79.31 370 GLY A C 1
ATOM 2805 O O . GLY A 1 370 ? 17.228 1.387 -16.765 1.00 79.31 370 GLY A O 1
ATOM 2806 N N . ASN A 1 371 ? 18.992 2.295 -17.792 1.00 82.88 371 ASN A N 1
ATOM 2807 C CA . ASN A 1 371 ? 18.593 1.952 -19.147 1.00 82.88 371 ASN A CA 1
ATOM 2808 C C . ASN A 1 371 ? 19.746 1.267 -19.878 1.00 82.88 371 ASN A C 1
ATOM 2810 O O . ASN A 1 371 ? 20.917 1.535 -19.627 1.00 82.88 371 ASN A O 1
ATOM 2814 N N . ALA A 1 372 ? 19.411 0.374 -20.794 1.00 87.38 372 ALA A N 1
ATOM 2815 C CA . ALA A 1 372 ? 20.360 -0.304 -21.650 1.00 87.38 372 ALA A CA 1
ATOM 2816 C C . ALA A 1 372 ? 19.854 -0.298 -23.087 1.00 87.38 372 ALA A C 1
ATOM 2818 O O . ALA A 1 372 ? 18.649 -0.380 -23.333 1.00 87.38 372 ALA A O 1
ATOM 2819 N N . GLN A 1 373 ? 20.782 -0.236 -24.032 1.00 86.81 373 GLN A N 1
ATOM 2820 C CA . GLN A 1 373 ? 20.490 -0.491 -25.434 1.00 86.81 373 GLN A CA 1
ATOM 2821 C C . GLN A 1 373 ? 21.105 -1.815 -25.854 1.00 86.81 373 GLN A C 1
ATOM 2823 O O . GLN A 1 373 ? 22.289 -2.070 -25.628 1.00 86.81 373 GLN A O 1
ATOM 2828 N N . LEU A 1 374 ? 20.272 -2.659 -26.453 1.00 86.81 374 LEU A N 1
ATOM 2829 C CA . LEU A 1 374 ? 20.631 -3.987 -26.922 1.00 86.81 374 LEU A CA 1
ATOM 2830 C C . LEU A 1 374 ? 20.266 -4.087 -28.395 1.00 86.81 374 LEU A C 1
ATOM 2832 O O . LEU A 1 374 ? 19.091 -4.022 -28.756 1.00 86.81 374 LEU A O 1
ATOM 2836 N N . LYS A 1 375 ? 21.259 -4.263 -29.258 1.00 87.44 375 LYS A N 1
ATOM 2837 C CA . LYS A 1 375 ? 21.037 -4.450 -30.685 1.00 87.44 375 LYS A CA 1
ATOM 2838 C C . LYS A 1 375 ? 20.832 -5.937 -30.988 1.00 87.44 375 LYS A C 1
ATOM 2840 O O . LYS A 1 375 ? 21.736 -6.728 -30.726 1.00 87.44 375 LYS A O 1
ATOM 2845 N N . PRO A 1 376 ? 19.673 -6.359 -31.519 1.00 85.69 376 PRO A N 1
ATOM 2846 C CA . PRO A 1 376 ? 19.454 -7.760 -31.867 1.00 85.69 376 PRO A CA 1
ATOM 2847 C C . PRO A 1 376 ? 20.430 -8.222 -32.960 1.00 85.69 376 PRO A C 1
ATOM 2849 O O . PRO A 1 376 ? 20.576 -7.550 -33.981 1.00 85.69 376 PRO A O 1
ATOM 2852 N N . THR A 1 377 ? 21.071 -9.376 -32.770 1.00 85.50 377 THR A N 1
ATOM 2853 C CA . THR A 1 377 ? 21.997 -9.984 -33.747 1.00 85.50 377 THR A CA 1
ATOM 2854 C C . THR A 1 377 ? 21.510 -11.336 -34.269 1.00 85.50 377 THR A C 1
ATOM 2856 O O . THR A 1 377 ? 21.813 -11.684 -35.408 1.00 85.50 377 THR A O 1
ATOM 2859 N N . ALA A 1 378 ? 20.704 -12.071 -33.493 1.00 79.56 378 ALA A N 1
ATOM 2860 C CA . ALA A 1 378 ? 19.986 -13.269 -33.940 1.00 79.56 378 ALA A CA 1
ATOM 2861 C C . ALA A 1 378 ? 18.676 -13.476 -33.149 1.00 79.56 378 ALA A C 1
ATOM 2863 O O . ALA A 1 378 ? 18.552 -13.026 -32.012 1.00 79.56 378 ALA A O 1
ATOM 2864 N N . GLY A 1 379 ? 17.697 -14.184 -33.728 1.00 70.31 379 GLY A N 1
ATOM 2865 C CA . GLY A 1 379 ? 16.405 -14.489 -33.086 1.00 70.31 379 GLY A CA 1
ATOM 2866 C C . GLY A 1 379 ? 15.245 -13.600 -33.553 1.00 70.31 379 GLY A C 1
ATOM 2867 O O . GLY A 1 379 ? 15.345 -12.928 -34.577 1.00 70.31 379 GLY A O 1
ATOM 2868 N N . ALA A 1 380 ? 14.130 -13.600 -32.809 1.00 58.88 380 ALA A N 1
ATOM 2869 C CA . ALA A 1 380 ? 12.864 -12.959 -33.207 1.00 58.88 380 ALA A CA 1
ATOM 2870 C C . ALA A 1 380 ? 12.969 -11.435 -33.452 1.00 58.88 380 ALA A C 1
ATOM 2872 O O . ALA A 1 380 ? 12.123 -10.843 -34.124 1.00 58.88 380 ALA A O 1
ATOM 2873 N N . GLY A 1 381 ? 14.020 -10.786 -32.938 1.00 59.72 381 GLY A N 1
ATOM 2874 C CA . GLY A 1 381 ? 14.308 -9.366 -33.148 1.00 59.72 381 GLY A CA 1
ATOM 2875 C C . GLY A 1 381 ? 15.352 -9.025 -34.202 1.00 59.72 381 GLY A C 1
ATOM 2876 O O . GLY A 1 381 ? 15.486 -7.842 -34.498 1.00 59.72 381 GLY A O 1
ATOM 2877 N N . ALA A 1 382 ? 16.058 -10.002 -34.772 1.00 61.16 382 ALA A N 1
ATOM 2878 C CA . ALA A 1 382 ? 17.135 -9.755 -35.725 1.00 61.16 382 ALA A CA 1
ATOM 2879 C C . ALA A 1 382 ? 16.597 -9.706 -37.163 1.00 61.16 382 ALA A C 1
ATOM 2881 O O . ALA A 1 382 ? 16.439 -10.732 -37.823 1.00 61.16 382 ALA A O 1
ATOM 2882 N N . GLN A 1 383 ? 16.310 -8.501 -37.651 1.00 60.41 383 GLN A N 1
ATOM 2883 C CA . GLN A 1 383 ? 16.089 -8.216 -39.069 1.00 60.41 383 GLN A CA 1
ATOM 2884 C C . GLN A 1 383 ? 17.221 -7.326 -39.604 1.00 60.41 383 GLN A C 1
ATOM 2886 O O . GLN A 1 383 ? 17.963 -6.689 -38.854 1.00 60.41 383 GLN A O 1
ATOM 2891 N N . THR A 1 384 ? 17.395 -7.287 -40.924 1.00 48.66 384 THR A N 1
ATOM 2892 C CA . THR A 1 384 ? 18.398 -6.418 -41.550 1.00 48.66 384 THR A CA 1
ATOM 2893 C C . THR A 1 384 ? 18.069 -4.953 -41.247 1.00 48.66 384 THR A C 1
ATOM 2895 O O . THR A 1 384 ? 17.006 -4.474 -41.630 1.00 48.66 384 THR A O 1
ATOM 2898 N N . GLY A 1 385 ? 18.970 -4.247 -40.556 1.00 57.62 385 GLY A N 1
ATOM 2899 C CA . GLY A 1 385 ? 18.759 -2.850 -40.157 1.00 57.62 385 GLY A CA 1
ATOM 2900 C C . GLY A 1 385 ? 17.932 -2.655 -38.880 1.00 57.62 385 GLY A C 1
ATOM 2901 O O . GLY A 1 385 ? 17.421 -1.562 -38.671 1.00 57.62 385 GLY A O 1
ATOM 2902 N N . SER A 1 386 ? 17.781 -3.680 -38.031 1.00 67.25 386 SER A N 1
ATOM 2903 C CA . SER A 1 386 ? 17.097 -3.533 -36.741 1.00 67.25 386 SER A CA 1
ATOM 2904 C C . SER A 1 386 ? 17.735 -2.454 -35.861 1.00 67.25 386 SER A C 1
ATOM 2906 O O . SER A 1 386 ? 18.925 -2.520 -35.539 1.00 67.25 386 SER A O 1
ATOM 2908 N N . GLU A 1 387 ? 16.907 -1.497 -35.444 1.00 68.75 387 GLU A N 1
ATOM 2909 C CA . GLU A 1 387 ? 17.242 -0.497 -34.431 1.00 68.75 387 GLU A CA 1
ATOM 2910 C C . GLU A 1 387 ? 17.543 -1.163 -33.075 1.00 68.75 387 GLU A C 1
ATOM 2912 O O . GLU A 1 387 ? 16.936 -2.194 -32.746 1.00 68.75 387 GLU A O 1
ATOM 2917 N N . PRO A 1 388 ? 18.452 -0.594 -32.261 1.00 73.19 388 PRO A N 1
ATOM 2918 C CA . PRO A 1 388 ? 18.676 -1.054 -30.898 1.00 73.19 388 PRO A CA 1
ATOM 2919 C C . PRO A 1 388 ? 17.393 -1.012 -30.056 1.00 73.19 388 PRO A C 1
ATOM 2921 O O . PRO A 1 388 ? 16.670 -0.015 -30.017 1.00 73.19 388 PRO A O 1
ATOM 2924 N N . LEU A 1 389 ? 17.130 -2.093 -29.323 1.00 74.25 389 LEU A N 1
ATOM 2925 C CA . LEU A 1 389 ? 16.064 -2.151 -28.332 1.00 74.25 389 LEU A CA 1
ATOM 2926 C C . LEU A 1 389 ? 16.501 -1.385 -27.082 1.00 74.25 389 LEU A C 1
ATOM 2928 O O . LEU A 1 389 ? 17.502 -1.734 -26.455 1.00 74.25 389 LEU A O 1
ATOM 2932 N N . SER A 1 390 ? 15.723 -0.377 -26.688 1.00 73.50 390 SER A N 1
ATOM 2933 C CA . SER A 1 390 ? 15.898 0.284 -25.395 1.00 73.50 390 SER A CA 1
ATOM 2934 C C . SER A 1 390 ? 15.158 -0.496 -24.317 1.00 73.50 390 SER A C 1
ATOM 2936 O O . SER A 1 390 ? 13.928 -0.506 -24.280 1.00 73.50 390 SER A O 1
ATOM 2938 N N . VAL A 1 391 ? 15.907 -1.122 -23.415 1.00 74.06 391 VAL A N 1
ATOM 2939 C CA . VAL A 1 391 ? 15.356 -1.761 -22.223 1.00 74.06 391 VAL A CA 1
ATOM 2940 C C . VAL A 1 391 ? 15.687 -0.957 -20.989 1.00 74.06 391 VAL A C 1
ATOM 2942 O O . VAL A 1 391 ? 16.732 -0.325 -20.890 1.00 74.06 391 VAL A O 1
ATOM 2945 N N . ASN A 1 392 ? 14.779 -0.969 -20.031 1.00 71.56 392 ASN A N 1
ATOM 2946 C CA . ASN A 1 392 ? 14.984 -0.278 -18.778 1.00 71.56 392 ASN A CA 1
ATOM 2947 C C . ASN A 1 392 ? 15.027 -1.305 -17.659 1.00 71.56 392 ASN A C 1
ATOM 2949 O O . ASN A 1 392 ? 14.209 -2.222 -17.611 1.00 71.56 392 ASN A O 1
ATOM 2953 N N . VAL A 1 393 ? 15.998 -1.133 -16.775 1.00 64.94 393 VAL A N 1
ATOM 2954 C CA . VAL A 1 393 ? 16.070 -1.846 -15.512 1.00 64.94 393 VAL A CA 1
ATOM 2955 C C . VAL A 1 393 ? 15.299 -1.006 -14.519 1.00 64.94 393 VAL A C 1
ATOM 2957 O O . VAL A 1 393 ? 15.649 0.142 -14.252 1.00 64.94 393 VAL A O 1
ATOM 2960 N N . TYR A 1 394 ? 14.231 -1.575 -13.989 1.00 63.22 394 TYR A N 1
ATOM 2961 C CA . TYR A 1 394 ? 13.452 -0.966 -12.923 1.00 63.22 394 TYR A CA 1
ATOM 2962 C C . TYR A 1 394 ? 13.577 -1.854 -11.696 1.00 63.22 394 TYR A C 1
ATOM 2964 O O . TYR A 1 394 ? 13.587 -3.067 -11.877 1.00 63.22 394 TYR A O 1
ATOM 2972 N N . PHE A 1 395 ? 13.632 -1.254 -10.501 1.00 47.34 395 PHE A N 1
ATOM 2973 C CA . PHE A 1 395 ? 13.728 -1.763 -9.110 1.00 47.34 395 PHE A CA 1
ATOM 2974 C C . PHE A 1 395 ? 13.499 -3.258 -8.792 1.00 47.34 395 PHE A C 1
ATOM 2976 O O . PHE A 1 395 ? 14.003 -3.761 -7.795 1.00 47.34 395 PHE A O 1
ATOM 2983 N N . SER A 1 396 ? 12.784 -3.989 -9.637 1.00 51.09 396 SER A N 1
ATOM 2984 C CA . SER A 1 396 ? 12.824 -5.446 -9.798 1.00 51.09 396 SER A CA 1
ATOM 2985 C C . SER A 1 396 ? 14.188 -6.049 -10.199 1.00 51.09 396 SER A C 1
ATOM 2987 O O . SER A 1 396 ? 14.297 -7.271 -10.253 1.00 51.09 396 SER A O 1
ATOM 2989 N N . LYS A 1 397 ? 15.227 -5.235 -10.468 1.00 66.06 397 LYS A N 1
ATOM 2990 C CA . LYS A 1 397 ? 16.587 -5.665 -10.890 1.00 66.06 397 LYS A CA 1
ATOM 2991 C C . LYS A 1 397 ? 16.642 -6.390 -12.237 1.00 66.06 397 LYS A C 1
ATOM 2993 O O . LYS A 1 397 ? 17.665 -6.977 -12.590 1.00 66.06 397 LYS A O 1
ATOM 2998 N N . GLN A 1 398 ? 15.539 -6.377 -12.977 1.00 70.94 398 GLN A N 1
ATOM 2999 C CA . GLN A 1 398 ? 15.373 -7.147 -14.197 1.00 70.94 398 GLN A CA 1
ATOM 3000 C C . GLN A 1 398 ? 14.805 -6.251 -15.295 1.00 70.94 398 GLN A C 1
ATOM 3002 O O . GLN A 1 398 ? 13.919 -5.428 -15.070 1.00 70.94 398 GLN A O 1
ATOM 3007 N N . ALA A 1 399 ? 15.364 -6.401 -16.487 1.00 74.31 399 ALA A N 1
ATOM 3008 C CA . ALA A 1 399 ? 14.765 -5.997 -17.745 1.00 74.31 399 ALA A CA 1
ATOM 3009 C C . ALA A 1 399 ? 14.191 -7.240 -18.430 1.00 74.31 399 ALA A C 1
ATOM 3011 O O . ALA A 1 399 ? 14.619 -8.355 -18.145 1.00 74.31 399 ALA A O 1
ATOM 3012 N N . TYR A 1 400 ? 13.267 -7.065 -19.367 1.00 73.38 400 TYR A N 1
ATOM 3013 C CA . TYR A 1 400 ? 12.695 -8.182 -20.115 1.00 73.38 400 TYR A CA 1
ATOM 3014 C C . TYR A 1 400 ? 12.999 -8.033 -21.592 1.00 73.38 400 TYR A C 1
ATOM 3016 O O . TYR A 1 400 ? 12.775 -6.978 -22.185 1.00 73.38 400 TYR A O 1
ATOM 3024 N N . VAL A 1 401 ? 13.544 -9.098 -22.169 1.00 74.50 401 VAL A N 1
ATOM 3025 C CA . VAL A 1 401 ? 13.966 -9.151 -23.565 1.00 74.50 401 VAL A CA 1
ATOM 3026 C C . VAL A 1 401 ? 13.539 -10.499 -24.140 1.00 74.50 401 VAL A C 1
ATOM 3028 O O . VAL A 1 401 ? 13.515 -11.511 -23.437 1.00 74.50 401 VAL A O 1
ATOM 3031 N N . GLU A 1 402 ? 13.177 -10.518 -25.420 1.00 74.94 402 GLU A N 1
ATOM 3032 C CA . GLU A 1 402 ? 12.889 -11.761 -26.139 1.00 74.94 402 GLU A CA 1
ATOM 3033 C C . GLU A 1 402 ? 14.103 -12.676 -26.189 1.00 74.94 402 GLU A C 1
ATOM 3035 O O . GLU A 1 402 ? 15.243 -12.216 -26.253 1.00 74.94 402 GLU A O 1
ATOM 3040 N N . ALA A 1 403 ? 13.850 -13.983 -26.220 1.00 77.19 403 ALA A N 1
ATOM 3041 C CA . ALA A 1 403 ? 14.917 -14.939 -26.440 1.00 77.19 403 ALA A CA 1
ATOM 3042 C C . ALA A 1 403 ? 15.603 -14.675 -27.791 1.00 77.19 403 ALA A C 1
ATOM 3044 O O . ALA A 1 403 ? 14.945 -14.485 -28.819 1.00 77.19 403 ALA A O 1
ATOM 3045 N N . GLY A 1 404 ? 16.928 -14.650 -27.783 1.00 81.94 404 GLY A N 1
ATOM 3046 C CA . GLY A 1 404 ? 17.738 -14.259 -28.928 1.00 81.94 404 GLY A CA 1
ATOM 3047 C C . GLY A 1 404 ? 19.145 -13.849 -28.521 1.00 81.94 404 GLY A C 1
ATOM 3048 O O . GLY A 1 404 ? 19.479 -13.821 -27.336 1.00 81.94 404 GLY A O 1
ATOM 3049 N N . SER A 1 405 ? 19.953 -13.519 -29.520 1.00 86.94 405 SER A N 1
ATOM 3050 C CA . SER A 1 405 ? 21.306 -13.004 -29.335 1.00 86.94 405 SER A CA 1
ATOM 3051 C C . SER A 1 405 ? 21.297 -11.494 -29.521 1.00 86.94 405 SER A C 1
ATOM 3053 O O . SER A 1 405 ? 20.688 -10.982 -30.467 1.00 86.94 405 SER A O 1
ATOM 3055 N N . TYR A 1 406 ? 21.979 -10.780 -28.630 1.00 88.25 406 TYR A N 1
ATOM 3056 C CA . TYR A 1 406 ? 22.022 -9.322 -28.626 1.00 88.25 406 TYR A CA 1
ATOM 3057 C C . TYR A 1 406 ? 23.451 -8.825 -28.459 1.00 88.25 406 TYR A C 1
ATOM 3059 O O . TYR A 1 406 ? 24.196 -9.337 -27.629 1.00 88.25 406 TYR A O 1
ATOM 3067 N N . GLN A 1 407 ? 23.813 -7.790 -29.207 1.00 91.62 407 GLN A N 1
ATOM 3068 C CA . GLN A 1 407 ? 24.995 -6.977 -28.967 1.00 91.62 407 GLN A CA 1
ATOM 3069 C C . GLN A 1 407 ? 24.629 -5.880 -27.957 1.00 91.62 407 GLN A C 1
ATOM 3071 O O . GLN A 1 407 ? 23.773 -5.044 -28.258 1.00 91.62 407 GLN A O 1
ATOM 3076 N N . PRO A 1 408 ? 25.225 -5.856 -26.754 1.00 92.06 408 PRO A N 1
ATOM 3077 C CA . PRO A 1 408 ? 25.061 -4.721 -25.860 1.00 92.06 408 PRO A CA 1
ATOM 3078 C C . PRO A 1 408 ? 25.708 -3.482 -26.482 1.00 92.06 408 PRO A C 1
ATOM 3080 O O . PRO A 1 408 ? 26.868 -3.538 -26.878 1.00 92.06 408 PRO A O 1
ATOM 3083 N N . GLU A 1 409 ? 24.977 -2.373 -26.553 1.00 91.06 409 GLU A N 1
ATOM 3084 C CA . GLU A 1 409 ? 25.481 -1.099 -27.083 1.00 91.06 409 GLU A CA 1
ATOM 3085 C C . GLU A 1 409 ? 25.968 -0.215 -25.935 1.00 91.06 409 GLU A C 1
ATOM 3087 O O . GLU A 1 409 ? 27.129 0.195 -25.891 1.00 91.06 409 GLU A O 1
ATOM 3092 N N . PHE A 1 410 ? 25.102 0.010 -24.944 1.00 91.94 410 PHE A N 1
ATOM 3093 C CA . PHE A 1 410 ? 25.473 0.675 -23.702 1.00 91.94 410 PHE A CA 1
ATOM 3094 C C . PHE A 1 410 ? 24.522 0.336 -22.558 1.00 91.94 410 PHE A C 1
ATOM 3096 O O . PHE A 1 410 ? 23.403 -0.135 -22.767 1.00 91.94 410 PHE A O 1
ATOM 3103 N N . VAL A 1 411 ? 24.976 0.628 -21.342 1.00 91.81 411 VAL A N 1
ATOM 3104 C CA . VAL A 1 411 ? 24.168 0.650 -20.118 1.00 91.81 411 VAL A CA 1
ATOM 3105 C C . VAL A 1 411 ? 24.408 1.978 -19.419 1.00 91.81 411 VAL A C 1
ATOM 3107 O O . VAL A 1 411 ? 25.532 2.471 -19.395 1.00 91.81 411 VAL A O 1
ATOM 3110 N N . ALA A 1 412 ? 23.371 2.570 -18.850 1.00 88.75 412 ALA A N 1
ATOM 3111 C CA . ALA A 1 412 ? 23.457 3.807 -18.100 1.00 88.75 412 ALA A CA 1
ATOM 3112 C C . ALA A 1 412 ? 22.582 3.741 -16.847 1.00 88.75 412 ALA A C 1
ATOM 3114 O O . ALA A 1 412 ? 21.510 3.142 -16.829 1.00 88.75 412 ALA A O 1
ATOM 3115 N N . LYS A 1 413 ? 23.075 4.358 -15.782 1.00 86.12 413 LYS A N 1
ATOM 3116 C CA . LYS A 1 413 ? 22.382 4.657 -14.532 1.00 86.12 413 LYS A CA 1
ATOM 3117 C C . LYS A 1 413 ? 22.710 6.112 -14.193 1.00 86.12 413 LYS A C 1
ATOM 3119 O O . LYS A 1 413 ? 23.730 6.621 -14.641 1.00 86.12 413 LYS A O 1
ATOM 3124 N N . TYR A 1 414 ? 21.888 6.782 -13.393 1.00 80.56 414 TYR A N 1
ATOM 3125 C CA . TYR A 1 414 ? 22.165 8.147 -12.939 1.00 80.56 414 TYR A CA 1
ATOM 3126 C C . TYR A 1 414 ? 23.635 8.329 -12.490 1.00 80.56 414 TYR A C 1
ATOM 3128 O O . TYR A 1 414 ? 24.100 7.646 -11.570 1.00 80.56 414 TYR A O 1
ATOM 3136 N N . GLY A 1 415 ? 24.384 9.190 -13.193 1.00 85.44 415 GLY A N 1
ATOM 3137 C CA . GLY A 1 415 ? 25.807 9.464 -12.948 1.00 85.44 415 GLY A CA 1
ATOM 3138 C C . GLY A 1 415 ? 26.811 8.386 -13.382 1.00 85.44 415 GLY A C 1
ATOM 3139 O O . GLY A 1 415 ? 28.013 8.573 -13.177 1.00 85.44 415 GLY A O 1
ATOM 3140 N N . LYS A 1 416 ? 26.370 7.258 -13.954 1.00 90.94 416 LYS A N 1
ATOM 3141 C CA . LYS A 1 416 ? 27.228 6.127 -14.347 1.00 90.94 416 LYS A CA 1
ATOM 3142 C C . LYS A 1 416 ? 26.880 5.577 -15.729 1.00 90.94 416 LYS A C 1
ATOM 3144 O O . LYS A 1 416 ? 25.721 5.310 -16.022 1.00 90.94 416 LYS A O 1
ATOM 3149 N N . GLY A 1 417 ? 27.883 5.330 -16.564 1.00 93.50 417 GLY A N 1
ATOM 3150 C CA . GLY A 1 417 ? 27.686 4.831 -17.925 1.00 93.50 417 GLY A CA 1
ATOM 3151 C C . GLY A 1 417 ? 28.676 3.744 -18.316 1.00 93.50 417 GLY A C 1
ATOM 3152 O O . GLY A 1 417 ? 29.822 3.737 -17.878 1.00 93.50 417 GLY A O 1
ATOM 3153 N N . TRP A 1 418 ? 28.251 2.832 -19.177 1.00 95.12 418 TRP A N 1
ATOM 3154 C CA . TRP A 1 418 ? 29.084 1.787 -19.750 1.00 95.12 418 TRP A CA 1
ATOM 3155 C C . TRP A 1 418 ? 28.870 1.741 -21.256 1.00 95.12 418 TRP A C 1
ATOM 3157 O O . TRP A 1 418 ? 27.776 1.414 -21.706 1.00 95.12 418 TRP A O 1
ATOM 3167 N N . VAL A 1 419 ? 29.916 2.026 -22.031 1.00 95.25 419 VAL A N 1
ATOM 3168 C CA . VAL A 1 419 ? 29.930 1.816 -23.485 1.00 95.25 419 VAL A CA 1
ATOM 3169 C C . VAL A 1 419 ? 30.312 0.363 -23.762 1.00 95.25 419 VAL A C 1
ATOM 3171 O O . VAL A 1 419 ? 31.391 -0.080 -23.369 1.00 95.25 419 VAL A O 1
ATOM 3174 N N . LEU A 1 420 ? 29.427 -0.398 -24.407 1.00 94.12 420 LEU A N 1
ATOM 3175 C CA . LEU A 1 420 ? 29.505 -1.861 -24.463 1.00 94.12 420 LEU A CA 1
ATOM 3176 C C . LEU A 1 420 ? 29.520 -2.454 -25.878 1.00 94.12 420 LEU A C 1
ATOM 3178 O O . LEU A 1 420 ? 29.661 -3.666 -25.980 1.00 94.12 420 LEU A O 1
ATOM 3182 N N . HIS A 1 421 ? 29.476 -1.652 -26.948 1.00 89.94 421 HIS A N 1
ATOM 3183 C CA . HIS A 1 421 ? 29.428 -2.127 -28.347 1.00 89.94 421 HIS A CA 1
ATOM 3184 C C . HIS A 1 421 ? 30.571 -3.081 -28.777 1.00 89.94 421 HIS A C 1
ATOM 3186 O O . HIS A 1 421 ? 30.526 -3.652 -29.863 1.00 89.94 421 HIS A O 1
ATOM 3192 N N . ARG A 1 422 ? 31.614 -3.255 -27.949 1.00 90.00 422 ARG A N 1
ATOM 3193 C CA . ARG A 1 422 ? 32.731 -4.205 -28.156 1.00 90.00 422 ARG A CA 1
ATOM 3194 C C . ARG A 1 422 ? 32.710 -5.416 -27.227 1.00 90.00 422 ARG A C 1
ATOM 3196 O O . ARG A 1 422 ? 33.611 -6.249 -27.285 1.00 90.00 422 ARG A O 1
ATOM 3203 N N . GLN A 1 423 ? 31.741 -5.486 -26.322 1.00 90.44 423 GLN A N 1
ATOM 3204 C CA . GLN A 1 423 ? 31.539 -6.658 -25.482 1.00 90.44 423 GLN A CA 1
ATOM 3205 C C . GLN A 1 423 ? 30.982 -7.813 -26.319 1.00 90.44 423 GLN A C 1
ATOM 3207 O O . GLN A 1 423 ? 30.351 -7.567 -27.347 1.00 90.44 423 GLN A O 1
ATOM 3212 N N . PRO A 1 424 ? 31.183 -9.069 -25.889 1.00 90.12 424 PRO A N 1
ATOM 3213 C CA . PRO A 1 424 ? 30.569 -10.213 -26.545 1.00 90.12 424 PRO A CA 1
ATOM 3214 C C . PRO A 1 424 ? 29.045 -10.092 -26.606 1.00 90.12 424 PRO A C 1
ATOM 3216 O O . PRO A 1 424 ? 28.413 -9.510 -25.718 1.00 90.12 424 PRO A O 1
ATOM 3219 N N . THR A 1 425 ? 28.456 -10.704 -27.631 1.00 90.44 425 THR A N 1
ATOM 3220 C CA . THR A 1 425 ? 27.007 -10.878 -27.702 1.00 90.44 425 THR A CA 1
ATOM 3221 C C . THR A 1 425 ? 26.512 -11.693 -26.513 1.00 90.44 425 THR A C 1
ATOM 3223 O O . THR A 1 425 ? 27.150 -12.668 -26.110 1.00 90.44 425 THR A O 1
ATOM 3226 N N . ILE A 1 426 ? 25.356 -11.316 -25.980 1.00 89.12 426 ILE A N 1
ATOM 3227 C CA . ILE A 1 426 ? 24.652 -12.072 -24.950 1.00 89.12 426 ILE A CA 1
ATOM 3228 C C . ILE A 1 426 ? 23.534 -12.897 -25.571 1.00 89.12 426 ILE A C 1
ATOM 3230 O O . ILE A 1 426 ? 22.771 -12.393 -26.394 1.00 89.12 426 ILE A O 1
ATOM 3234 N N . ASP A 1 427 ? 23.422 -14.145 -25.131 1.00 86.62 427 ASP A N 1
ATOM 3235 C CA . ASP A 1 427 ? 22.331 -15.033 -25.505 1.00 86.62 427 ASP A CA 1
ATOM 3236 C C . ASP A 1 427 ? 21.305 -15.083 -24.380 1.00 86.62 427 ASP A C 1
ATOM 3238 O O . ASP A 1 427 ? 21.608 -15.453 -23.245 1.00 86.62 427 ASP A O 1
ATOM 3242 N N . ILE A 1 428 ? 20.077 -14.712 -24.713 1.00 82.38 428 ILE A N 1
ATOM 3243 C CA . ILE A 1 428 ? 18.939 -14.705 -23.806 1.00 82.38 428 ILE A CA 1
ATOM 3244 C C . ILE A 1 428 ? 18.055 -15.895 -24.182 1.00 82.38 428 ILE A C 1
ATOM 3246 O O . ILE A 1 428 ? 17.629 -16.024 -25.329 1.00 82.38 428 ILE A O 1
ATOM 3250 N N . GLN A 1 429 ? 17.789 -16.789 -23.228 1.00 76.00 429 GLN A N 1
ATOM 3251 C CA . GLN A 1 429 ? 17.005 -18.011 -23.446 1.00 76.00 429 GLN A CA 1
ATOM 3252 C C . GLN A 1 429 ? 15.655 -17.930 -22.736 1.00 76.00 429 GLN A C 1
ATOM 3254 O O . GLN A 1 429 ? 15.595 -17.541 -21.574 1.00 76.00 429 GLN A O 1
ATOM 3259 N N . SER A 1 430 ? 14.571 -18.336 -23.401 1.00 67.31 430 SER A N 1
ATOM 3260 C CA . SER A 1 430 ? 13.241 -18.385 -22.786 1.00 67.31 430 SER A CA 1
ATOM 3261 C C . SER A 1 430 ? 13.127 -19.519 -21.759 1.00 67.31 430 SER A C 1
ATOM 3263 O O . SER A 1 430 ? 13.741 -20.575 -21.899 1.00 67.31 430 SER A O 1
ATOM 3265 N N . GLY A 1 431 ? 12.307 -19.315 -20.722 1.00 60.56 431 GLY A N 1
ATOM 3266 C CA . GLY A 1 431 ? 11.955 -20.369 -19.762 1.00 60.56 431 GLY A CA 1
ATOM 3267 C C . GLY A 1 431 ? 13.041 -20.750 -18.745 1.00 60.56 431 GLY A C 1
ATOM 3268 O O . GLY A 1 431 ? 12.903 -21.777 -18.080 1.00 60.56 431 GLY A O 1
ATOM 3269 N N . THR A 1 432 ? 14.105 -19.958 -18.589 1.00 60.31 432 THR A N 1
ATOM 3270 C CA . THR A 1 432 ? 15.111 -20.175 -17.538 1.00 60.31 432 THR A CA 1
ATOM 3271 C C . THR A 1 432 ? 14.560 -19.811 -16.154 1.00 60.31 432 THR A C 1
ATOM 3273 O O . THR A 1 432 ? 13.776 -18.878 -16.000 1.00 60.31 432 THR A O 1
ATOM 3276 N N . SER A 1 433 ? 14.993 -20.522 -15.106 1.00 54.22 433 SER A N 1
ATOM 3277 C CA . SER A 1 433 ? 14.557 -20.291 -13.714 1.00 54.22 433 SER A CA 1
ATOM 3278 C C . SER A 1 433 ? 15.160 -19.036 -13.060 1.00 54.22 433 SER A C 1
ATOM 3280 O O . SER A 1 433 ? 15.039 -18.851 -11.851 1.00 54.22 433 SER A O 1
ATOM 3282 N N . GLY A 1 434 ? 15.864 -18.203 -13.825 1.00 66.12 434 GLY A N 1
ATOM 3283 C CA . GLY A 1 434 ? 16.570 -17.024 -13.339 1.00 66.12 434 GLY A CA 1
ATOM 3284 C C . GLY A 1 434 ? 17.049 -16.132 -14.485 1.00 66.12 434 GLY A C 1
ATOM 3285 O O . GLY A 1 434 ? 17.010 -16.559 -15.647 1.00 66.12 434 GLY A O 1
ATOM 3286 N N . PRO A 1 435 ? 17.477 -14.898 -14.167 1.00 76.06 435 PRO A N 1
ATOM 3287 C CA . PRO A 1 435 ? 17.860 -13.931 -15.177 1.00 76.06 435 PRO A CA 1
ATOM 3288 C C . PRO A 1 435 ? 19.159 -14.312 -15.878 1.00 76.06 435 PRO A C 1
ATOM 3290 O O . PRO A 1 435 ? 20.107 -14.786 -15.249 1.00 76.06 435 PRO A O 1
ATOM 3293 N N . THR A 1 436 ? 19.227 -14.019 -17.175 1.00 85.94 436 THR A N 1
ATOM 3294 C CA . THR A 1 436 ? 20.517 -13.869 -17.858 1.00 85.94 436 THR A CA 1
ATOM 3295 C C . THR A 1 436 ? 21.225 -12.672 -17.227 1.00 85.94 436 THR A C 1
ATOM 3297 O O . THR A 1 436 ? 20.594 -11.644 -16.998 1.00 85.94 436 THR A O 1
ATOM 3300 N N . ILE A 1 437 ? 22.508 -12.789 -16.890 1.00 88.44 437 ILE A N 1
ATOM 3301 C CA . ILE A 1 437 ? 23.247 -11.712 -16.216 1.00 88.44 437 ILE A CA 1
ATOM 3302 C C . ILE A 1 437 ? 24.282 -11.139 -17.178 1.00 88.44 437 ILE A C 1
ATOM 3304 O O . ILE A 1 437 ? 25.238 -11.826 -17.536 1.00 88.44 437 ILE A O 1
ATOM 3308 N N . LEU A 1 438 ? 24.124 -9.868 -17.554 1.00 91.25 438 LEU A N 1
ATOM 3309 C CA . LEU A 1 438 ? 25.167 -9.106 -18.235 1.00 91.25 438 LEU A CA 1
ATOM 3310 C C . LEU A 1 438 ? 26.137 -8.547 -1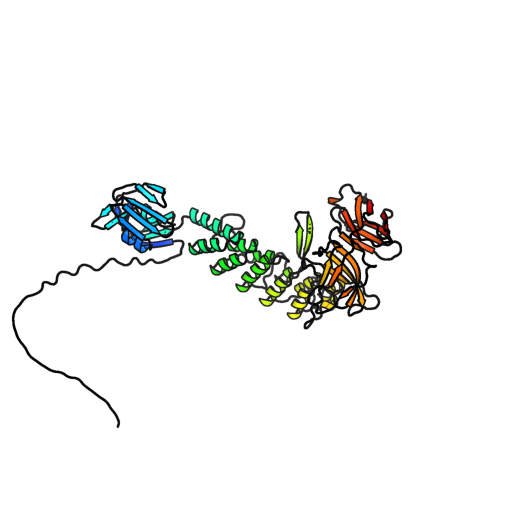7.189 1.00 91.25 438 LEU A C 1
ATOM 3312 O O . LEU A 1 438 ? 25.806 -7.644 -16.415 1.00 91.25 438 LEU A O 1
ATOM 3316 N N . GLN A 1 439 ? 27.347 -9.098 -17.170 1.00 93.12 439 GLN A N 1
ATOM 3317 C CA . GLN A 1 439 ? 28.421 -8.629 -16.306 1.00 93.12 439 GLN A CA 1
ATOM 3318 C C . GLN A 1 439 ? 29.043 -7.360 -16.902 1.00 93.12 439 GLN A C 1
ATOM 3320 O O . GLN A 1 439 ? 29.614 -7.383 -17.990 1.00 93.12 439 GLN A O 1
ATOM 3325 N N . LEU A 1 440 ? 28.927 -6.245 -16.186 1.00 94.94 440 LEU A N 1
ATOM 3326 C CA . LEU A 1 440 ? 29.436 -4.949 -16.612 1.00 94.94 440 LEU A CA 1
ATOM 3327 C C . LEU A 1 440 ? 30.927 -4.812 -16.277 1.00 94.94 440 LEU A C 1
ATOM 3329 O O . LEU A 1 440 ? 31.343 -5.180 -15.170 1.00 94.94 440 LEU A O 1
ATOM 3333 N N . PRO A 1 441 ? 31.730 -4.234 -17.187 1.00 94.56 441 PRO A N 1
ATOM 3334 C CA . PRO A 1 441 ? 33.119 -3.905 -16.909 1.00 94.56 441 PRO A CA 1
ATOM 3335 C C . PRO A 1 441 ? 33.272 -2.891 -15.769 1.00 94.56 441 PRO A C 1
ATOM 3337 O O . PRO A 1 441 ? 32.368 -2.106 -15.459 1.00 94.56 441 PRO A O 1
ATOM 3340 N N . LYS A 1 442 ? 34.459 -2.878 -15.159 1.00 95.19 442 LYS A N 1
ATOM 3341 C CA . LYS A 1 442 ? 34.818 -1.886 -14.143 1.00 95.19 442 LYS A CA 1
ATOM 3342 C C . LYS A 1 442 ? 34.920 -0.501 -14.787 1.00 95.19 442 LYS A C 1
ATOM 3344 O O . LYS A 1 442 ? 35.598 -0.350 -15.801 1.00 95.19 442 LYS A O 1
ATOM 3349 N N . LEU A 1 443 ? 34.290 0.500 -14.174 1.00 95.31 443 LEU A N 1
ATOM 3350 C CA . LEU A 1 443 ? 34.391 1.902 -14.596 1.00 95.31 443 LEU A CA 1
ATOM 3351 C C . LEU A 1 443 ? 35.865 2.337 -14.588 1.00 95.31 443 LEU A C 1
ATOM 3353 O O . LEU A 1 443 ? 36.601 2.045 -13.641 1.00 95.31 443 LEU A O 1
ATOM 3357 N N . ASN A 1 444 ? 36.307 3.002 -15.654 1.00 96.00 444 ASN A N 1
ATOM 3358 C CA . ASN A 1 444 ? 37.713 3.345 -15.872 1.00 96.00 444 ASN A CA 1
ATOM 3359 C C . ASN A 1 444 ? 37.962 4.842 -16.086 1.00 96.00 444 ASN A C 1
ATOM 3361 O O . ASN A 1 444 ? 39.122 5.251 -16.023 1.00 96.00 444 ASN A O 1
ATOM 3365 N N . ALA A 1 445 ? 36.918 5.648 -16.270 1.00 95.38 445 ALA A N 1
ATOM 3366 C CA . ALA A 1 445 ? 37.014 7.085 -16.469 1.00 95.38 445 ALA A CA 1
ATOM 3367 C C . ALA A 1 445 ? 36.078 7.849 -15.528 1.00 95.38 445 ALA A C 1
ATOM 3369 O O . ALA A 1 445 ? 34.949 7.437 -15.272 1.00 95.38 445 ALA A O 1
ATOM 3370 N N . LYS A 1 446 ? 36.547 8.990 -15.027 1.00 94.62 446 LYS A N 1
ATOM 3371 C CA . LYS A 1 446 ? 35.773 9.949 -14.248 1.00 94.62 446 LYS A CA 1
ATOM 3372 C C . LYS A 1 446 ? 35.728 11.268 -15.001 1.00 94.62 446 LYS A C 1
ATOM 3374 O O . LYS A 1 446 ? 36.764 11.879 -15.249 1.00 94.62 446 LYS A O 1
ATOM 3379 N N . VAL A 1 447 ? 34.526 11.709 -15.336 1.00 92.19 447 VAL A N 1
ATOM 3380 C CA . VAL A 1 447 ? 34.272 12.986 -15.992 1.00 92.19 447 VAL A CA 1
ATOM 3381 C C . VAL A 1 447 ? 33.890 14.018 -14.940 1.00 92.19 447 VAL A C 1
ATOM 3383 O O . VAL A 1 447 ? 33.068 13.740 -14.061 1.00 92.19 447 VAL A O 1
ATOM 3386 N N . ARG A 1 448 ? 34.480 15.211 -15.022 1.00 90.56 448 ARG A N 1
ATOM 3387 C CA . ARG A 1 448 ? 34.104 16.365 -14.200 1.00 90.56 448 ARG A CA 1
ATOM 3388 C C . ARG A 1 448 ? 33.801 17.565 -15.073 1.00 90.56 448 ARG A C 1
ATOM 3390 O O . ARG A 1 448 ? 34.587 17.900 -15.960 1.00 90.56 448 ARG A O 1
ATOM 3397 N N . LEU A 1 449 ? 32.696 18.233 -14.766 1.00 88.06 449 LEU A N 1
ATOM 3398 C CA . LEU A 1 449 ? 32.353 19.497 -15.403 1.00 88.06 449 LEU A CA 1
ATOM 3399 C C . LEU A 1 449 ? 33.158 20.636 -14.792 1.00 88.06 449 LEU A C 1
ATOM 3401 O O . LEU A 1 449 ? 33.227 20.779 -13.570 1.00 88.06 449 LEU A O 1
ATOM 3405 N N . LEU A 1 450 ? 33.738 21.467 -15.651 1.00 87.94 450 LEU A N 1
ATOM 3406 C CA . LEU A 1 450 ? 34.338 22.734 -15.257 1.00 87.94 450 LEU A CA 1
ATOM 3407 C C . LEU A 1 450 ? 33.283 23.833 -15.429 1.00 87.94 450 LEU A C 1
ATOM 3409 O O . LEU A 1 450 ? 33.117 24.386 -16.513 1.00 87.94 450 LEU A O 1
ATOM 3413 N N . THR A 1 451 ? 32.542 24.105 -14.356 1.00 84.12 451 THR A N 1
ATOM 3414 C CA . THR A 1 451 ? 31.527 25.167 -14.260 1.00 84.12 451 THR A CA 1
ATOM 3415 C C . THR A 1 451 ? 31.506 25.727 -12.836 1.00 84.12 451 THR A C 1
ATOM 3417 O O . THR A 1 451 ? 31.963 25.057 -11.906 1.00 84.12 451 THR A O 1
ATOM 3420 N N . ALA A 1 452 ? 31.001 26.952 -12.658 1.00 82.56 452 ALA A N 1
ATOM 3421 C CA . ALA A 1 452 ? 30.884 27.590 -11.349 1.00 82.56 452 ALA A CA 1
ATOM 3422 C C . ALA A 1 452 ? 29.920 26.852 -10.400 1.00 82.56 452 ALA A C 1
ATOM 3424 O O . ALA A 1 452 ? 30.108 26.906 -9.185 1.00 82.56 452 ALA A O 1
ATOM 3425 N N . ASP A 1 453 ? 28.923 26.143 -10.944 1.00 81.06 453 ASP A N 1
ATOM 3426 C CA . ASP A 1 453 ? 27.917 25.420 -10.161 1.00 81.06 453 ASP A CA 1
ATOM 3427 C C . ASP A 1 453 ? 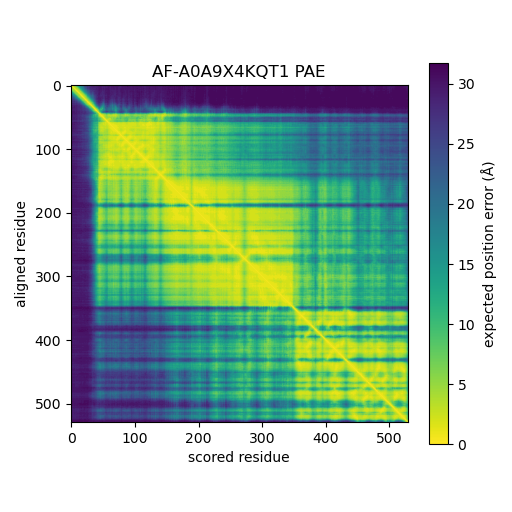27.615 24.022 -10.739 1.00 81.06 453 ASP A C 1
ATOM 3429 O O . ASP A 1 453 ? 26.575 23.791 -11.362 1.00 81.06 453 ASP A O 1
ATOM 3433 N N . PRO A 1 454 ? 28.530 23.052 -10.561 1.00 77.50 454 PRO A N 1
ATOM 3434 C CA . PRO A 1 454 ? 28.371 21.713 -11.125 1.00 77.50 454 PRO A CA 1
ATOM 3435 C C . PRO A 1 454 ? 27.220 20.937 -10.476 1.00 77.50 454 PRO A C 1
ATOM 3437 O O . PRO A 1 454 ? 26.654 20.048 -11.107 1.00 77.50 454 PRO A O 1
ATOM 3440 N N . ALA A 1 455 ? 26.854 21.276 -9.237 1.00 75.25 455 ALA A N 1
ATOM 3441 C CA . ALA A 1 455 ? 25.808 20.585 -8.491 1.00 75.25 455 ALA A CA 1
ATOM 3442 C C . ALA A 1 455 ? 24.405 20.845 -9.061 1.00 75.25 455 ALA A C 1
ATOM 3444 O O . ALA A 1 455 ? 23.563 19.952 -9.003 1.00 75.25 455 ALA A O 1
ATOM 3445 N N . HIS A 1 456 ? 24.174 22.026 -9.640 1.00 76.50 456 HIS A N 1
ATOM 3446 C CA . HIS A 1 456 ? 22.885 22.419 -10.224 1.00 76.50 456 HIS A CA 1
ATOM 3447 C C . HIS A 1 456 ? 22.896 22.454 -11.757 1.00 76.50 456 HIS A C 1
ATOM 3449 O O . HIS A 1 456 ? 21.925 22.891 -12.380 1.00 76.50 456 HIS A O 1
ATOM 3455 N N . TRP A 1 457 ? 23.981 22.003 -12.389 1.00 77.62 457 TRP A N 1
ATOM 3456 C CA . TRP A 1 457 ? 24.051 21.939 -13.842 1.00 77.62 457 TRP A CA 1
ATOM 3457 C C . TRP A 1 457 ? 23.053 20.912 -14.399 1.00 77.62 457 TRP A C 1
ATOM 3459 O O . TRP A 1 457 ? 22.990 19.774 -13.932 1.00 77.62 457 TRP A O 1
ATOM 3469 N N . THR A 1 458 ? 22.298 21.309 -15.428 1.00 73.19 458 THR A N 1
ATOM 3470 C CA . THR A 1 458 ? 21.290 20.471 -16.093 1.00 73.19 458 THR A CA 1
ATOM 3471 C C . THR A 1 458 ? 21.612 20.309 -17.580 1.00 73.19 458 THR A C 1
ATOM 3473 O O . THR A 1 458 ? 21.875 21.278 -18.294 1.00 73.19 458 THR A O 1
ATOM 3476 N N . GLY A 1 459 ? 21.591 19.068 -18.060 1.00 79.88 459 GLY A N 1
ATOM 3477 C CA . GLY A 1 459 ? 21.951 18.717 -19.432 1.00 79.88 459 GLY A CA 1
ATOM 3478 C C . GLY A 1 459 ? 22.269 17.231 -19.559 1.00 79.88 459 GLY A C 1
ATOM 3479 O O . GLY A 1 459 ? 21.937 16.452 -18.670 1.00 79.88 459 GLY A O 1
ATOM 3480 N N . ALA A 1 460 ? 22.916 16.839 -20.651 1.00 83.81 460 ALA A N 1
ATOM 3481 C CA . ALA A 1 460 ? 23.343 15.469 -20.898 1.00 83.81 460 ALA A CA 1
ATOM 3482 C C . ALA A 1 460 ? 24.833 15.405 -21.250 1.00 83.81 460 ALA A C 1
ATOM 3484 O O . ALA A 1 460 ? 25.383 16.327 -21.858 1.00 83.81 460 ALA A O 1
ATOM 3485 N N . LEU A 1 461 ? 25.481 14.303 -20.875 1.00 87.62 461 LEU A N 1
ATOM 3486 C CA . LEU A 1 461 ? 26.844 13.997 -21.292 1.00 87.62 461 LEU A CA 1
ATOM 3487 C C . LEU A 1 461 ? 26.810 13.312 -22.653 1.00 87.62 461 LEU A C 1
ATOM 3489 O O . LEU A 1 461 ? 26.180 12.268 -22.806 1.00 87.62 461 LEU A O 1
ATOM 3493 N N . TYR A 1 462 ? 27.520 13.887 -23.610 1.00 88.31 462 TYR A N 1
ATOM 3494 C CA . TYR A 1 462 ? 27.653 13.400 -24.971 1.00 88.31 462 TYR A CA 1
ATOM 3495 C C . TYR A 1 462 ? 29.017 12.727 -25.142 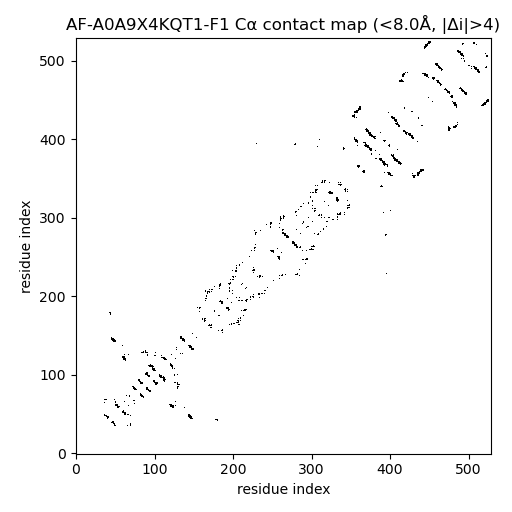1.00 88.31 462 TYR A C 1
ATOM 3497 O O . TYR A 1 462 ? 30.055 13.346 -24.920 1.00 88.31 462 TYR A O 1
ATOM 3505 N N . VAL A 1 463 ? 29.031 11.456 -25.542 1.00 91.06 463 VAL A N 1
ATOM 3506 C CA . VAL A 1 463 ? 30.262 10.700 -25.806 1.00 91.06 463 VAL A CA 1
ATOM 3507 C C . VAL A 1 463 ? 30.225 10.178 -27.234 1.00 91.06 463 VAL A C 1
ATOM 3509 O O . VAL A 1 463 ? 29.367 9.366 -27.574 1.00 91.06 463 VAL A O 1
ATOM 3512 N N . LYS A 1 464 ? 31.175 10.615 -28.060 1.00 90.75 464 LYS A N 1
ATOM 3513 C CA . LYS A 1 464 ? 31.350 10.152 -29.439 1.00 90.75 464 LYS A CA 1
ATOM 3514 C C . LYS A 1 464 ? 32.678 9.427 -29.590 1.00 90.75 464 LYS A C 1
ATOM 3516 O O . LYS A 1 464 ? 33.718 9.929 -29.175 1.00 90.75 464 LYS A O 1
ATOM 3521 N N . GLU A 1 465 ? 32.657 8.266 -30.219 1.00 91.38 465 GLU A N 1
ATOM 3522 C CA . GLU A 1 465 ? 33.878 7.565 -30.612 1.00 91.38 465 GLU A CA 1
ATOM 3523 C C . GLU A 1 465 ? 34.431 8.163 -31.919 1.00 91.38 465 GLU A C 1
ATOM 3525 O O . GLU A 1 465 ? 33.679 8.482 -32.836 1.00 91.38 465 GLU A O 1
ATOM 3530 N N . ALA A 1 466 ? 35.744 8.398 -31.986 1.00 86.81 466 ALA A N 1
ATOM 3531 C CA . ALA A 1 466 ? 36.344 9.231 -33.033 1.00 86.81 466 ALA A CA 1
ATOM 3532 C C . ALA A 1 466 ? 36.197 8.651 -34.448 1.00 86.81 466 ALA A C 1
ATOM 3534 O O . ALA A 1 466 ? 35.934 9.396 -35.391 1.00 86.81 466 ALA A O 1
ATOM 3535 N N . ASP A 1 467 ? 36.339 7.331 -34.568 1.00 84.00 467 ASP A N 1
ATOM 3536 C CA . ASP A 1 467 ? 36.376 6.608 -35.841 1.00 84.00 467 ASP A CA 1
ATOM 3537 C C . ASP A 1 467 ? 35.065 5.851 -36.127 1.00 84.00 467 ASP A C 1
ATOM 3539 O O . ASP A 1 467 ? 35.043 4.920 -36.933 1.00 84.00 467 ASP A O 1
ATOM 3543 N N . SER A 1 468 ? 33.967 6.211 -35.454 1.00 83.81 468 SER A N 1
ATOM 3544 C CA . SER A 1 468 ? 32.661 5.587 -35.670 1.00 83.81 468 SER A CA 1
ATOM 3545 C C . SER A 1 468 ? 31.508 6.589 -35.587 1.00 83.81 468 SER A C 1
ATOM 3547 O O . SER A 1 468 ? 31.647 7.720 -35.113 1.00 83.81 468 SER A O 1
ATOM 3549 N N . ASP A 1 469 ? 30.338 6.149 -36.046 1.00 80.62 469 ASP A N 1
ATOM 3550 C CA . ASP A 1 469 ? 29.081 6.883 -35.878 1.00 80.62 469 ASP A CA 1
ATOM 3551 C C . ASP A 1 469 ? 28.436 6.616 -34.505 1.00 80.62 469 ASP A C 1
ATOM 3553 O O . ASP A 1 469 ? 27.310 7.046 -34.251 1.00 80.62 469 ASP A O 1
ATOM 3557 N N . HIS A 1 470 ? 29.129 5.914 -33.598 1.00 83.56 470 HIS A N 1
ATOM 3558 C CA . HIS A 1 470 ? 28.596 5.632 -32.275 1.00 83.56 470 HIS A CA 1
ATOM 3559 C C . HIS A 1 470 ? 28.584 6.890 -31.408 1.00 83.56 470 HIS A C 1
ATOM 3561 O O . HIS A 1 470 ? 29.614 7.519 -31.140 1.00 83.56 470 HIS A O 1
ATOM 3567 N N . VAL A 1 471 ? 27.389 7.201 -30.918 1.00 84.75 471 VAL A N 1
ATOM 3568 C CA . VAL A 1 471 ? 27.117 8.318 -30.024 1.00 84.75 471 VAL A CA 1
ATOM 3569 C C . VAL A 1 471 ? 26.337 7.799 -28.827 1.00 84.75 471 VAL A C 1
ATOM 3571 O O . VAL A 1 471 ? 25.326 7.116 -28.980 1.00 84.75 471 VAL A O 1
ATOM 3574 N N . TYR A 1 472 ? 26.796 8.162 -27.636 1.00 87.75 472 TYR A N 1
ATOM 3575 C CA . TYR A 1 472 ? 26.192 7.776 -26.369 1.00 87.75 472 TYR A CA 1
ATOM 3576 C C . TYR A 1 472 ? 25.815 9.017 -25.576 1.00 87.75 472 TYR A C 1
ATOM 3578 O O . TYR A 1 472 ? 26.560 9.999 -25.545 1.00 87.75 472 TYR A O 1
ATOM 3586 N N . ILE A 1 473 ? 24.656 8.955 -24.927 1.00 85.12 473 ILE A N 1
ATOM 3587 C CA . ILE A 1 473 ? 24.111 10.051 -24.132 1.00 85.12 473 ILE A CA 1
ATOM 3588 C C . ILE A 1 473 ? 23.859 9.528 -22.721 1.00 85.12 473 ILE A C 1
ATOM 3590 O O . ILE A 1 473 ? 23.182 8.513 -22.551 1.00 85.12 473 ILE A O 1
ATOM 3594 N N . PHE A 1 474 ? 24.407 10.215 -21.720 1.00 84.56 474 PHE A N 1
ATOM 3595 C CA . PHE A 1 474 ? 24.281 9.841 -20.311 1.00 84.56 474 PHE A CA 1
ATOM 3596 C C . PHE A 1 474 ? 23.690 10.976 -19.473 1.00 84.56 474 PHE A C 1
ATOM 3598 O O . PHE A 1 474 ? 23.942 12.156 -19.727 1.00 84.56 474 PHE A O 1
ATOM 3605 N N . GLU A 1 475 ? 22.938 10.605 -18.438 1.00 75.19 475 GLU A N 1
ATOM 3606 C CA . GLU A 1 475 ? 22.334 11.550 -17.499 1.00 75.19 475 GLU A CA 1
ATOM 3607 C C . GLU A 1 475 ? 23.304 11.911 -16.351 1.00 75.19 475 GLU A C 1
ATOM 3609 O O . GLU A 1 475 ? 23.940 11.020 -15.768 1.00 75.19 475 GLU A O 1
ATOM 3614 N N . PRO A 1 476 ? 23.443 13.209 -16.016 1.00 68.25 476 PRO A N 1
ATOM 3615 C CA . PRO A 1 476 ? 24.385 13.706 -15.015 1.00 68.25 476 PRO A CA 1
ATOM 3616 C C . PRO A 1 476 ? 24.008 13.414 -13.574 1.00 68.25 476 PRO A C 1
ATOM 3618 O O . PRO A 1 476 ? 22.839 13.406 -13.230 1.00 68.25 476 PRO A O 1
ATOM 3621 N N . ALA A 1 477 ? 25.026 13.309 -12.711 1.00 70.25 477 ALA A N 1
ATOM 3622 C CA . ALA A 1 477 ? 24.878 13.363 -11.259 1.00 70.25 477 ALA A CA 1
ATOM 3623 C C . ALA A 1 477 ? 25.755 14.480 -10.673 1.00 70.25 477 ALA A C 1
ATOM 3625 O O . ALA A 1 477 ? 26.950 14.290 -10.447 1.00 70.25 477 ALA A O 1
ATOM 3626 N N . ALA A 1 478 ? 25.167 15.657 -10.429 1.00 71.00 478 ALA A N 1
ATOM 3627 C CA . ALA A 1 478 ? 25.842 16.786 -9.770 1.00 71.00 478 ALA A CA 1
ATOM 3628 C C . ALA A 1 478 ? 27.223 17.137 -10.383 1.00 71.00 478 ALA A C 1
ATOM 3630 O O . ALA A 1 478 ? 28.207 17.362 -9.672 1.00 71.00 478 ALA A O 1
ATOM 3631 N N . GLY A 1 479 ? 27.314 17.117 -11.718 1.00 73.75 479 GLY A N 1
ATOM 3632 C CA . GLY A 1 479 ? 28.518 17.481 -12.474 1.00 73.75 479 GLY A CA 1
ATOM 3633 C C . GLY A 1 479 ? 29.675 16.474 -12.413 1.00 73.75 479 GLY A C 1
ATOM 3634 O O . GLY A 1 479 ? 30.773 16.779 -12.890 1.00 73.75 479 GLY A O 1
ATOM 3635 N N . VAL A 1 480 ? 29.446 15.279 -11.858 1.00 82.00 480 VAL A N 1
ATOM 3636 C CA . VAL A 1 480 ? 30.396 14.162 -11.857 1.00 82.00 480 VAL A CA 1
ATOM 3637 C C . VAL A 1 480 ? 29.770 12.949 -12.538 1.00 82.00 480 VAL A C 1
ATOM 3639 O O . VAL A 1 480 ? 28.624 12.593 -12.273 1.00 82.00 480 VAL A O 1
ATOM 3642 N N . PHE A 1 481 ? 30.546 12.286 -13.394 1.00 88.62 481 PHE A N 1
ATOM 3643 C CA . PHE A 1 481 ? 30.113 11.083 -14.101 1.00 88.62 481 PHE A CA 1
ATOM 3644 C C . PHE A 1 481 ? 31.213 10.033 -14.049 1.00 88.62 481 PHE A C 1
ATOM 3646 O O . PHE A 1 481 ? 32.391 10.352 -14.206 1.00 88.62 481 PHE A O 1
ATOM 3653 N N . GLU A 1 482 ? 30.845 8.773 -13.869 1.00 92.94 482 GLU A N 1
ATOM 3654 C CA . GLU A 1 482 ? 31.779 7.655 -13.970 1.00 92.94 482 GLU A CA 1
ATOM 3655 C C . GLU A 1 482 ? 31.434 6.817 -15.201 1.00 92.94 482 GLU A C 1
ATOM 3657 O O . GLU A 1 482 ? 30.299 6.374 -15.362 1.00 92.94 482 GLU A O 1
ATOM 3662 N N . LEU A 1 483 ? 32.409 6.591 -16.076 1.00 95.00 483 LEU A N 1
ATOM 3663 C CA . LEU A 1 483 ? 32.231 5.854 -17.319 1.00 95.00 483 LEU A CA 1
ATOM 3664 C C . LEU A 1 483 ? 33.133 4.623 -17.374 1.00 95.00 483 LEU A C 1
ATOM 3666 O O . LEU A 1 483 ? 34.269 4.629 -16.896 1.00 95.00 483 LEU A O 1
ATOM 3670 N N . TYR A 1 484 ? 32.636 3.581 -18.026 1.00 95.94 484 TYR A N 1
ATOM 3671 C CA . TYR A 1 484 ? 33.474 2.618 -18.717 1.00 95.94 484 TYR A CA 1
ATOM 3672 C C . TYR A 1 484 ? 33.516 2.975 -20.203 1.00 95.94 484 TYR A C 1
ATOM 3674 O O . TYR A 1 484 ? 32.479 2.994 -20.872 1.00 95.94 484 TYR A O 1
ATOM 3682 N N . LEU A 1 485 ? 34.725 3.217 -20.704 1.00 95.75 485 LEU A N 1
ATOM 3683 C CA . LEU A 1 485 ? 35.029 3.361 -22.123 1.00 95.75 485 LEU A CA 1
ATOM 3684 C C . LEU A 1 485 ? 35.947 2.203 -22.551 1.00 95.75 485 LEU A C 1
ATOM 3686 O O . LEU A 1 485 ? 36.947 1.958 -21.866 1.00 95.75 485 LEU A O 1
ATOM 3690 N N . PRO A 1 486 ? 35.652 1.474 -23.643 1.00 94.75 486 PRO A N 1
ATOM 3691 C CA . PRO A 1 486 ? 36.583 0.482 -24.175 1.00 94.75 486 PRO A CA 1
ATOM 3692 C C . PRO A 1 486 ? 37.838 1.169 -24.757 1.00 94.75 486 PRO A C 1
ATOM 3694 O O . PRO A 1 486 ? 37.803 2.373 -24.992 1.00 94.75 486 PRO A O 1
ATOM 3697 N N . PRO A 1 487 ? 38.949 0.447 -25.006 1.00 94.38 487 PRO A N 1
ATOM 3698 C CA . PRO A 1 487 ? 40.164 1.047 -25.568 1.00 94.38 487 PRO A CA 1
ATOM 3699 C C . PRO A 1 487 ? 39.892 1.771 -26.890 1.00 94.38 487 PRO A C 1
ATOM 3701 O O . PRO A 1 487 ? 39.240 1.207 -27.754 1.00 94.38 487 PRO A O 1
ATOM 3704 N N . GLY A 1 488 ? 40.369 2.993 -27.088 1.00 93.31 488 GLY A N 1
ATOM 3705 C CA . GLY A 1 488 ? 40.057 3.777 -28.286 1.00 93.31 488 GLY A CA 1
ATOM 3706 C C . GLY A 1 488 ? 40.007 5.277 -28.029 1.00 93.31 488 GLY A C 1
ATOM 3707 O O . GLY A 1 488 ? 40.237 5.738 -26.911 1.00 93.31 488 GLY A O 1
ATOM 3708 N N . LYS A 1 489 ? 39.712 6.045 -29.079 1.00 94.12 489 LYS A N 1
ATOM 3709 C CA . LYS A 1 489 ? 39.648 7.509 -29.025 1.00 94.12 489 LYS A CA 1
ATOM 3710 C C . LYS A 1 489 ? 38.207 7.983 -28.902 1.00 94.12 489 LYS A C 1
ATOM 3712 O O . LYS A 1 489 ? 37.362 7.620 -29.719 1.00 94.12 489 LYS A O 1
ATOM 3717 N N . PHE A 1 490 ? 37.952 8.827 -27.909 1.00 93.56 490 PHE A N 1
ATOM 3718 C CA . PHE A 1 490 ? 36.633 9.381 -27.623 1.00 93.56 490 PHE A CA 1
ATOM 3719 C C . PHE A 1 490 ? 36.690 10.896 -27.499 1.00 93.56 490 PHE A C 1
ATOM 3721 O O . PHE A 1 490 ? 37.656 11.463 -26.991 1.00 93.56 490 PHE A O 1
ATOM 3728 N N . PHE A 1 491 ? 35.606 11.528 -27.921 1.00 91.94 491 PHE A N 1
ATOM 3729 C CA . PHE A 1 491 ? 35.280 12.915 -27.656 1.00 91.94 491 PHE A CA 1
ATOM 3730 C C . PHE A 1 491 ? 34.158 12.947 -26.627 1.00 91.94 491 PHE A C 1
ATOM 3732 O O . PHE A 1 491 ? 33.119 12.311 -26.814 1.00 91.94 491 PHE A O 1
ATOM 3739 N N . VAL A 1 492 ? 34.383 13.666 -25.535 1.00 91.00 492 VAL A N 1
ATOM 3740 C CA . VAL A 1 492 ? 33.441 13.804 -24.428 1.00 91.00 492 VAL A CA 1
ATOM 3741 C C . VAL A 1 492 ? 33.055 15.266 -24.302 1.00 91.00 492 VAL A C 1
ATOM 3743 O O . VAL A 1 492 ? 33.915 16.138 -24.194 1.00 91.00 492 VAL A O 1
ATOM 3746 N N . ASP A 1 493 ? 31.759 15.524 -24.317 1.00 88.81 493 ASP A N 1
ATOM 3747 C CA . ASP A 1 493 ? 31.194 16.863 -24.308 1.00 88.81 493 ASP A CA 1
ATOM 3748 C C . ASP A 1 493 ? 29.918 16.905 -23.464 1.00 88.81 493 ASP A C 1
ATOM 3750 O O . ASP A 1 493 ? 29.407 15.870 -23.031 1.00 88.81 493 ASP A O 1
ATOM 3754 N N . VAL A 1 494 ? 29.386 18.099 -23.236 1.00 85.88 494 VAL A N 1
ATOM 3755 C CA . VAL A 1 494 ? 28.091 18.288 -22.588 1.00 85.88 494 VAL A CA 1
ATOM 3756 C C . VAL A 1 494 ? 27.168 19.158 -23.417 1.00 85.88 494 VAL A C 1
ATOM 3758 O O . VAL A 1 494 ? 27.593 20.114 -24.053 1.00 85.88 494 VAL A O 1
ATOM 3761 N N . VAL A 1 495 ? 25.877 18.845 -23.358 1.00 81.69 495 VAL A N 1
ATOM 3762 C CA . VAL A 1 495 ? 24.828 19.599 -24.050 1.00 81.69 495 VAL A CA 1
ATOM 3763 C C . VAL A 1 495 ? 23.768 19.992 -23.030 1.00 81.69 495 VAL A C 1
ATOM 3765 O O . VAL A 1 495 ? 23.319 19.142 -22.255 1.00 81.69 495 VAL A O 1
ATOM 3768 N N . ARG A 1 496 ? 23.374 21.273 -22.984 1.00 76.12 496 ARG A N 1
ATOM 3769 C CA . ARG A 1 496 ? 22.292 21.707 -22.087 1.00 76.12 496 ARG A CA 1
ATOM 3770 C C . ARG A 1 496 ? 20.950 21.176 -22.580 1.00 76.12 496 ARG A C 1
ATOM 3772 O O . ARG A 1 496 ? 20.738 20.954 -23.771 1.00 76.12 496 ARG A O 1
ATOM 3779 N N . MET A 1 497 ? 20.010 21.007 -21.653 1.00 68.19 497 MET A N 1
ATOM 3780 C CA . MET A 1 497 ? 18.635 20.665 -22.019 1.00 68.19 497 MET A CA 1
ATOM 3781 C C . MET A 1 497 ? 18.057 21.721 -22.975 1.00 68.19 497 MET A C 1
ATOM 3783 O O . MET A 1 497 ? 18.005 22.901 -22.636 1.00 68.19 497 MET A O 1
ATOM 3787 N N . GLY A 1 498 ? 17.611 21.289 -24.159 1.00 63.91 498 GLY A N 1
ATOM 3788 C CA . GLY A 1 498 ? 17.034 22.155 -25.196 1.00 63.91 498 GLY A CA 1
ATOM 3789 C C . GLY A 1 498 ? 18.005 22.621 -26.289 1.00 63.91 498 GLY A C 1
ATOM 3790 O O . GLY A 1 498 ? 17.551 23.224 -27.261 1.00 63.91 498 GLY A O 1
ATOM 3791 N N . GLU A 1 499 ? 19.303 22.325 -26.176 1.00 70.69 499 GLU A N 1
ATOM 3792 C CA . GLU A 1 499 ? 20.296 22.592 -27.225 1.00 70.69 499 GLU A CA 1
ATOM 3793 C C . GLU A 1 499 ? 20.447 21.406 -28.193 1.00 70.69 499 GLU A C 1
ATOM 3795 O O . GLU A 1 499 ? 20.122 20.259 -27.877 1.00 70.69 499 GLU A O 1
ATOM 3800 N N . GLU A 1 500 ? 20.923 21.682 -29.410 1.00 66.88 500 GLU A N 1
ATOM 3801 C CA . GLU A 1 500 ? 21.122 20.655 -30.433 1.00 66.88 500 GLU A CA 1
ATOM 3802 C C . GLU A 1 500 ? 22.332 19.766 -30.087 1.00 66.88 500 GLU A C 1
ATOM 3804 O O . GLU A 1 500 ? 23.423 20.262 -29.809 1.00 66.88 500 GLU A O 1
ATOM 3809 N N . LEU A 1 501 ? 22.153 18.442 -30.138 1.00 63.81 501 LEU A N 1
ATOM 3810 C CA . LEU A 1 501 ? 23.197 17.449 -29.858 1.00 63.81 501 LEU A CA 1
ATOM 3811 C C . LEU A 1 501 ? 24.248 17.418 -30.983 1.00 63.81 501 LEU A C 1
ATOM 3813 O O . LEU A 1 501 ? 24.154 16.610 -31.909 1.00 63.81 501 LEU A O 1
ATOM 3817 N N . LYS A 1 502 ? 25.256 18.295 -30.918 1.00 64.75 502 LYS A N 1
ATOM 3818 C CA . LYS A 1 502 ? 26.391 18.323 -31.856 1.00 64.75 502 LYS A CA 1
ATOM 3819 C C . LYS A 1 502 ? 27.726 18.430 -31.109 1.00 64.75 502 LYS A C 1
ATOM 3821 O O . LYS A 1 502 ? 27.783 19.143 -30.113 1.00 64.75 502 LYS A O 1
ATOM 3826 N N . PRO A 1 503 ? 28.804 17.776 -31.593 1.00 59.47 503 PRO A N 1
ATOM 3827 C CA . PRO A 1 503 ? 30.137 17.934 -31.016 1.00 59.47 503 PRO A CA 1
ATOM 3828 C C . PRO A 1 503 ? 30.568 19.404 -31.054 1.00 59.47 503 PRO A C 1
ATOM 3830 O O . PRO A 1 503 ? 30.597 20.007 -32.132 1.00 59.47 503 PRO A O 1
ATOM 3833 N N . SER A 1 504 ? 30.904 19.980 -29.902 1.00 67.38 504 SER A N 1
ATOM 3834 C CA . SER A 1 504 ? 31.439 21.337 -29.834 1.00 67.38 504 SER A CA 1
ATOM 3835 C C . SER A 1 504 ? 32.943 21.355 -30.124 1.00 67.38 504 SER A C 1
ATOM 3837 O O . SER A 1 504 ? 33.650 20.354 -29.987 1.00 67.38 504 SER A O 1
ATOM 3839 N N . ALA A 1 505 ? 33.470 22.532 -30.473 1.00 66.31 505 ALA A N 1
ATOM 3840 C CA . ALA A 1 505 ? 34.917 22.748 -30.570 1.00 66.31 505 ALA A CA 1
ATOM 3841 C C . ALA A 1 505 ? 35.642 22.592 -29.215 1.00 66.31 505 ALA A C 1
ATOM 3843 O O . ALA A 1 505 ? 36.869 22.552 -29.178 1.00 66.31 505 ALA A O 1
ATOM 3844 N N . THR A 1 506 ? 34.890 22.523 -28.111 1.00 70.12 506 THR A N 1
ATOM 3845 C CA . THR A 1 506 ? 35.385 22.403 -26.737 1.00 70.12 506 THR A CA 1
ATOM 3846 C C . THR A 1 506 ? 35.327 20.976 -26.184 1.00 70.12 506 THR A C 1
ATOM 3848 O O . THR A 1 506 ? 35.686 20.771 -25.025 1.00 70.12 506 THR A O 1
ATOM 3851 N N . ALA A 1 507 ? 34.929 19.990 -26.998 1.00 79.19 507 ALA A N 1
ATOM 3852 C CA . ALA A 1 507 ? 34.886 18.589 -26.590 1.00 79.19 507 ALA A CA 1
ATOM 3853 C C . ALA A 1 507 ? 36.265 18.091 -26.114 1.00 79.19 507 ALA A C 1
ATOM 3855 O O . ALA A 1 507 ? 37.289 18.270 -26.780 1.00 79.19 507 ALA A O 1
ATOM 3856 N N . ALA A 1 508 ? 36.288 17.419 -24.966 1.00 85.44 508 ALA A N 1
ATOM 3857 C CA . ALA A 1 508 ? 37.490 16.816 -24.417 1.00 85.44 508 ALA A CA 1
ATOM 3858 C C . ALA A 1 508 ? 37.827 15.529 -25.182 1.00 85.44 508 ALA A C 1
ATOM 3860 O O . ALA A 1 508 ? 37.037 14.584 -25.204 1.00 85.44 508 ALA A O 1
ATOM 3861 N N . ALA A 1 509 ? 39.010 15.472 -25.793 1.00 89.56 509 ALA A N 1
ATOM 3862 C CA . ALA A 1 509 ? 39.518 14.257 -26.419 1.00 89.56 509 ALA A CA 1
ATOM 3863 C C . ALA A 1 509 ? 40.242 13.382 -25.385 1.00 89.56 509 ALA A C 1
ATOM 3865 O O . ALA A 1 509 ? 41.088 13.868 -24.633 1.00 89.56 509 ALA A O 1
ATOM 3866 N N . VAL A 1 510 ? 39.942 12.085 -25.370 1.00 93.44 510 VAL A N 1
ATOM 3867 C CA . VAL A 1 510 ? 40.597 11.095 -24.508 1.00 93.44 510 VAL A CA 1
ATOM 3868 C C . VAL A 1 510 ? 40.937 9.839 -25.308 1.00 93.44 510 VAL A C 1
ATOM 3870 O O . VAL A 1 510 ? 40.130 9.353 -26.099 1.00 93.44 510 VAL A O 1
ATOM 3873 N N . GLU A 1 511 ? 42.139 9.306 -25.097 1.00 94.69 511 GLU A N 1
ATOM 3874 C CA . GLU A 1 511 ? 42.575 8.023 -25.648 1.00 94.69 511 GLU A CA 1
ATOM 3875 C C . GLU A 1 511 ? 42.672 6.999 -24.515 1.00 94.69 511 GLU A C 1
ATOM 3877 O O . GLU A 1 511 ? 43.435 7.160 -23.559 1.00 94.69 511 GLU A O 1
ATOM 3882 N N . ILE A 1 512 ? 41.833 5.970 -24.602 1.00 94.88 512 ILE A N 1
ATOM 3883 C CA . ILE A 1 512 ? 41.745 4.891 -23.627 1.00 94.88 512 ILE A CA 1
ATOM 3884 C C . ILE A 1 512 ? 42.661 3.759 -24.082 1.00 94.88 512 ILE A C 1
ATOM 3886 O O . ILE A 1 512 ? 42.501 3.205 -25.168 1.00 94.88 512 ILE A O 1
ATOM 3890 N N . GLU A 1 513 ? 43.613 3.409 -23.230 1.00 92.50 513 GLU A N 1
ATOM 3891 C CA . GLU A 1 513 ? 44.589 2.347 -23.439 1.00 92.50 513 GLU A CA 1
ATOM 3892 C C . GLU A 1 513 ? 44.081 1.057 -22.794 1.00 92.50 513 GLU A C 1
ATOM 3894 O O . GLU A 1 513 ? 43.393 1.064 -21.767 1.00 92.50 513 GLU A O 1
ATOM 3899 N N . GLU A 1 514 ? 44.445 -0.076 -23.384 1.00 90.12 514 GLU A N 1
ATOM 3900 C CA . GLU A 1 514 ? 44.080 -1.380 -22.849 1.00 90.12 514 GLU A CA 1
ATOM 3901 C C . GLU A 1 514 ? 44.682 -1.603 -21.450 1.00 90.12 514 GLU A C 1
ATOM 3903 O O . GLU A 1 514 ? 45.856 -1.338 -21.199 1.00 90.12 514 GLU A O 1
ATOM 3908 N N . GLY A 1 515 ? 43.857 -2.063 -20.504 1.00 83.88 515 GLY A N 1
ATOM 3909 C CA . GLY A 1 515 ? 44.276 -2.366 -19.130 1.00 83.88 515 GLY A CA 1
ATOM 3910 C C . GLY A 1 515 ? 44.514 -1.155 -18.215 1.00 83.88 515 GLY A C 1
ATOM 3911 O O . GLY A 1 515 ? 44.681 -1.339 -17.007 1.00 83.88 515 GLY A O 1
ATOM 3912 N N . ARG A 1 516 ? 44.484 0.080 -18.732 1.00 89.31 516 ARG A N 1
ATOM 3913 C CA . ARG A 1 516 ? 44.619 1.298 -17.921 1.00 89.31 516 ARG A CA 1
ATOM 3914 C C . ARG A 1 516 ? 43.268 1.746 -17.355 1.00 89.31 516 ARG A C 1
ATOM 3916 O O . ARG A 1 516 ? 42.215 1.581 -17.966 1.00 89.31 516 ARG A O 1
ATOM 3923 N N . SER A 1 517 ? 43.291 2.313 -16.150 1.00 89.75 517 SER A N 1
ATOM 3924 C CA . SER A 1 517 ? 42.102 2.834 -15.463 1.00 89.75 517 SER A CA 1
ATOM 3925 C C . SER A 1 517 ? 42.421 4.119 -14.701 1.00 89.75 517 SER A C 1
ATOM 3927 O O . SER A 1 517 ? 43.590 4.473 -14.547 1.00 89.75 517 SER A O 1
ATOM 3929 N N . GLY A 1 518 ? 41.386 4.815 -14.226 1.00 89.00 518 GLY A N 1
ATOM 3930 C CA . GLY A 1 518 ? 41.534 6.057 -13.466 1.00 89.00 518 GLY A CA 1
ATOM 3931 C C . GLY A 1 518 ? 41.735 7.292 -14.344 1.00 89.00 518 GLY A C 1
ATOM 3932 O O . GLY A 1 518 ? 42.385 8.240 -13.915 1.00 89.00 518 GLY A O 1
ATOM 3933 N N . TYR A 1 519 ? 41.205 7.282 -15.569 1.00 94.31 519 TYR A N 1
ATOM 3934 C CA . TYR A 1 519 ? 41.206 8.460 -16.432 1.00 94.31 519 TYR A CA 1
ATOM 3935 C C . TYR A 1 519 ? 40.385 9.579 -15.791 1.00 94.31 519 TYR A C 1
ATOM 3937 O O . TYR A 1 519 ? 39.267 9.341 -15.341 1.00 94.31 519 TYR A O 1
ATOM 3945 N N . GLU A 1 520 ? 40.919 10.796 -15.772 1.00 93.88 520 GLU A N 1
ATOM 3946 C CA . GLU A 1 520 ? 40.175 11.993 -15.382 1.00 93.88 520 GLU A CA 1
ATOM 3947 C C . GLU A 1 520 ? 39.967 12.861 -16.623 1.00 93.88 520 GLU A C 1
ATOM 3949 O O . GLU A 1 520 ? 40.927 13.253 -17.285 1.00 93.88 520 GLU A O 1
ATOM 3954 N N . ILE A 1 521 ? 38.703 13.106 -16.963 1.00 93.19 521 ILE A N 1
ATOM 3955 C CA . ILE A 1 521 ? 38.291 13.851 -18.152 1.00 93.19 521 ILE A CA 1
ATOM 3956 C C . ILE A 1 521 ? 37.639 15.139 -17.668 1.00 93.19 521 ILE A C 1
ATOM 3958 O O . ILE A 1 521 ? 36.607 15.115 -16.995 1.00 93.19 521 ILE A O 1
ATOM 3962 N N . LEU A 1 522 ? 38.262 16.268 -17.983 1.00 91.12 522 LEU A N 1
ATOM 3963 C CA . LEU A 1 522 ? 37.760 17.583 -17.611 1.00 91.12 522 LEU A CA 1
ATOM 3964 C C . LEU A 1 522 ? 37.016 18.172 -18.803 1.00 91.12 522 LEU A C 1
ATOM 3966 O O . LEU A 1 522 ? 37.620 18.395 -19.851 1.00 91.12 522 LEU A O 1
ATOM 3970 N N . VAL A 1 523 ? 35.716 18.405 -18.640 1.00 89.06 523 VAL A N 1
ATOM 3971 C CA . VAL A 1 523 ? 34.861 18.923 -19.712 1.00 89.06 523 VAL A CA 1
ATOM 3972 C C . VAL A 1 523 ? 34.494 20.368 -19.383 1.00 89.06 523 VAL A C 1
ATOM 3974 O O . VAL A 1 523 ? 33.798 20.603 -18.388 1.00 89.06 523 VAL A O 1
ATOM 3977 N N . PRO A 1 524 ? 34.975 21.353 -20.157 1.00 85.88 524 PRO A N 1
ATOM 3978 C CA . PRO A 1 524 ? 34.557 22.736 -19.992 1.00 85.88 524 PRO A CA 1
ATOM 3979 C C . PRO A 1 524 ? 33.080 22.891 -20.348 1.00 85.88 524 PRO A C 1
ATOM 3981 O O . PRO A 1 524 ? 32.643 22.456 -21.408 1.00 85.88 524 PRO A O 1
ATOM 3984 N N . VAL A 1 525 ? 32.313 23.534 -19.468 1.00 80.75 525 VAL A N 1
ATOM 3985 C CA . VAL A 1 525 ? 30.944 23.944 -19.788 1.00 80.75 525 VAL A CA 1
ATOM 3986 C C . VAL A 1 525 ? 31.015 25.363 -20.328 1.00 80.75 525 VAL A C 1
ATOM 3988 O O . VAL A 1 525 ? 31.356 26.288 -19.592 1.00 80.75 525 VAL A O 1
ATOM 3991 N N . THR A 1 526 ? 30.691 25.566 -21.602 1.00 69.75 526 THR A N 1
ATOM 3992 C CA . THR A 1 526 ? 30.506 26.921 -22.127 1.00 69.75 526 THR A CA 1
ATOM 3993 C C . THR A 1 526 ? 29.256 27.527 -21.491 1.00 69.75 526 THR A C 1
ATOM 3995 O O . THR A 1 526 ? 28.132 27.096 -21.753 1.00 69.75 526 THR A O 1
ATOM 3998 N N . GLU A 1 527 ? 29.440 28.504 -20.606 1.00 59.38 527 GLU A N 1
ATOM 3999 C CA . GLU A 1 527 ? 28.352 29.360 -20.141 1.00 59.38 527 GLU A CA 1
ATOM 4000 C C . GLU A 1 527 ? 27.919 30.221 -21.333 1.00 59.38 527 GLU A C 1
ATOM 4002 O O . GLU A 1 527 ? 28.674 31.072 -21.797 1.00 59.38 527 GLU A O 1
ATOM 4007 N N . GLY A 1 528 ? 26.748 29.925 -21.906 1.00 54.03 528 GLY A N 1
ATOM 4008 C CA . GLY A 1 528 ? 26.149 30.783 -22.926 1.00 54.03 528 GLY A CA 1
ATOM 4009 C C . GLY A 1 528 ? 26.036 32.222 -22.409 1.00 54.03 528 GLY A C 1
ATOM 4010 O O . GLY A 1 528 ? 25.766 32.421 -21.223 1.00 54.03 528 GLY A O 1
ATOM 4011 N N . ALA A 1 529 ? 26.299 33.187 -23.293 1.00 30.95 529 ALA A N 1
ATOM 4012 C CA . ALA A 1 529 ? 26.232 34.623 -23.016 1.00 30.95 529 ALA A CA 1
ATOM 4013 C C . ALA A 1 529 ? 24.834 35.102 -22.599 1.00 30.95 529 ALA A C 1
ATOM 4015 O O . ALA A 1 529 ? 23.839 34.522 -23.097 1.00 30.95 529 ALA A O 1
#

Nearest PDB structures (foldseek):
  1qak-assembly1_B  TM=8.759E-01  e=6.862E-03  Escherichia coli
  6ezz-assembly1_A  TM=8.477E-01  e=1.361E-02  Escherichia coli K-12
  2w0q-assembly1_B  TM=8.370E-01  e=1.867E-02  Escherichia coli
  1lvn-assembly1_A  TM=8.499E-01  e=2.305E-02  Escherichia coli
  1qaf-assembly1_A  TM=8.501E-01  e=2.561E-02  Escherichia coli

Organism: NCBI:txid1457232

InterPro domains:
  IPR002110 Ankyrin repeat [PF00023] (300-326)
  IPR002110 Ankyrin repeat [PF13637] (161-212)
  IPR002110 Ankyrin repeat [PS50088] (156-188)
  IPR002110 Ankyrin repeat [SM00248] (156-185)
  IPR002110 Ankyrin repeat [SM00248] (191-222)
  IPR002110 Ankyrin repeat [SM00248] (296-325)
  IPR012854 Copper amine oxidase-like, N-terminal [PF07833] (44-144)
  IPR036582 Copper amine oxidase-like, N-terminal domain superfamily [G3DSA:3.30.457.10] (60-134)
  IPR036582 Copper amine oxidase-like, N-terminal domain superfamily [SSF55383] (60-134)
  IPR036770 Ankyrin repeat-containing domain superfamily [G3DSA:1.25.40.20] (141-348)
  IPR036770 Ankyrin repeat-containing domain superfamily [SSF48403] (158-343)

Sequence (529 aa):
MPAVSRVSRFAISAAAALLIASFPISAPRPPAAFASAAVVPIAKQQLTLQIQTVRLSQVVMVPARAFFQGVGARFQLQSNTISAELGSHRISGTVGSLKGFIDGNAAKLPSAPIIVKGTLYIPMQLAAGLLDYDAWRYDEGTRKLTFSYSEQKQNKLAAILHSAARQGNVAQLQKLLDRGVDVNAKVKGYADWTAMDYAILDHRPSAAELLLARGGTYKPALVWPLLHPSDAQATATLEVLLKRGLNPDLWDVYTHATLLEQASMKSTTIRPDGSEVTAAPSYETIRLLLAHGAKVTTDALYHAAGAGSYEVVQELLRYGGDPDRRSSLGATPRDVARSRGVERWLVRDAGQTLAPLAFRTAEGTELEEGNAQLKPTAGAGAQTGSEPLSVNVYFSKQAYVEAGSYQPEFVAKYGKGWVLHRQPTIDIQSGTSGPTILQLPKLNAKVRLLTADPAHWTGALYVKEADSDHVYIFEPAAGVFELYLPPGKFFVDVVRMGEELKPSATAAAVEIEEGRSGYEILVPVTEGA

Solvent-accessible surface area (backbone atoms only — not comparable to full-atom values): 29537 Å² total; per-residue (Å²): 137,85,76,89,80,89,85,82,88,82,87,84,82,88,84,89,82,90,88,84,90,77,84,78,82,79,72,84,77,76,84,80,75,82,81,79,55,66,68,54,88,61,59,66,50,33,49,44,42,54,58,84,63,48,77,56,95,89,40,56,23,34,43,46,67,64,52,33,56,61,72,72,29,52,71,50,78,55,97,56,34,39,39,37,40,40,92,90,32,30,28,37,35,34,58,73,34,45,56,30,29,40,69,84,42,83,39,83,46,96,51,45,25,44,73,58,98,88,41,49,30,31,36,44,74,62,61,45,47,40,44,97,46,83,36,73,48,77,39,79,93,77,38,35,37,37,32,27,61,40,72,69,55,46,54,53,53,39,50,51,40,30,52,22,17,44,69,41,36,45,72,58,37,50,56,43,51,74,56,30,51,63,53,66,42,60,50,96,62,88,84,59,50,28,22,37,39,33,4,52,72,56,33,17,34,71,24,34,48,54,33,49,76,67,70,29,58,68,64,76,82,57,53,62,76,36,53,52,52,92,41,68,44,24,40,47,28,49,50,48,42,47,79,72,65,50,67,40,72,46,67,40,90,84,79,73,34,35,50,57,33,57,32,20,30,63,46,76,46,72,45,97,88,67,47,77,43,71,30,48,48,35,53,68,55,52,51,51,36,46,76,67,63,28,73,68,41,38,47,22,40,27,32,13,34,62,51,69,39,64,68,45,30,39,51,38,37,73,68,66,38,53,46,82,43,63,23,94,86,68,50,27,20,43,59,42,9,47,80,47,62,45,41,79,59,75,52,76,65,95,74,73,60,63,25,34,36,25,40,26,42,65,89,68,51,67,42,39,52,32,42,33,32,35,28,47,70,36,52,90,64,40,53,94,83,52,70,61,34,62,41,52,29,25,75,81,33,37,21,73,46,72,46,28,30,25,35,39,42,31,41,36,32,86,21,35,38,36,58,27,72,84,50,77,67,46,74,39,58,63,79,55,100,58,56,45,70,49,76,39,76,64,68,26,34,38,40,37,51,49,55,99,55,30,67,76,60,67,45,35,39,39,39,34,39,72,93,53,93,55,72,46,79,42,55,66,39,57,36,38,36,39,27,24,71,63,65,43,50,34,36,35,36,75,40,48,77,90,58,81,96,65,91,56,99,66,41,32,77,47,77,41,55,81,95,64,65,75,45,77,44,69,29,66,56,82,78,78,132

Foldseek 3Di:
DDDDDDDDDDDDDDDDDDDDDDDDPPPDDDDDDDDDFPFDDDFLQKTKTQFDWDDDPNFTWGQQVNLCVSVVWDWDADPQKTWIADPQWIKIDGAPDQWIDTSNHIDGHPGGFYQDPNTTIDTVVRSCSNPPFPDWDADPVRSMIMGGHDPVRLLVLQVQLLVCLLVLVLVSVVVSVVSRRPQQDFHPDPPRFGSLLSNQQSLRQSSNLVSVVSVHDGDLVSLLVLLDPPDPSSLSNVLSVLVSPNDLQDADPPVRDGQLLSLLAWDWDQDPLRDIATAGRDLSSNCSSVVSPHQQDQSSLLRNLLSLPLSSNLVSVVRPHDQPDADPVRDGSLVSNVVQVNNVSNDRDPDWDFAWEWEAEPVGHIDQWWKWWWAFDWDPQDDVPGDTHIWIRGNVRTTGDHFGKTQTQWIADAQEIEGGNPPDIDGGDIPDPHHHYHYTYHFFEKEAEDDPFLQPAAWWKWKDFPPDPDIDIYHYHSRMHTYHDDAGKMWIETDHPPDDPDRDPQTWIDGHDPPHGDHYTYGYDPDDD

Radius of gyration: 40.24 Å; Cα contacts (8 Å, |Δi|>4): 1072; chains: 1; bounding box: 105×92×108 Å

Mean predicted aligned error: 14.0 Å

Secondary structure (DSSP, 8-state):
--------------------------PPPPPP-------B---TTEEEEE---EEETTEEEEEHHHHHHHTT-EEEEETTEEEEEETTEEEEEETT-SEEEETTEEEE-SS--EEETTEEEEEHHHHHTTSS-SEEEEETTTTEEEEE--HHHHHHHHHHHHHHHHTT-HHHHHHHHHTT--TT---SSGGG--HHHHHHHTT-HHHHHHHHHTT----GGGGGGGG-TT-HHHHHHHHHHHHTT--TT-B-TTT--BHHHHHTS-EEEE-TTS-EEEEP--HHHHHHHHHTTPPP-HHHHHHHHHHT-HHHHHHHHHTT--TTS--TTS--HHHHHHHTT-GGGGS--SS-PPEEEEEE-TTSPBPSSEEEEEEEEEETT--TTPPPEEEEEBTTTBEEE-SEEEEEEEEEETTEEEE-TTSPPEEE-TT-SS-EEEEPPPP-EEEEEESS-TTS--EEEEEEETTSS-EEEE--BTTEEEEE--SEEEEEEEEETTS-----TTPEEEEEPTT---EEEEEE-----